Protein AF-0000000080307431 (afdb_homodimer)

Sequence (566 aa):
MTESGLPIRVFRCDGSKRIHHEGPHAHRFFVMVYAARGVCRVRTGGGELELRAGDLHLLFPGEPHDPVPVEGYEAWVVEFTTDALGTHDGPGYFGSAGGRPRWVGFLRGCDVSSRRVPVQCARRDVIERTIRDLARELDEGALAHREAARAHLQLLLVEVLRMVAPAQTPAALSPLVEEVLAVIDARYAESISLASVARAVGRSPAHVTHVVRQQTGLTVVEWITERRMEEARRRLRDTDEDVAIVAERIGYRSTNHFIRQFRRAHDLTPGAWRRTRSEPPGVMTESGLPIRVFRCDGSKRIHHEGPHAHRFFVMVYAARGVCRVRTGGGELELRAGDLHLLFPGEPHDPVPVEGYEAWVVEFTTDALGTHDGPGYFGSAGGRPRWVGFLRGCDVSSRRVPVQCARRDVIERTIRDLARELDEGALAHREAARAHLQLLLVEVLRMVAPAQTPAALSPLVEEVLAVIDARYAESISLASVARAVGRSPAHVTHVVRQQTGLTVVEWITERRMEEARRRLRDTDEDVAIVAERIGYRSTNHFIRQFRRAHDLTPGAWRRTRSEPPGV

Structure (mmCIF, N/CA/C/O backbone):
data_AF-0000000080307431-model_v1
#
loop_
_entity.id
_entity.type
_entity.pdbx_description
1 polymer 'DNA-binding response regulator, AraC family'
#
loop_
_atom_site.group_PDB
_atom_site.id
_atom_site.type_symbol
_atom_site.label_atom_id
_atom_site.label_alt_id
_atom_site.label_comp_id
_atom_site.label_asym_id
_atom_site.label_entity_id
_atom_site.label_seq_id
_atom_site.pdbx_PDB_ins_code
_atom_site.Cartn_x
_atom_site.Cartn_y
_atom_site.Cartn_z
_atom_site.occupancy
_atom_site.B_iso_or_equiv
_atom_site.auth_seq_id
_atom_site.auth_comp_id
_atom_site.auth_asym_id
_atom_site.auth_atom_id
_atom_site.pdbx_PDB_model_num
ATOM 1 N N . MET A 1 1 ? 2.416 -4.902 20.469 1 35.47 1 MET A N 1
ATOM 2 C CA . MET A 1 1 ? 2.094 -5.375 19.125 1 35.47 1 MET A CA 1
ATOM 3 C C . MET A 1 1 ? 0.744 -6.086 19.109 1 35.47 1 MET A C 1
ATOM 5 O O . MET A 1 1 ? 0.462 -6.914 19.984 1 35.47 1 MET A O 1
ATOM 9 N N . THR A 1 2 ? -0.237 -5.438 18.531 1 47.03 2 THR A N 1
ATOM 10 C CA . THR A 1 2 ? -1.558 -6.055 18.484 1 47.03 2 THR A CA 1
ATOM 11 C C . THR A 1 2 ? -1.461 -7.512 18.047 1 47.03 2 THR A C 1
ATOM 13 O O . THR A 1 2 ? -0.426 -7.945 17.547 1 47.03 2 THR A O 1
ATOM 16 N N . GLU A 1 3 ? -2.359 -8.352 18.422 1 51.16 3 GLU A N 1
ATOM 17 C CA . GLU A 1 3 ? -2.449 -9.742 18 1 51.16 3 GLU A CA 1
ATOM 18 C C . GLU A 1 3 ? -2.191 -9.867 16.5 1 51.16 3 GLU A C 1
ATOM 20 O O . GLU A 1 3 ? -1.631 -10.867 16.047 1 51.16 3 GLU A O 1
ATOM 25 N N . SER A 1 4 ? -2.523 -8.766 15.773 1 54.44 4 SER A N 1
ATOM 26 C CA . SER A 1 4 ? -2.408 -8.789 14.32 1 54.44 4 SER A CA 1
ATOM 27 C C . SER A 1 4 ? -0.981 -8.5 13.875 1 54.44 4 SER A C 1
ATOM 29 O O . SER A 1 4 ? -0.62 -8.758 12.727 1 54.44 4 SER A O 1
ATOM 31 N N . GLY A 1 5 ? -0.168 -8.023 14.852 1 69.12 5 GLY A N 1
ATOM 32 C CA . GLY A 1 5 ? 1.189 -7.613 14.531 1 69.12 5 GLY A CA 1
ATOM 33 C C . GLY A 1 5 ? 1.254 -6.277 13.812 1 69.12 5 GLY A C 1
ATOM 34 O O . GLY A 1 5 ? 2.336 -5.82 13.438 1 69.12 5 GLY A O 1
ATOM 35 N N . LEU A 1 6 ? -0.004 -5.754 13.484 1 81.06 6 LEU A N 1
ATOM 36 C CA . LEU A 1 6 ? -0.059 -4.426 12.883 1 81.06 6 LEU A CA 1
ATOM 37 C C . LEU A 1 6 ? -0.312 -3.357 13.938 1 81.06 6 LEU A C 1
ATOM 39 O O . LEU A 1 6 ? -1.078 -3.58 14.883 1 81.06 6 LEU A O 1
ATOM 43 N N . PRO A 1 7 ? 0.339 -2.273 13.828 1 88.25 7 PRO A N 1
ATOM 44 C CA . PRO A 1 7 ? 0.088 -1.183 14.773 1 88.25 7 PRO A CA 1
ATOM 45 C C . PRO A 1 7 ? -1.191 -0.411 14.461 1 88.25 7 PRO A C 1
ATOM 47 O O . PRO A 1 7 ? -1.157 0.813 14.312 1 88.25 7 PRO A O 1
ATOM 50 N N . ILE A 1 8 ? -2.307 -1.105 14.297 1 94.06 8 ILE A N 1
ATOM 51 C CA . ILE A 1 8 ? -3.648 -0.593 14.039 1 94.06 8 ILE A CA 1
ATOM 52 C C . ILE A 1 8 ? -4.637 -1.229 15.016 1 94.06 8 ILE A C 1
ATOM 54 O O . ILE A 1 8 ? -4.605 -2.441 15.242 1 94.06 8 ILE A O 1
ATOM 58 N N . ARG A 1 9 ? -5.48 -0.457 15.562 1 94.25 9 ARG A N 1
ATOM 59 C CA . ARG A 1 9 ? -6.57 -0.921 16.406 1 94.25 9 ARG A CA 1
ATOM 60 C C . ARG A 1 9 ? -7.875 -0.207 16.062 1 94.25 9 ARG A C 1
ATOM 62 O O . ARG A 1 9 ? -7.879 1.002 15.828 1 94.25 9 ARG A O 1
ATOM 69 N N . VAL A 1 10 ? -8.914 -0.948 15.984 1 95.94 10 VAL A N 1
ATOM 70 C CA . VAL A 1 10 ? -10.234 -0.387 15.703 1 95.94 10 VAL A CA 1
ATOM 71 C C . VAL A 1 10 ? -11.25 -0.921 16.719 1 95.94 10 VAL A C 1
ATOM 73 O O . VAL A 1 10 ? -11.273 -2.121 17 1 95.94 10 VAL A O 1
ATOM 76 N N . PHE A 1 11 ? -11.984 -0.092 17.234 1 92.75 11 PHE A N 1
ATOM 77 C CA . PHE A 1 11 ? -13.023 -0.533 18.156 1 92.75 11 PHE A CA 1
ATOM 78 C C . PHE A 1 11 ? -14.172 0.468 18.203 1 92.75 11 PHE A C 1
ATOM 80 O O . PHE A 1 11 ? -14.031 1.6 17.734 1 92.75 11 PHE A O 1
ATOM 87 N N . ARG A 1 12 ? -15.297 0.003 18.625 1 91.31 12 ARG A N 1
ATOM 88 C CA . ARG A 1 12 ? -16.469 0.845 18.797 1 91.31 12 ARG A CA 1
ATOM 89 C C . ARG A 1 12 ? -16.594 1.325 20.234 1 91.31 12 ARG A C 1
ATOM 91 O O . ARG A 1 12 ? -16.328 0.57 21.172 1 91.31 12 ARG A O 1
ATOM 98 N N . CYS A 1 13 ? -16.844 2.611 20.359 1 87.19 13 CYS A N 1
ATOM 99 C CA . CYS A 1 13 ? -17.141 3.186 21.656 1 87.19 13 CYS A CA 1
ATOM 100 C C . CYS A 1 13 ? -18.609 3.6 21.75 1 87.19 13 CYS A C 1
ATOM 102 O O . CYS A 1 13 ? -19.172 4.105 20.781 1 87.19 13 CYS A O 1
ATOM 104 N N . ASP A 1 14 ? -19.141 3.092 22.812 1 80.5 14 ASP A N 1
ATOM 105 C CA . ASP A 1 14 ? -20.5 3.531 23.047 1 80.5 14 ASP A CA 1
ATOM 106 C C . ASP A 1 14 ? -20.656 4.121 24.453 1 80.5 14 ASP A C 1
ATOM 108 O O . ASP A 1 14 ? -19.719 4.051 25.266 1 80.5 14 ASP A O 1
ATOM 112 N N . GLY A 1 15 ? -21.578 5 24.625 1 66.12 15 GLY A N 1
ATOM 113 C CA . GLY A 1 15 ? -21.812 5.715 25.875 1 66.12 15 GLY A CA 1
ATOM 114 C C . GLY A 1 15 ? -21.703 4.832 27.094 1 66.12 15 GLY A C 1
ATOM 115 O O . GLY A 1 15 ? -21.578 5.328 28.219 1 66.12 15 GLY A O 1
ATOM 116 N N . SER A 1 16 ? -21.688 3.551 26.891 1 63 16 SER A N 1
ATOM 117 C CA . SER A 1 16 ? -21.656 2.664 28.047 1 63 16 SER A CA 1
ATOM 118 C C . SER A 1 16 ? -20.219 2.217 28.359 1 63 16 SER A C 1
ATOM 120 O O . SER A 1 16 ? -19.938 1.782 29.469 1 63 16 SER A O 1
ATOM 122 N N . LYS A 1 17 ? -19.406 2.145 27.391 1 57.22 17 LYS A N 1
ATOM 123 C CA . LYS A 1 17 ? -18.031 1.688 27.609 1 57.22 17 LYS A CA 1
ATOM 124 C C . LYS A 1 17 ? -17.078 2.869 27.734 1 57.22 17 LYS A C 1
ATOM 126 O O . LYS A 1 17 ? -17.016 3.721 26.844 1 57.22 17 LYS A O 1
ATOM 131 N N . ARG A 1 18 ? -16.734 3.18 29.094 1 51.97 18 ARG A N 1
ATOM 132 C CA . ARG A 1 18 ? -15.805 4.27 29.375 1 51.97 18 ARG A CA 1
ATOM 133 C C . ARG A 1 18 ? -14.43 3.994 28.766 1 51.97 18 ARG A C 1
ATOM 135 O O . ARG A 1 18 ? -13.93 2.869 28.844 1 51.97 18 ARG A O 1
ATOM 142 N N . ILE A 1 19 ? -14.109 4.695 27.656 1 56 19 ILE A N 1
ATOM 143 C CA . ILE A 1 19 ? -12.688 4.691 27.344 1 56 19 ILE A CA 1
ATOM 144 C C . ILE A 1 19 ? -11.883 5.066 28.594 1 56 19 ILE A C 1
ATOM 146 O O . ILE A 1 19 ? -12.242 6.004 29.312 1 56 19 ILE A O 1
ATOM 150 N N . HIS A 1 20 ? -11.219 4.141 29.141 1 53.69 20 HIS A N 1
ATOM 151 C CA . HIS A 1 20 ? -10.516 4.027 30.422 1 53.69 20 HIS A CA 1
ATOM 152 C C . HIS A 1 20 ? -9.75 5.305 30.75 1 53.69 20 HIS A C 1
ATOM 154 O O . HIS A 1 20 ? -9.141 5.414 31.812 1 53.69 20 HIS A O 1
ATOM 160 N N . HIS A 1 21 ? -9.547 6.238 29.781 1 58.91 21 HIS A N 1
ATOM 161 C CA . HIS A 1 21 ? -8.555 7.191 30.266 1 58.91 21 HIS A CA 1
ATOM 162 C C . HIS A 1 21 ? -9.219 8.344 31.016 1 58.91 21 HIS A C 1
ATOM 164 O O . HIS A 1 21 ? -10.172 8.938 30.516 1 58.91 21 HIS A O 1
ATOM 170 N N . GLU A 1 22 ? -8.984 8.469 32.344 1 64.25 22 GLU A N 1
ATOM 171 C CA . GLU A 1 22 ? -9.438 9.609 33.125 1 64.25 22 GLU A CA 1
ATOM 172 C C . GLU A 1 22 ? -8.516 10.812 32.938 1 64.25 22 GLU A C 1
ATOM 174 O O . GLU A 1 22 ? -7.328 10.75 33.25 1 64.25 22 GLU A O 1
ATOM 179 N N . GLY A 1 23 ? -9.055 11.922 32.344 1 75.25 23 GLY A N 1
ATOM 180 C CA . GLY A 1 23 ? -8.391 13.211 32.188 1 75.25 23 GLY A CA 1
ATOM 181 C C . GLY A 1 23 ? -7.664 13.352 30.875 1 75.25 23 GLY A C 1
ATOM 182 O O . GLY A 1 23 ? -7.727 12.461 30.031 1 75.25 23 GLY A O 1
ATOM 183 N N . PRO A 1 24 ? -7.086 14.555 30.688 1 83.44 24 PRO A N 1
ATOM 184 C CA . PRO A 1 24 ? -6.336 14.797 29.453 1 83.44 24 PRO A CA 1
ATOM 185 C C . PRO A 1 24 ? -5.137 13.867 29.297 1 83.44 24 PRO A C 1
ATOM 187 O O . PRO A 1 24 ? -4.469 13.547 30.297 1 83.44 24 PRO A O 1
ATOM 190 N N . HIS A 1 25 ? -5.012 13.289 28.172 1 82.12 25 HIS A N 1
ATOM 191 C CA . HIS A 1 25 ? -3.881 12.422 27.875 1 82.12 25 HIS A CA 1
ATOM 192 C C . HIS A 1 25 ? -3.49 12.523 26.406 1 82.12 25 HIS A C 1
ATOM 194 O O . HIS A 1 25 ? -4.227 13.094 25.594 1 82.12 25 HIS A O 1
ATOM 200 N N . ALA A 1 26 ? -2.318 12.086 26.125 1 80.5 26 ALA A N 1
ATOM 201 C CA . ALA A 1 26 ? -1.807 12.039 24.766 1 80.5 26 ALA A CA 1
ATOM 202 C C . ALA A 1 26 ? -1.244 10.664 24.438 1 80.5 26 ALA A C 1
ATOM 204 O O . ALA A 1 26 ? -0.868 9.906 25.328 1 80.5 26 ALA A O 1
ATOM 205 N N . HIS A 1 27 ? -1.391 10.391 23.141 1 79.69 27 HIS A N 1
ATOM 206 C CA . HIS A 1 27 ? -0.854 9.125 22.656 1 79.69 27 HIS A CA 1
ATOM 207 C C . HIS A 1 27 ? 0.286 9.352 21.672 1 79.69 27 HIS A C 1
ATOM 209 O O . HIS A 1 27 ? 0.449 10.461 21.141 1 79.69 27 HIS A O 1
ATOM 215 N N . ARG A 1 28 ? 1.122 8.281 21.422 1 80.12 28 ARG A N 1
ATOM 216 C CA . ARG A 1 28 ? 2.197 8.328 20.438 1 80.12 28 ARG A CA 1
ATOM 217 C C . ARG A 1 28 ? 1.704 7.867 19.078 1 80.12 28 ARG A C 1
ATOM 219 O O . ARG A 1 28 ? 2.506 7.578 18.188 1 80.12 28 ARG A O 1
ATOM 226 N N . PHE A 1 29 ? 0.46 7.699 18.969 1 86.06 29 PHE A N 1
ATOM 227 C CA . PHE A 1 29 ? -0.149 7.242 17.734 1 86.06 29 PHE A CA 1
ATOM 228 C C . PHE A 1 29 ? -1.323 8.133 17.344 1 86.06 29 PHE A C 1
ATOM 230 O O . PHE A 1 29 ? -1.749 8.984 18.125 1 86.06 29 PHE A O 1
ATOM 237 N N . PHE A 1 30 ? -1.758 8.008 16.109 1 89.19 30 PHE A N 1
ATOM 238 C CA . PHE A 1 30 ? -2.922 8.734 15.625 1 89.19 30 PHE A CA 1
ATOM 239 C C . PHE A 1 30 ? -4.207 8.148 16.203 1 89.19 30 PHE A C 1
ATOM 241 O O . PHE A 1 30 ? -4.316 6.938 16.391 1 89.19 30 PHE A O 1
ATOM 248 N N . VAL A 1 31 ? -5.137 9.008 16.453 1 90.69 31 VAL A N 1
ATOM 249 C CA . VAL A 1 31 ? -6.477 8.594 16.859 1 90.69 31 VAL A CA 1
ATOM 250 C C . VAL A 1 31 ? -7.516 9.258 15.961 1 90.69 31 VAL A C 1
ATOM 252 O O . VAL A 1 31 ? -7.613 10.492 15.914 1 90.69 31 VAL A O 1
ATOM 255 N N . MET A 1 32 ? -8.219 8.492 15.227 1 93.5 32 MET A N 1
ATOM 256 C CA . MET A 1 32 ? -9.328 8.969 14.398 1 93.5 32 MET A CA 1
ATOM 257 C C . MET A 1 32 ? -10.664 8.562 15 1 93.5 32 MET A C 1
ATOM 259 O O . MET A 1 32 ? -10.906 7.379 15.25 1 93.5 32 MET A O 1
ATOM 263 N N . VAL A 1 33 ? -11.516 9.523 15.258 1 92.88 33 VAL A N 1
ATOM 264 C CA . VAL A 1 33 ? -12.836 9.273 15.82 1 92.88 33 VAL A CA 1
ATOM 265 C C . VAL A 1 33 ? -13.906 9.609 14.781 1 92.88 33 VAL A C 1
ATOM 267 O O . VAL A 1 33 ? -13.883 10.695 14.195 1 92.88 33 VAL A O 1
ATOM 270 N N . TYR A 1 34 ? -14.781 8.695 14.484 1 94.12 34 TYR A N 1
ATOM 271 C CA . TYR A 1 34 ? -15.93 8.914 13.625 1 94.12 34 TYR A CA 1
ATOM 272 C C . TYR A 1 34 ? -17.234 8.742 14.398 1 94.12 34 TYR A C 1
ATOM 274 O O . TYR A 1 34 ? -17.531 7.645 14.883 1 94.12 34 TYR A O 1
ATOM 282 N N . ALA A 1 35 ? -18 9.766 14.484 1 93.56 35 ALA A N 1
ATOM 283 C CA . ALA A 1 35 ? -19.281 9.703 15.172 1 93.56 35 ALA A CA 1
ATOM 284 C C . ALA A 1 35 ? -20.344 9.047 14.289 1 93.56 35 ALA A C 1
ATOM 286 O O . ALA A 1 35 ? -20.781 9.633 13.297 1 93.56 35 ALA A O 1
ATOM 287 N N . ALA A 1 36 ? -20.719 7.867 14.688 1 92.69 36 ALA A N 1
ATOM 288 C CA . ALA A 1 36 ? -21.719 7.137 13.906 1 92.69 36 ALA A CA 1
ATOM 289 C C . ALA A 1 36 ? -23.141 7.527 14.32 1 92.69 36 ALA A C 1
ATOM 291 O O . ALA A 1 36 ? -24.047 7.566 13.484 1 92.69 36 ALA A O 1
ATOM 292 N N . ARG A 1 37 ? -23.344 7.691 15.539 1 92.31 37 ARG A N 1
ATOM 293 C CA . ARG A 1 37 ? -24.625 8.078 16.094 1 92.31 37 ARG A CA 1
ATOM 294 C C . ARG A 1 37 ? -24.453 9.008 17.297 1 92.31 37 ARG A C 1
ATOM 296 O O . ARG A 1 37 ? -23.484 8.883 18.047 1 92.31 37 ARG A O 1
ATOM 303 N N . GLY A 1 38 ? -25.406 9.961 17.438 1 90.06 38 GLY A N 1
ATOM 304 C CA . GLY A 1 38 ? -25.422 10.836 18.609 1 90.06 38 GLY A CA 1
ATOM 305 C C . GLY A 1 38 ? -24.344 11.898 18.547 1 90.06 38 GLY A C 1
ATOM 306 O O . GLY A 1 38 ? -23.938 12.328 17.469 1 90.06 38 GLY A O 1
ATOM 307 N N . VAL A 1 39 ? -24.062 12.398 19.812 1 89.12 39 VAL A N 1
ATOM 308 C CA . VAL A 1 39 ? -23.109 13.5 19.922 1 89.12 39 VAL A CA 1
ATOM 309 C C . VAL A 1 39 ? -21.984 13.102 20.875 1 89.12 39 VAL A C 1
ATOM 311 O O . VAL A 1 39 ? -22.219 12.5 21.922 1 89.12 39 VAL A O 1
ATOM 314 N N . CYS A 1 40 ? -20.75 13.289 20.375 1 86.75 40 CYS A N 1
ATOM 315 C CA . CYS A 1 40 ? -19.562 13.102 21.203 1 86.75 40 CYS A CA 1
ATOM 316 C C . CYS A 1 40 ? -18.812 14.414 21.391 1 86.75 40 CYS A C 1
ATOM 318 O O . CYS A 1 40 ? -18.844 15.273 20.516 1 86.75 40 CYS A O 1
ATOM 320 N N . ARG A 1 41 ? -18.25 14.523 22.609 1 87.25 41 ARG A N 1
ATOM 321 C CA . ARG A 1 41 ? -17.484 15.727 22.891 1 87.25 41 ARG A CA 1
ATOM 322 C C . ARG A 1 41 ? -16.047 15.383 23.297 1 87.25 41 ARG A C 1
ATOM 324 O O . ARG A 1 41 ? -15.82 14.391 24 1 87.25 41 ARG A O 1
ATOM 331 N N . VAL A 1 42 ? -15.148 16.188 22.844 1 86.75 42 VAL A N 1
ATOM 332 C CA . VAL A 1 42 ? -13.742 15.992 23.172 1 86.75 42 VAL A CA 1
ATOM 333 C C . VAL A 1 42 ? -13.078 17.344 23.438 1 86.75 42 VAL A C 1
ATOM 335 O O . VAL A 1 42 ? -13.281 18.297 22.672 1 86.75 42 VAL A O 1
ATOM 338 N N . ARG A 1 43 ? -12.406 17.375 24.5 1 86.88 43 ARG A N 1
ATOM 339 C CA . ARG A 1 43 ? -11.602 18.562 24.781 1 86.88 43 ARG A CA 1
ATOM 340 C C . ARG A 1 43 ? -10.188 18.406 24.234 1 86.88 43 ARG A C 1
ATOM 342 O O . ARG A 1 43 ? -9.562 17.359 24.422 1 86.88 43 ARG A O 1
ATOM 349 N N . THR A 1 44 ? -9.766 19.344 23.469 1 83.69 44 THR A N 1
ATOM 350 C CA . THR A 1 44 ? -8.414 19.375 22.938 1 83.69 44 THR A CA 1
ATOM 351 C C . THR A 1 44 ? -7.723 20.688 23.297 1 83.69 44 THR A C 1
ATOM 353 O O . THR A 1 44 ? -8.281 21.5 24.047 1 83.69 44 THR A O 1
ATOM 356 N N . GLY A 1 45 ? -6.406 20.812 22.938 1 74.19 45 GLY A N 1
ATOM 357 C CA . GLY A 1 45 ? -5.699 22.062 23.172 1 74.19 45 GLY A CA 1
ATOM 358 C C . GLY A 1 45 ? -6.422 23.266 22.594 1 74.19 45 GLY A C 1
ATOM 359 O O . GLY A 1 45 ? -6.289 24.391 23.109 1 74.19 45 GLY A O 1
ATOM 360 N N . GLY A 1 46 ? -7.234 23.078 21.516 1 74.44 46 GLY A N 1
ATOM 361 C CA . GLY A 1 46 ? -7.926 24.172 20.844 1 74.44 46 GLY A CA 1
ATOM 362 C C . GLY A 1 46 ? -9.328 24.406 21.375 1 74.44 46 GLY A C 1
ATOM 363 O O . GLY A 1 46 ? -10.039 25.281 20.891 1 74.44 46 GLY A O 1
ATOM 364 N N . GLY A 1 47 ? -9.727 23.688 22.391 1 81.88 47 GLY A N 1
ATOM 365 C CA . GLY A 1 47 ? -11.055 23.828 22.938 1 81.88 47 GLY A CA 1
ATOM 366 C C . GLY A 1 47 ? -11.875 22.547 22.891 1 81.88 47 GLY A C 1
ATOM 367 O O . GLY A 1 47 ? -11.312 21.453 22.797 1 81.88 47 GLY A O 1
ATOM 368 N N . GLU A 1 48 ? -13.109 22.781 23.141 1 87.12 48 GLU A N 1
ATOM 369 C CA . GLU A 1 48 ? -14.016 21.625 23.125 1 87.12 48 GLU A CA 1
ATOM 370 C C . GLU A 1 48 ? -14.641 21.438 21.75 1 87.12 48 GLU A C 1
ATOM 372 O O . GLU A 1 48 ? -15.133 22.391 21.141 1 87.12 48 GLU A O 1
ATOM 377 N N . LEU A 1 49 ? -14.547 20.266 21.25 1 88.69 49 LEU A N 1
ATOM 378 C CA . LEU A 1 49 ? -15.094 19.906 19.953 1 88.69 49 LEU A CA 1
ATOM 379 C C . LEU A 1 49 ? -16.297 18.984 20.109 1 88.69 49 LEU A C 1
ATOM 381 O O . LEU A 1 49 ? -16.234 17.984 20.844 1 88.69 49 LEU A O 1
ATOM 385 N N . GLU A 1 50 ? -17.359 19.406 19.5 1 90.31 50 GLU A N 1
ATOM 386 C CA . GLU A 1 50 ? -18.547 18.562 19.438 1 90.31 50 GLU A CA 1
ATOM 387 C C . GLU A 1 50 ? -18.641 17.828 18.109 1 90.31 50 GLU A C 1
ATOM 389 O O . GLU A 1 50 ? -18.656 18.469 17.047 1 90.31 50 GLU A O 1
ATOM 394 N N . LEU A 1 51 ? -18.688 16.516 18.156 1 90.88 51 LEU A N 1
ATOM 395 C CA . LEU A 1 51 ? -18.844 15.68 16.969 1 90.88 51 LEU A CA 1
ATOM 396 C C . LEU A 1 51 ? -20.266 15.141 16.859 1 90.88 51 LEU A C 1
ATOM 398 O O . LEU A 1 51 ? -20.781 14.547 17.812 1 90.88 51 LEU A O 1
ATOM 402 N N . ARG A 1 52 ? -20.859 15.43 15.773 1 91.94 52 ARG A N 1
ATOM 403 C CA . ARG A 1 52 ? -22.188 14.875 15.469 1 91.94 52 ARG A CA 1
ATOM 404 C C . ARG A 1 52 ? -22.078 13.719 14.477 1 91.94 52 ARG A C 1
ATOM 406 O O . ARG A 1 52 ? -21.031 13.516 13.867 1 91.94 52 ARG A O 1
ATOM 413 N N . ALA A 1 53 ? -23.25 13.008 14.391 1 92.25 53 ALA A N 1
ATOM 414 C CA . ALA A 1 53 ? -23.266 11.883 13.461 1 92.25 53 ALA A CA 1
ATOM 415 C C . ALA A 1 53 ? -22.734 12.289 12.086 1 92.25 53 ALA A C 1
ATOM 417 O O . ALA A 1 53 ? -23.219 13.266 11.5 1 92.25 53 ALA A O 1
ATOM 418 N N . GLY A 1 54 ? -21.672 11.555 11.672 1 92.06 54 GLY A N 1
ATOM 419 C CA . GLY A 1 54 ? -21.078 11.844 10.375 1 92.06 54 GLY A CA 1
ATOM 420 C C . GLY A 1 54 ? -19.797 12.656 10.469 1 92.06 54 GLY A C 1
ATOM 421 O O . GLY A 1 54 ? -19.078 12.797 9.484 1 92.06 54 GLY A O 1
ATOM 422 N N . ASP A 1 55 ? -19.516 13.156 11.617 1 92.19 55 ASP A N 1
ATOM 423 C CA . ASP A 1 55 ? -18.312 13.945 11.789 1 92.19 55 ASP A CA 1
ATOM 424 C C . ASP A 1 55 ? -17.109 13.047 12.117 1 92.19 55 ASP A C 1
ATOM 426 O O . ASP A 1 55 ? -17.266 12.016 12.773 1 92.19 55 ASP A O 1
ATOM 430 N N . LEU A 1 56 ? -15.93 13.5 11.609 1 93.12 56 LEU A N 1
ATOM 431 C CA . LEU A 1 56 ? -14.664 12.836 11.891 1 93.12 56 LEU A CA 1
ATOM 432 C C . LEU A 1 56 ? -13.68 13.797 12.555 1 93.12 56 LEU A C 1
ATOM 434 O O . LEU A 1 56 ? -13.711 15 12.297 1 93.12 56 LEU A O 1
ATOM 438 N N . HIS A 1 57 ? -12.93 13.297 13.484 1 91.62 57 HIS A N 1
ATOM 439 C CA . HIS A 1 57 ? -11.852 14.039 14.133 1 91.62 57 HIS A CA 1
ATOM 440 C C . HIS A 1 57 ? -10.562 13.227 14.148 1 91.62 57 HIS A C 1
ATOM 442 O O . HIS A 1 57 ? -10.57 12.047 14.516 1 91.62 57 HIS A O 1
ATOM 448 N N . LEU A 1 58 ? -9.477 13.797 13.711 1 91.69 58 LEU A N 1
ATOM 449 C CA . LEU A 1 58 ? -8.18 13.125 13.656 1 91.69 58 LEU A CA 1
ATOM 450 C C . LEU A 1 58 ? -7.18 13.797 14.594 1 91.69 58 LEU A C 1
ATOM 452 O O . LEU A 1 58 ? -6.883 14.984 14.43 1 91.69 58 LEU A O 1
ATOM 456 N N . LEU A 1 59 ? -6.68 13.055 15.523 1 88.06 59 LEU A N 1
ATOM 457 C CA . LEU A 1 59 ? -5.66 13.523 16.453 1 88.06 59 LEU A CA 1
ATOM 458 C C . LEU A 1 59 ? -4.281 13.023 16.047 1 88.06 59 LEU A C 1
ATOM 460 O O . LEU A 1 59 ? -4.113 11.836 15.734 1 88.06 59 LEU A O 1
ATOM 464 N N . PHE A 1 60 ? -3.322 13.883 16.062 1 84.44 60 PHE A N 1
ATOM 465 C CA . PHE A 1 60 ? -1.94 13.523 15.766 1 84.44 60 PHE A CA 1
ATOM 466 C C . PHE A 1 60 ? -1.227 13.023 17.016 1 84.44 60 PHE A C 1
ATOM 468 O O . PHE A 1 60 ? -1.637 13.336 18.141 1 84.44 60 PHE A O 1
ATOM 475 N N . PRO A 1 61 ? -0.208 12.211 16.766 1 81.75 61 PRO A N 1
ATOM 476 C CA . PRO A 1 61 ? 0.587 11.781 17.922 1 81.75 61 PRO A CA 1
ATOM 477 C C . PRO A 1 61 ? 1.071 12.961 18.781 1 81.75 61 PRO A C 1
ATOM 479 O O . PRO A 1 61 ? 1.547 13.961 18.234 1 81.75 61 PRO A O 1
ATOM 482 N N . GLY A 1 62 ? 0.827 12.797 20.109 1 77.06 62 GLY A N 1
ATOM 483 C CA . GLY A 1 62 ? 1.316 13.805 21.031 1 77.06 62 GLY A CA 1
ATOM 484 C C . GLY A 1 62 ? 0.275 14.852 21.391 1 77.06 62 GLY A C 1
ATOM 485 O O . GLY A 1 62 ? 0.456 15.625 22.328 1 77.06 62 GLY A O 1
ATOM 486 N N . GLU A 1 63 ? -0.775 14.93 20.656 1 80.44 63 GLU A N 1
ATOM 487 C CA . GLU A 1 63 ? -1.809 15.922 20.938 1 80.44 63 GLU A CA 1
ATOM 488 C C . GLU A 1 63 ? -2.676 15.492 22.125 1 80.44 63 GLU A C 1
ATOM 490 O O . GLU A 1 63 ? -3.316 14.445 22.078 1 80.44 63 GLU A O 1
ATOM 495 N N . PRO A 1 64 ? -2.676 16.328 23.078 1 81.38 64 PRO A N 1
ATOM 496 C CA . PRO A 1 64 ? -3.512 15.984 24.219 1 81.38 64 PRO A CA 1
ATOM 497 C C . PRO A 1 64 ? -5.004 16.078 23.922 1 81.38 64 PRO A C 1
ATOM 499 O O . PRO A 1 64 ? -5.43 16.938 23.141 1 81.38 64 PRO A O 1
ATOM 502 N N . HIS A 1 65 ? -5.797 15.148 24.484 1 84.06 65 HIS A N 1
ATOM 503 C CA . HIS A 1 65 ? -7.246 15.172 24.344 1 84.06 65 HIS A CA 1
ATOM 504 C C . HIS A 1 65 ? -7.922 14.547 25.562 1 84.06 65 HIS A C 1
ATOM 506 O O . HIS A 1 65 ? -7.297 13.773 26.297 1 84.06 65 HIS A O 1
ATOM 512 N N . ASP A 1 66 ? -9.133 14.984 25.781 1 86.38 66 ASP A N 1
ATOM 513 C CA . ASP A 1 66 ? -9.945 14.516 26.891 1 86.38 66 ASP A CA 1
ATOM 514 C C . ASP A 1 66 ? -11.383 14.25 26.438 1 86.38 66 ASP A C 1
ATOM 516 O O . ASP A 1 66 ? -12.195 15.172 26.359 1 86.38 66 ASP A O 1
ATOM 520 N N . PRO A 1 67 ? -11.633 12.961 26.125 1 83.12 67 PRO A N 1
ATOM 521 C CA . PRO A 1 67 ? -13.016 12.656 25.766 1 83.12 67 PRO A CA 1
ATOM 522 C C . PRO A 1 67 ? -14.008 12.945 26.891 1 83.12 67 PRO A C 1
ATOM 524 O O . PRO A 1 67 ? -13.734 12.625 28.047 1 83.12 67 PRO A O 1
ATOM 527 N N . VAL A 1 68 ? -15.039 13.562 26.578 1 81.25 68 VAL A N 1
ATOM 528 C CA . VAL A 1 68 ? -16.078 13.891 27.547 1 81.25 68 VAL A CA 1
ATOM 529 C C . VAL A 1 68 ? -17.188 12.844 27.484 1 81.25 68 VAL A C 1
ATOM 531 O O . VAL A 1 68 ? -17.719 12.539 26.406 1 81.25 68 VAL A O 1
ATOM 534 N N . PRO A 1 69 ? -17.438 12.258 28.625 1 72.81 69 PRO A N 1
ATOM 535 C CA . PRO A 1 69 ? -18.5 11.25 28.641 1 72.81 69 PRO A CA 1
ATOM 536 C C . PRO A 1 69 ? -19.859 11.805 28.172 1 72.81 69 PRO A C 1
ATOM 538 O O . PRO A 1 69 ? -20.234 12.906 28.562 1 72.81 69 PRO A O 1
ATOM 541 N N . VAL A 1 70 ? -20.422 11.219 27.25 1 78 70 VAL A N 1
ATOM 542 C CA . VAL A 1 70 ? -21.75 11.547 26.766 1 78 70 VAL A CA 1
ATOM 543 C C . VAL A 1 70 ? -22.594 10.281 26.641 1 78 70 VAL A C 1
ATOM 545 O O . VAL A 1 70 ? -22.062 9.18 26.484 1 78 70 VAL A O 1
ATOM 548 N N . GLU A 1 71 ? -23.875 10.438 26.859 1 78.94 71 GLU A N 1
ATOM 549 C CA . GLU A 1 71 ? -24.766 9.281 26.766 1 78.94 71 GLU A CA 1
ATOM 550 C C . GLU A 1 71 ? -25.312 9.133 25.344 1 78.94 71 GLU A C 1
ATOM 552 O O . GLU A 1 71 ? -25.438 10.117 24.625 1 78.94 71 GLU A O 1
ATOM 557 N N . GLY A 1 72 ? -25.547 7.863 24.906 1 82.5 72 GLY A N 1
ATOM 558 C CA . GLY A 1 72 ? -26.281 7.551 23.688 1 82.5 72 GLY A CA 1
ATOM 559 C C . GLY A 1 72 ? -25.469 7.754 22.438 1 82.5 72 GLY A C 1
ATOM 560 O O . GLY A 1 72 ? -26.016 7.934 21.344 1 82.5 72 GLY A O 1
ATOM 561 N N . TYR A 1 73 ? -24.219 7.852 22.641 1 86.25 73 TYR A N 1
ATOM 562 C CA . TYR A 1 73 ? -23.406 8.047 21.438 1 86.25 73 TYR A CA 1
ATOM 563 C C . TYR A 1 73 ? -22.766 6.734 21 1 86.25 73 TYR A C 1
ATOM 565 O O . TYR A 1 73 ? -22.641 5.801 21.797 1 86.25 73 TYR A O 1
ATOM 573 N N . GLU A 1 74 ? -22.609 6.598 19.688 1 91.5 74 GLU A N 1
ATOM 574 C CA . GLU A 1 74 ? -21.797 5.531 19.094 1 91.5 74 GLU A CA 1
ATOM 575 C C . GLU A 1 74 ? -20.719 6.098 18.188 1 91.5 74 GLU A C 1
ATOM 577 O O . GLU A 1 74 ? -21 6.949 17.344 1 91.5 74 GLU A O 1
ATOM 582 N N . ALA A 1 75 ? -19.516 5.695 18.484 1 93.06 75 ALA A N 1
ATOM 583 C CA . ALA A 1 75 ? -18.406 6.188 17.656 1 93.06 75 ALA A CA 1
ATOM 584 C C . ALA A 1 75 ? -17.422 5.066 17.328 1 93.06 75 ALA A C 1
ATOM 586 O O . ALA A 1 75 ? -17.281 4.117 18.109 1 93.06 75 ALA A O 1
ATOM 587 N N . TRP A 1 76 ? -16.891 5.152 16.125 1 94.5 76 TRP A N 1
ATOM 588 C CA . TRP A 1 76 ? -15.742 4.32 15.773 1 94.5 76 TRP A CA 1
ATOM 589 C C . TRP A 1 76 ? -14.43 5.031 16.094 1 94.5 76 TRP A C 1
ATOM 591 O O . TRP A 1 76 ? -14.289 6.227 15.844 1 94.5 76 TRP A O 1
ATOM 601 N N . VAL A 1 77 ? -13.516 4.32 16.703 1 93.94 77 VAL A N 1
ATOM 602 C CA . VAL A 1 77 ? -12.18 4.832 16.984 1 93.94 77 VAL A CA 1
ATOM 603 C C . VAL A 1 77 ? -11.141 4.004 16.219 1 93.94 77 VAL A C 1
ATOM 605 O O . VAL A 1 77 ? -11.133 2.775 16.312 1 93.94 77 VAL A O 1
ATOM 608 N N . VAL A 1 78 ? -10.32 4.629 15.438 1 96 78 VAL A N 1
ATOM 609 C CA . VAL A 1 78 ? -9.211 4.004 14.727 1 96 78 VAL A CA 1
ATOM 610 C C . VAL A 1 78 ? -7.887 4.559 15.242 1 96 78 VAL A C 1
ATOM 612 O O . VAL A 1 78 ? -7.602 5.746 15.086 1 96 78 VAL A O 1
ATOM 615 N N . GLU A 1 79 ? -7.117 3.725 15.867 1 93.69 79 GLU A N 1
ATOM 616 C CA . GLU A 1 79 ? -5.781 4.07 16.344 1 93.69 79 GLU A CA 1
ATOM 617 C C . GLU A 1 79 ? -4.703 3.451 15.461 1 93.69 79 GLU A C 1
ATOM 619 O O . GLU A 1 79 ? -4.781 2.273 15.109 1 93.69 79 GLU A O 1
ATOM 624 N N . PHE A 1 80 ? -3.725 4.25 15.031 1 91.81 80 PHE A N 1
ATOM 625 C CA . PHE A 1 80 ? -2.688 3.703 14.164 1 91.81 80 PHE A CA 1
ATOM 626 C C . PHE A 1 80 ? -1.421 4.547 14.234 1 91.81 80 PHE A C 1
ATOM 628 O O . PHE A 1 80 ? -1.484 5.75 14.5 1 91.81 80 PHE A O 1
ATOM 635 N N . THR A 1 81 ? -0.296 3.916 13.953 1 86.62 81 THR A N 1
ATOM 636 C CA . THR A 1 81 ? 0.98 4.621 13.922 1 86.62 81 THR A CA 1
ATOM 637 C C . THR A 1 81 ? 1.333 5.051 12.5 1 86.62 81 THR A C 1
ATOM 639 O O . THR A 1 81 ? 0.658 4.66 11.547 1 86.62 81 THR A O 1
ATOM 642 N N . THR A 1 82 ? 2.348 5.875 12.367 1 77.81 82 THR A N 1
ATOM 643 C CA . THR A 1 82 ? 2.814 6.344 11.07 1 77.81 82 THR A CA 1
ATOM 644 C C . THR A 1 82 ? 3.266 5.176 10.195 1 77.81 82 THR A C 1
ATOM 646 O O . THR A 1 82 ? 3.17 5.234 8.969 1 77.81 82 THR A O 1
ATOM 649 N N . ASP A 1 83 ? 3.676 4.137 10.836 1 76.75 83 ASP A N 1
ATOM 650 C CA . ASP A 1 83 ? 4.25 3.002 10.109 1 76.75 83 ASP A CA 1
ATOM 651 C C . ASP A 1 83 ? 3.172 1.98 9.75 1 76.75 83 ASP A C 1
ATOM 653 O O . ASP A 1 83 ? 3.469 0.943 9.156 1 76.75 83 ASP A O 1
ATOM 657 N N . ALA A 1 84 ? 1.961 2.34 10.141 1 83.75 84 ALA A N 1
ATOM 658 C CA . ALA A 1 84 ? 0.88 1.379 9.93 1 83.75 84 ALA A CA 1
ATOM 659 C C . ALA A 1 84 ? 0.704 1.066 8.445 1 83.75 84 ALA A C 1
ATOM 661 O O . ALA A 1 84 ? 0.363 -0.06 8.078 1 83.75 84 ALA A O 1
ATOM 662 N N . LEU A 1 85 ? 0.905 2.076 7.586 1 82.75 85 LEU A N 1
ATOM 663 C CA . LEU A 1 85 ? 0.726 1.887 6.148 1 82.75 85 LEU A CA 1
ATOM 664 C C . LEU A 1 85 ? 1.986 1.306 5.516 1 82.75 85 LEU A C 1
ATOM 666 O O . LEU A 1 85 ? 1.96 0.86 4.367 1 82.75 85 LEU A O 1
ATOM 670 N N . GLY A 1 86 ? 2.969 1.12 6.273 1 74.06 86 GLY A N 1
ATOM 671 C CA . GLY A 1 86 ? 4.242 0.769 5.664 1 74.06 86 GLY A CA 1
ATOM 672 C C . GLY A 1 86 ? 4.805 1.868 4.785 1 74.06 86 GLY A C 1
ATOM 673 O O . GLY A 1 86 ? 4.324 3.002 4.812 1 74.06 86 GLY A O 1
ATOM 674 N N . THR A 1 87 ? 5.973 1.598 4.172 1 68.31 87 THR A N 1
ATOM 675 C CA . THR A 1 87 ? 6.613 2.578 3.305 1 68.31 87 THR A CA 1
ATOM 676 C C . THR A 1 87 ? 6.508 2.154 1.842 1 68.31 87 THR A C 1
ATOM 678 O O . THR A 1 87 ? 6.602 0.967 1.525 1 68.31 87 THR A O 1
ATOM 681 N N . HIS A 1 88 ? 5.953 3.051 1.1 1 68.19 88 HIS A N 1
ATOM 682 C CA . HIS A 1 88 ? 5.91 2.863 -0.346 1 68.19 88 HIS A CA 1
ATOM 683 C C . HIS A 1 88 ? 6.871 3.812 -1.056 1 68.19 88 HIS A C 1
ATOM 685 O O . HIS A 1 88 ? 6.621 5.02 -1.118 1 68.19 88 HIS A O 1
ATOM 691 N N . ASP A 1 89 ? 7.852 3.174 -1.541 1 68.19 89 ASP A N 1
ATOM 692 C CA . ASP A 1 89 ? 8.781 4.023 -2.283 1 68.19 89 ASP A CA 1
ATOM 693 C C . ASP A 1 89 ? 8.164 4.477 -3.607 1 68.19 89 ASP A C 1
ATOM 695 O O . ASP A 1 89 ? 7.66 3.654 -4.375 1 68.19 89 ASP A O 1
ATOM 699 N N . GLY A 1 90 ? 8.016 5.715 -3.816 1 71.69 90 GLY A N 1
ATOM 700 C CA . GLY A 1 90 ? 7.465 6.246 -5.055 1 71.69 90 GLY A CA 1
ATOM 701 C C . GLY A 1 90 ? 6.785 7.59 -4.875 1 71.69 90 GLY A C 1
ATOM 702 O O . GLY A 1 90 ? 6.781 8.148 -3.773 1 71.69 90 GLY A O 1
ATOM 703 N N . PRO A 1 91 ? 6.344 8.125 -5.926 1 75.88 91 PRO A N 1
ATOM 704 C CA . PRO A 1 91 ? 5.672 9.422 -5.883 1 75.88 91 PRO A CA 1
ATOM 705 C C . PRO A 1 91 ? 4.258 9.336 -5.312 1 75.88 91 PRO A C 1
ATOM 707 O O . PRO A 1 91 ? 3.711 8.242 -5.172 1 75.88 91 PRO A O 1
ATOM 710 N N . GLY A 1 92 ? 3.789 10.539 -4.926 1 83.44 92 GLY A N 1
ATOM 711 C CA . GLY A 1 92 ? 2.404 10.617 -4.492 1 83.44 92 GLY A CA 1
ATOM 712 C C . GLY A 1 92 ? 2.248 11.172 -3.09 1 83.44 92 GLY A C 1
ATOM 713 O O . GLY A 1 92 ? 3.236 11.367 -2.381 1 83.44 92 GLY A O 1
ATOM 714 N N . TYR A 1 93 ? 1.032 11.344 -2.701 1 86.56 93 TYR A N 1
ATOM 715 C CA . TYR A 1 93 ? 0.703 11.953 -1.417 1 86.56 93 TYR A CA 1
ATOM 716 C C . TYR A 1 93 ? 1.048 11.016 -0.265 1 86.56 93 TYR A C 1
ATOM 718 O O . TYR A 1 93 ? 1.319 11.469 0.85 1 86.56 93 TYR A O 1
ATOM 726 N N . PHE A 1 94 ? 1.003 9.742 -0.608 1 84.62 94 PHE A N 1
ATOM 727 C CA . PHE A 1 94 ? 1.328 8.75 0.41 1 84.62 94 PHE A CA 1
ATOM 728 C C . PHE A 1 94 ? 2.658 8.078 0.102 1 84.62 94 PHE A C 1
ATOM 730 O O . PHE A 1 94 ? 2.984 7.043 0.686 1 84.62 94 PHE A O 1
ATOM 737 N N . GLY A 1 95 ? 3.295 8.555 -0.839 1 77 95 GLY A N 1
ATOM 738 C CA . GLY A 1 95 ? 4.602 8.031 -1.196 1 77 95 GLY A CA 1
ATOM 739 C C . GLY A 1 95 ? 5.652 8.266 -0.124 1 77 95 GLY A C 1
ATOM 740 O O . GLY A 1 95 ? 5.355 8.836 0.926 1 77 95 GLY A O 1
ATOM 741 N N . SER A 1 96 ? 6.699 7.488 -0.285 1 70.56 96 SER A N 1
ATOM 742 C CA . SER A 1 96 ? 7.816 7.633 0.643 1 70.56 96 SER A CA 1
ATOM 743 C C . SER A 1 96 ? 9.148 7.66 -0.099 1 70.56 96 SER A C 1
ATOM 745 O O . SER A 1 96 ? 9.242 7.195 -1.237 1 70.56 96 SER A O 1
ATOM 747 N N . ALA A 1 97 ? 9.93 8.516 0.336 1 61.19 97 ALA A N 1
ATOM 748 C CA . ALA A 1 97 ? 11.336 8.406 -0.049 1 61.19 97 ALA A CA 1
ATOM 749 C C . ALA A 1 97 ? 12.203 8.047 1.151 1 61.19 97 ALA A C 1
ATOM 751 O O . ALA A 1 97 ? 12.109 8.68 2.207 1 61.19 97 ALA A O 1
ATOM 752 N N . GLY A 1 98 ? 12.914 6.992 1.084 1 59.16 98 GLY A N 1
ATOM 753 C CA . GLY A 1 98 ? 13.75 6.547 2.188 1 59.16 98 GLY A CA 1
ATOM 754 C C . GLY A 1 98 ? 12.953 5.969 3.342 1 59.16 98 GLY A C 1
ATOM 755 O O . GLY A 1 98 ? 13.32 6.152 4.508 1 59.16 98 GLY A O 1
ATOM 756 N N . GLY A 1 99 ? 11.742 5.512 2.979 1 60.47 99 GLY A N 1
ATOM 757 C CA . GLY A 1 99 ? 10.977 4.777 3.971 1 60.47 99 GLY A CA 1
ATOM 758 C C . GLY A 1 99 ? 10.055 5.66 4.793 1 60.47 99 GLY A C 1
ATOM 759 O O . GLY A 1 99 ? 9.453 5.203 5.766 1 60.47 99 GLY A O 1
ATOM 760 N N . ARG A 1 100 ? 9.898 6.852 4.449 1 66.19 100 ARG A N 1
ATOM 761 C CA . ARG A 1 100 ? 9.117 7.719 5.328 1 66.19 100 ARG A CA 1
ATOM 762 C C . ARG A 1 100 ? 7.859 8.219 4.629 1 66.19 100 ARG A C 1
ATOM 764 O O . ARG A 1 100 ? 7.938 8.797 3.541 1 66.19 100 ARG A O 1
ATOM 771 N N . PRO A 1 101 ? 6.727 8.156 5.34 1 73.25 101 PRO A N 1
ATOM 772 C CA . PRO A 1 101 ? 5.465 8.477 4.672 1 73.25 101 PRO A CA 1
ATOM 773 C C . PRO A 1 101 ? 5.211 9.977 4.578 1 73.25 101 PRO A C 1
ATOM 775 O O . PRO A 1 101 ? 5.301 10.688 5.586 1 73.25 101 PRO A O 1
ATOM 778 N N . ARG A 1 102 ? 4.859 10.539 3.49 1 81.12 102 ARG A N 1
ATOM 779 C CA . ARG A 1 102 ? 4.621 11.953 3.219 1 81.12 102 ARG A CA 1
ATOM 780 C C . ARG A 1 102 ? 3.219 12.367 3.654 1 81.12 102 ARG A C 1
ATOM 782 O O . ARG A 1 102 ? 2.951 13.555 3.859 1 81.12 102 ARG A O 1
ATOM 789 N N . TRP A 1 103 ? 2.359 11.383 3.857 1 83 103 TRP A N 1
ATOM 790 C CA . TRP A 1 103 ? 0.951 11.688 4.086 1 83 103 TRP A CA 1
ATOM 791 C C . TRP A 1 103 ? 0.765 12.461 5.391 1 83 103 TRP A C 1
ATOM 793 O O . TRP A 1 103 ? -0.177 13.242 5.523 1 83 103 TRP A O 1
ATOM 803 N N . VAL A 1 104 ? 1.621 12.273 6.355 1 82.56 104 VAL A N 1
ATOM 804 C CA . VAL A 1 104 ? 1.528 12.977 7.633 1 82.56 104 VAL A CA 1
ATOM 805 C C . VAL A 1 104 ? 1.686 14.477 7.418 1 82.56 104 VAL A C 1
ATOM 807 O O . VAL A 1 104 ? 0.915 15.273 7.957 1 82.56 104 VAL A O 1
ATOM 810 N N . GLY A 1 105 ? 2.703 14.82 6.668 1 82.62 105 GLY A N 1
ATOM 811 C CA . GLY A 1 105 ? 2.914 16.234 6.355 1 82.62 105 GLY A CA 1
ATOM 812 C C . GLY A 1 105 ? 1.749 16.859 5.617 1 82.62 105 GLY A C 1
ATOM 813 O O . GLY A 1 105 ? 1.378 18 5.891 1 82.62 105 GLY A O 1
ATOM 814 N N . PHE A 1 106 ? 1.18 16.188 4.742 1 84.69 106 PHE A N 1
ATOM 815 C CA . PHE A 1 106 ? 0.06 16.703 3.967 1 84.69 106 PHE A CA 1
ATOM 816 C C . PHE A 1 106 ? -1.152 16.938 4.859 1 84.69 106 PHE A C 1
ATOM 818 O O . PHE A 1 106 ? -1.837 17.953 4.73 1 84.69 106 PHE A O 1
ATOM 825 N N . LEU A 1 107 ? -1.425 16.016 5.75 1 84.88 107 LEU A N 1
ATOM 826 C CA . LEU A 1 107 ? -2.543 16.172 6.672 1 84.88 107 LEU A CA 1
ATOM 827 C C . LEU A 1 107 ? -2.287 17.328 7.645 1 84.88 107 LEU A C 1
ATOM 829 O O . LEU A 1 107 ? -3.209 18.062 8 1 84.88 107 LEU A O 1
ATOM 833 N N . ARG A 1 108 ? -1.091 17.438 8.023 1 82 108 ARG A N 1
ATOM 834 C CA . ARG A 1 108 ? -0.729 18.547 8.891 1 82 108 ARG A CA 1
ATOM 835 C C . ARG A 1 108 ? -0.943 19.891 8.188 1 82 108 ARG A C 1
ATOM 837 O O . ARG A 1 108 ? -1.402 20.859 8.805 1 82 108 ARG A O 1
ATOM 844 N N . GLY A 1 109 ? -0.557 19.875 6.996 1 78.56 109 GLY A N 1
ATOM 845 C CA . GLY A 1 109 ? -0.716 21.078 6.203 1 78.56 109 GLY A CA 1
ATOM 846 C C . GLY A 1 109 ? -2.164 21.516 6.043 1 78.56 109 GLY A C 1
ATOM 847 O O . GLY A 1 109 ? -2.447 22.672 5.762 1 78.56 109 GLY A O 1
ATOM 848 N N . CYS A 1 110 ? -3.059 20.562 6.219 1 76.25 110 CYS A N 1
ATOM 849 C CA . CYS A 1 110 ? -4.484 20.844 6.078 1 76.25 110 CYS A CA 1
ATOM 850 C C . CYS A 1 110 ? -5.098 21.234 7.418 1 76.25 110 CYS A C 1
ATOM 852 O O . CYS A 1 110 ? -6.289 21.531 7.492 1 76.25 110 CYS A O 1
ATOM 854 N N . ASP A 1 111 ? -4.359 21.297 8.516 1 70.62 111 ASP A N 1
ATOM 855 C CA . ASP A 1 111 ? -4.781 21.688 9.859 1 70.62 111 ASP A CA 1
ATOM 856 C C . ASP A 1 111 ? -5.98 20.875 10.32 1 70.62 111 ASP A C 1
ATOM 858 O O . ASP A 1 111 ? -6.984 21.422 10.773 1 70.62 111 ASP A O 1
ATOM 862 N N . VAL A 1 112 ? -5.898 19.594 10.219 1 68.5 112 VAL A N 1
ATOM 863 C CA . VAL A 1 112 ? -7.031 18.703 10.445 1 68.5 112 VAL A CA 1
ATOM 864 C C . VAL A 1 112 ? -7.219 18.469 11.938 1 68.5 112 VAL A C 1
ATOM 866 O O . VAL A 1 112 ? -8.312 18.141 12.391 1 68.5 112 VAL A O 1
ATOM 869 N N . SER A 1 113 ? -6.191 18.516 12.719 1 62.22 113 SER A N 1
ATOM 870 C CA . SER A 1 113 ? -6.266 18.094 14.117 1 62.22 113 SER A CA 1
ATOM 871 C C . SER A 1 113 ? -7.109 19.062 14.945 1 62.22 113 SER A C 1
ATOM 873 O O . SER A 1 113 ? -7.586 18.703 16.031 1 62.22 113 SER A O 1
ATOM 875 N N . SER A 1 114 ? -7.332 20.125 14.516 1 62.06 114 SER A N 1
ATOM 876 C CA . SER A 1 114 ? -8.008 21.125 15.344 1 62.06 114 SER A CA 1
ATOM 877 C C . SER A 1 114 ? -9.469 21.281 14.93 1 62.06 114 SER A C 1
ATOM 879 O O . SER A 1 114 ? -10.164 22.172 15.422 1 62.06 114 SER A O 1
ATOM 881 N N . ARG A 1 115 ? -9.828 20.312 14.062 1 71.88 115 ARG A N 1
ATOM 882 C CA . ARG A 1 115 ? -11.164 20.609 13.562 1 71.88 115 ARG A CA 1
ATOM 883 C C . ARG A 1 115 ? -11.977 19.328 13.391 1 71.88 115 ARG A C 1
ATOM 885 O O . ARG A 1 115 ? -11.414 18.234 13.312 1 71.88 115 ARG A O 1
ATOM 892 N N . ARG A 1 116 ? -13.281 19.609 13.508 1 80.56 116 ARG A N 1
ATOM 893 C CA . ARG A 1 116 ? -14.25 18.609 13.055 1 80.56 116 ARG A CA 1
ATOM 894 C C . ARG A 1 116 ? -14.281 18.531 11.531 1 80.56 116 ARG A C 1
ATOM 896 O O . ARG A 1 116 ? -14.195 19.562 10.844 1 80.56 116 ARG A O 1
ATOM 903 N N . VAL A 1 117 ? -14.164 17.375 11.039 1 86.5 117 VAL A N 1
ATOM 904 C CA . VAL A 1 117 ? -14.258 17.156 9.594 1 86.5 117 VAL A CA 1
ATOM 905 C C . VAL A 1 117 ? -15.609 16.547 9.25 1 86.5 117 VAL A C 1
ATOM 907 O O . VAL A 1 117 ? -15.828 15.352 9.438 1 86.5 117 VAL A O 1
ATOM 910 N N . PRO A 1 118 ? -16.516 17.375 8.75 1 87.62 118 PRO A N 1
ATOM 911 C CA . PRO A 1 118 ? -17.812 16.812 8.367 1 87.62 118 PRO A CA 1
ATOM 912 C C . PRO A 1 118 ? -17.734 15.898 7.145 1 87.62 118 PRO A C 1
ATOM 914 O O . PRO A 1 118 ? -17.156 16.297 6.121 1 87.62 118 PRO A O 1
ATOM 917 N N . VAL A 1 119 ? -18.266 14.75 7.262 1 86.5 119 VAL A N 1
ATOM 918 C CA . VAL A 1 119 ? -18.344 13.844 6.125 1 86.5 119 VAL A CA 1
ATOM 919 C C . VAL A 1 119 ? -19.641 14.102 5.348 1 86.5 119 VAL A C 1
ATOM 921 O O . VAL A 1 119 ? -20.734 14.117 5.922 1 86.5 119 VAL A O 1
ATOM 924 N N . GLN A 1 120 ? -19.453 14.336 4.086 1 86.94 120 GLN A N 1
ATOM 925 C CA . GLN A 1 120 ? -20.625 14.508 3.238 1 86.94 120 GLN A CA 1
ATOM 926 C C . GLN A 1 120 ? -21.516 13.281 3.289 1 86.94 120 GLN A C 1
ATOM 928 O O . GLN A 1 120 ? -21.031 12.148 3.342 1 86.94 120 GLN A O 1
ATOM 933 N N . CYS A 1 121 ? -22.812 13.516 3.199 1 85.25 121 CYS A N 1
ATOM 934 C CA . CYS A 1 121 ? -23.812 12.461 3.344 1 85.25 121 CYS A CA 1
ATOM 935 C C . CYS A 1 121 ? -23.562 11.328 2.352 1 85.25 121 CYS A C 1
ATOM 937 O O . CYS A 1 121 ? -23.625 10.156 2.715 1 85.25 121 CYS A O 1
ATOM 939 N N . ALA A 1 122 ? -23.219 11.711 1.149 1 84.38 122 ALA A N 1
ATOM 940 C CA . ALA A 1 122 ? -23.047 10.742 0.068 1 84.38 122 ALA A CA 1
ATOM 941 C C . ALA A 1 122 ? -21.844 9.828 0.325 1 84.38 122 ALA A C 1
ATOM 943 O O . ALA A 1 122 ? -21.734 8.766 -0.281 1 84.38 122 ALA A O 1
ATOM 944 N N . ARG A 1 123 ? -21.016 10.273 1.27 1 90.88 123 ARG A N 1
ATOM 945 C CA . ARG A 1 123 ? -19.797 9.516 1.484 1 90.88 123 ARG A CA 1
ATOM 946 C C . ARG A 1 123 ? -19.828 8.789 2.824 1 90.88 123 ARG A C 1
ATOM 948 O O . ARG A 1 123 ? -18.938 7.992 3.123 1 90.88 123 ARG A O 1
ATOM 955 N N . ARG A 1 124 ? -20.812 8.984 3.646 1 92.75 124 ARG A N 1
ATOM 956 C CA . ARG A 1 124 ? -20.875 8.406 4.984 1 92.75 124 ARG A CA 1
ATOM 957 C C . ARG A 1 124 ? -20.906 6.887 4.926 1 92.75 124 ARG A C 1
ATOM 959 O O . ARG A 1 124 ? -20.25 6.219 5.73 1 92.75 124 ARG A O 1
ATOM 966 N N . ASP A 1 125 ? -21.625 6.406 3.922 1 91.75 125 ASP A N 1
ATOM 967 C CA . ASP A 1 125 ? -21.688 4.957 3.779 1 91.75 125 ASP A CA 1
ATOM 968 C C . ASP A 1 125 ? -20.312 4.367 3.469 1 91.75 125 ASP A C 1
ATOM 970 O O . ASP A 1 125 ? -19.969 3.305 3.982 1 91.75 125 ASP A O 1
ATOM 974 N N . VAL A 1 126 ? -19.625 5.035 2.643 1 91.56 126 VAL A N 1
ATOM 975 C CA . VAL A 1 126 ? -18.297 4.57 2.236 1 91.56 126 VAL A CA 1
ATOM 976 C C . VAL A 1 126 ? -17.359 4.566 3.441 1 91.56 126 VAL A C 1
ATOM 978 O O . VAL A 1 126 ? -16.656 3.582 3.682 1 91.56 126 VAL A O 1
ATOM 981 N N . ILE A 1 127 ? -17.328 5.586 4.227 1 95.25 127 ILE A N 1
ATOM 982 C CA . ILE A 1 127 ? -16.469 5.715 5.395 1 95.25 127 ILE A CA 1
ATOM 983 C C . ILE A 1 127 ? -16.797 4.625 6.41 1 95.25 127 ILE A C 1
ATOM 985 O O . ILE A 1 127 ? -15.914 3.902 6.875 1 95.25 127 ILE A O 1
ATOM 989 N N . GLU A 1 128 ? -18.047 4.484 6.672 1 94.88 128 GLU A N 1
ATOM 990 C CA . GLU A 1 128 ? -18.484 3.512 7.672 1 94.88 128 GLU A CA 1
ATOM 991 C C . GLU A 1 128 ? -18.172 2.086 7.223 1 94.88 128 GLU A C 1
ATOM 993 O O . GLU A 1 128 ? -17.703 1.268 8.016 1 94.88 128 GLU A O 1
ATOM 998 N N . ARG A 1 129 ? -18.453 1.844 6.016 1 94.44 129 ARG A N 1
ATOM 999 C CA . ARG A 1 129 ? -18.156 0.519 5.484 1 94.44 129 ARG A CA 1
ATOM 1000 C C . ARG A 1 129 ? -16.656 0.23 5.547 1 94.44 129 ARG A C 1
ATOM 1002 O O . ARG A 1 129 ? -16.25 -0.877 5.898 1 94.44 129 ARG A O 1
ATOM 1009 N N . THR A 1 130 ? -15.828 1.201 5.164 1 96.88 130 THR A N 1
ATOM 1010 C CA . THR A 1 130 ? -14.375 1.027 5.18 1 96.88 130 THR A CA 1
ATOM 1011 C C . THR A 1 130 ? -13.883 0.757 6.598 1 96.88 130 THR A C 1
ATOM 1013 O O . THR A 1 130 ? -13.039 -0.118 6.812 1 96.88 130 THR A O 1
ATOM 1016 N N . ILE A 1 131 ? -14.422 1.477 7.578 1 97.5 131 ILE A N 1
ATOM 1017 C CA . ILE A 1 131 ? -14.047 1.27 8.969 1 97.5 131 ILE A CA 1
ATOM 1018 C C . ILE A 1 131 ? -14.453 -0.132 9.414 1 97.5 131 ILE A C 1
ATOM 1020 O O . ILE A 1 131 ? -13.68 -0.842 10.055 1 97.5 131 ILE A O 1
ATOM 1024 N N . ARG A 1 132 ? -15.68 -0.54 9.039 1 96.75 132 ARG A N 1
ATOM 1025 C CA . ARG A 1 132 ? -16.172 -1.862 9.414 1 96.75 132 ARG A CA 1
ATOM 1026 C C . ARG A 1 132 ? -15.32 -2.961 8.781 1 96.75 132 ARG A C 1
ATOM 1028 O O . ARG A 1 132 ? -15.016 -3.965 9.43 1 96.75 132 ARG A O 1
ATOM 1035 N N . ASP A 1 133 ? -14.984 -2.791 7.539 1 96.75 133 ASP A N 1
ATOM 1036 C CA . ASP A 1 133 ? -14.141 -3.766 6.859 1 96.75 133 ASP A CA 1
ATOM 1037 C C . ASP A 1 133 ? -12.766 -3.848 7.52 1 96.75 133 ASP A C 1
ATOM 1039 O O . ASP A 1 133 ? -12.211 -4.938 7.688 1 96.75 133 ASP A O 1
ATOM 1043 N N . LEU A 1 134 ? -12.188 -2.697 7.848 1 97.62 134 LEU A N 1
ATOM 1044 C CA . LEU A 1 134 ? -10.914 -2.652 8.57 1 97.62 134 LEU A CA 1
ATOM 1045 C C . LEU A 1 134 ? -11.016 -3.406 9.891 1 97.62 134 LEU A C 1
ATOM 1047 O O . LEU A 1 134 ? -10.164 -4.246 10.195 1 97.62 134 LEU A O 1
ATOM 1051 N N . ALA A 1 135 ? -12.062 -3.174 10.625 1 96.69 135 ALA A N 1
ATOM 1052 C CA . ALA A 1 135 ? -12.289 -3.852 11.898 1 96.69 135 ALA A CA 1
ATOM 1053 C C . ALA A 1 135 ? -12.406 -5.359 11.703 1 96.69 135 ALA A C 1
ATOM 1055 O O . ALA A 1 135 ? -11.836 -6.141 12.477 1 96.69 135 ALA A O 1
ATOM 1056 N N . ARG A 1 136 ? -13.141 -5.707 10.719 1 96.12 136 ARG A N 1
ATOM 1057 C CA . ARG A 1 136 ? -13.344 -7.125 10.43 1 96.12 136 ARG A CA 1
ATOM 1058 C C . ARG A 1 136 ? -12.016 -7.816 10.133 1 96.12 136 ARG A C 1
ATOM 1060 O O . ARG A 1 136 ? -11.773 -8.93 10.609 1 96.12 136 ARG A O 1
ATOM 1067 N N . GLU A 1 137 ? -11.18 -7.199 9.297 1 95.88 137 GLU A N 1
ATOM 1068 C CA . GLU A 1 137 ? -9.875 -7.77 8.977 1 95.88 137 GLU A CA 1
ATOM 1069 C C . GLU A 1 137 ? -9.055 -7.996 10.242 1 95.88 137 GLU A C 1
ATOM 1071 O O . GLU A 1 137 ? -8.422 -9.047 10.398 1 95.88 137 GLU A O 1
ATOM 1076 N N . LEU A 1 138 ? -9.078 -7.02 11.102 1 94.56 138 LEU A N 1
ATOM 1077 C CA . LEU A 1 138 ? -8.266 -7.078 12.312 1 94.56 138 LEU A CA 1
ATOM 1078 C C . LEU A 1 138 ? -8.812 -8.109 13.281 1 94.56 138 LEU A C 1
ATOM 1080 O O . LEU A 1 138 ? -8.055 -8.797 13.969 1 94.56 138 LEU A O 1
ATOM 1084 N N . ASP A 1 139 ? -10.102 -8.328 13.359 1 94.31 139 ASP A N 1
ATOM 1085 C CA . ASP A 1 139 ? -10.758 -9.242 14.289 1 94.31 139 ASP A CA 1
ATOM 1086 C C . ASP A 1 139 ? -10.633 -10.688 13.82 1 94.31 139 ASP A C 1
ATOM 1088 O O . ASP A 1 139 ? -10.344 -11.586 14.617 1 94.31 139 ASP A O 1
ATOM 1092 N N . GLU A 1 140 ? -10.852 -10.906 12.547 1 93.56 140 GLU A N 1
ATOM 1093 C CA . GLU A 1 140 ? -10.93 -12.266 12.016 1 93.56 140 GLU A CA 1
ATOM 1094 C C . GLU A 1 140 ? -9.539 -12.828 11.75 1 93.56 140 GLU A C 1
ATOM 1096 O O . GLU A 1 140 ? -9.328 -14.039 11.82 1 93.56 140 GLU A O 1
ATOM 1101 N N . GLY A 1 141 ? -8.633 -11.938 11.375 1 92.69 141 GLY A N 1
ATOM 1102 C CA . GLY A 1 141 ? -7.281 -12.406 11.102 1 92.69 141 GLY A CA 1
ATOM 1103 C C . GLY A 1 141 ? -7.215 -13.383 9.938 1 92.69 141 GLY A C 1
ATOM 1104 O O . GLY A 1 141 ? -6.492 -14.375 10 1 92.69 141 GLY A O 1
ATOM 1105 N N . ALA A 1 142 ? -8.047 -13.219 8.945 1 92.38 142 ALA A N 1
ATOM 1106 C CA . ALA A 1 142 ? -8.078 -14.086 7.773 1 92.38 142 ALA A CA 1
ATOM 1107 C C . ALA A 1 142 ? -6.777 -13.984 6.98 1 92.38 142 ALA A C 1
ATOM 1109 O O . ALA A 1 142 ? -5.926 -13.141 7.277 1 92.38 142 ALA A O 1
ATOM 1110 N N . LEU A 1 143 ? -6.582 -14.859 5.996 1 91.88 1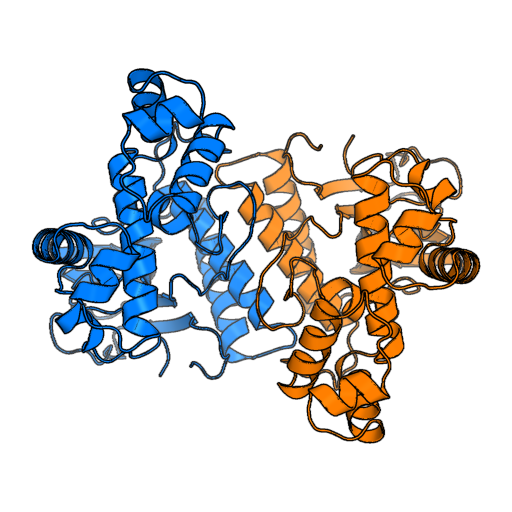43 LEU A N 1
ATOM 1111 C CA . LEU A 1 143 ? -5.41 -14.859 5.129 1 91.88 143 LEU A CA 1
ATOM 1112 C C . LEU A 1 143 ? -5.16 -13.469 4.555 1 91.88 143 LEU A C 1
ATOM 1114 O O . LEU A 1 143 ? -6.066 -12.852 3.984 1 91.88 143 LEU A O 1
ATOM 1118 N N . ALA A 1 144 ? -3.947 -12.977 4.711 1 92 144 ALA A N 1
ATOM 1119 C CA . ALA A 1 144 ? -3.512 -11.688 4.188 1 92 144 ALA A CA 1
ATOM 1120 C C . ALA A 1 144 ? -4.297 -10.547 4.824 1 92 144 ALA A C 1
ATOM 1122 O O . ALA A 1 144 ? -4.559 -9.531 4.176 1 92 144 ALA A O 1
ATOM 1123 N N . HIS A 1 145 ? -4.762 -10.727 6.062 1 93.38 145 HIS A N 1
ATOM 1124 C CA . HIS A 1 145 ? -5.523 -9.695 6.754 1 93.38 145 HIS A CA 1
ATOM 1125 C C . HIS A 1 145 ? -4.695 -8.43 6.945 1 93.38 145 HIS A C 1
ATOM 1127 O O . HIS A 1 145 ? -5.238 -7.324 6.949 1 93.38 145 HIS A O 1
ATOM 1133 N N . ARG A 1 146 ? -3.383 -8.539 7.098 1 90.56 146 ARG A N 1
ATOM 1134 C CA . ARG A 1 146 ? -2.529 -7.371 7.293 1 90.56 146 ARG A CA 1
ATOM 1135 C C . ARG A 1 146 ? -2.541 -6.473 6.059 1 90.56 146 ARG A C 1
ATOM 1137 O O . ARG A 1 146 ? -2.674 -5.254 6.176 1 90.56 146 ARG A O 1
ATOM 1144 N N . GLU A 1 147 ? -2.408 -7.062 4.918 1 91.44 147 GLU A N 1
ATOM 1145 C CA . GLU A 1 147 ? -2.439 -6.324 3.658 1 91.44 147 GLU A CA 1
ATOM 1146 C C . GLU A 1 147 ? -3.795 -5.656 3.445 1 91.44 147 GLU A C 1
ATOM 1148 O O . GLU A 1 147 ? -3.861 -4.508 3.002 1 91.44 147 GLU A O 1
ATOM 1153 N N . ALA A 1 148 ? -4.832 -6.418 3.73 1 95.38 148 ALA A N 1
ATOM 1154 C CA . ALA A 1 148 ? -6.18 -5.867 3.58 1 95.38 148 ALA A CA 1
ATOM 1155 C C . ALA A 1 148 ? -6.41 -4.715 4.551 1 95.38 148 ALA A C 1
ATOM 1157 O O . ALA A 1 148 ? -6.969 -3.68 4.176 1 95.38 148 ALA A O 1
ATOM 1158 N N . ALA A 1 149 ? -5.984 -4.895 5.793 1 95.31 149 ALA A N 1
ATOM 1159 C CA . ALA A 1 149 ? -6.137 -3.848 6.797 1 95.31 149 ALA A CA 1
ATOM 1160 C C . ALA A 1 149 ? -5.398 -2.578 6.383 1 95.31 149 ALA A C 1
ATOM 1162 O O . ALA A 1 149 ? -5.938 -1.475 6.496 1 95.31 149 ALA A O 1
ATOM 1163 N N . ARG A 1 150 ? -4.219 -2.713 5.91 1 92.75 150 ARG A N 1
ATOM 1164 C CA . ARG A 1 150 ? -3.445 -1.571 5.434 1 92.75 150 ARG A CA 1
ATOM 1165 C C . ARG A 1 150 ? -4.164 -0.862 4.289 1 92.75 150 ARG A C 1
ATOM 1167 O O . ARG A 1 150 ? -4.191 0.369 4.234 1 92.75 150 ARG A O 1
ATOM 1174 N N . ALA A 1 151 ? -4.648 -1.64 3.387 1 94.69 151 ALA A N 1
ATOM 1175 C CA . ALA A 1 151 ? -5.363 -1.069 2.248 1 94.69 151 ALA A CA 1
ATOM 1176 C C . ALA A 1 151 ? -6.59 -0.29 2.703 1 94.69 151 ALA A C 1
ATOM 1178 O O . ALA A 1 151 ? -6.855 0.808 2.209 1 94.69 151 ALA A O 1
ATOM 1179 N N . HIS A 1 152 ? -7.352 -0.886 3.619 1 97.5 152 HIS A N 1
ATOM 1180 C CA . HIS A 1 152 ? -8.531 -0.198 4.137 1 97.5 152 HIS A CA 1
ATOM 1181 C C . HIS A 1 152 ? -8.141 1.088 4.859 1 97.5 152 HIS A C 1
ATOM 1183 O O . HIS A 1 152 ? -8.82 2.111 4.719 1 97.5 152 HIS A O 1
ATOM 1189 N N . LEU A 1 153 ? -7.102 1.037 5.656 1 96.31 153 LEU A N 1
ATOM 1190 C CA . LEU A 1 153 ? -6.633 2.244 6.328 1 96.31 153 LEU A CA 1
ATOM 1191 C C . LEU A 1 153 ? -6.227 3.309 5.316 1 96.31 153 LEU A C 1
ATOM 1193 O O . LEU A 1 153 ? -6.547 4.488 5.484 1 96.31 153 LEU A O 1
ATOM 1197 N N . GLN A 1 154 ? -5.5 2.896 4.324 1 94.38 154 GLN A N 1
ATOM 1198 C CA . GLN A 1 154 ? -5.098 3.836 3.283 1 94.38 154 GLN A CA 1
ATOM 1199 C C . GLN A 1 154 ? -6.312 4.496 2.637 1 94.38 154 GLN A C 1
ATOM 1201 O O . GLN A 1 154 ? -6.312 5.707 2.398 1 94.38 154 GLN A O 1
ATOM 1206 N N . LEU A 1 155 ? -7.297 3.727 2.279 1 96.81 155 LEU A N 1
ATOM 1207 C CA . LEU A 1 155 ? -8.516 4.266 1.683 1 96.81 155 LEU A CA 1
ATOM 1208 C C . LEU A 1 155 ? -9.188 5.262 2.621 1 96.81 155 LEU A C 1
ATOM 1210 O O . LEU A 1 155 ? -9.68 6.301 2.178 1 96.81 155 LEU A O 1
ATOM 1214 N N . LEU A 1 156 ? -9.203 4.938 3.887 1 96.06 156 LEU A N 1
ATOM 1215 C CA . LEU A 1 156 ? -9.773 5.844 4.875 1 96.06 156 LEU A CA 1
ATOM 1216 C C . LEU A 1 156 ? -9.023 7.172 4.895 1 96.06 156 LEU A C 1
ATOM 1218 O O . LEU A 1 156 ? -9.641 8.242 4.887 1 96.06 156 LEU A O 1
ATOM 1222 N N . LEU A 1 157 ? -7.742 7.141 4.922 1 94.06 157 LEU A N 1
ATOM 1223 C CA . LEU A 1 157 ? -6.922 8.344 4.98 1 94.06 157 LEU A CA 1
ATOM 1224 C C . LEU A 1 157 ? -7.043 9.148 3.695 1 94.06 157 LEU A C 1
ATOM 1226 O O . LEU A 1 157 ? -6.984 10.383 3.723 1 94.06 157 LEU A O 1
ATOM 1230 N N . VAL A 1 158 ? -7.176 8.492 2.564 1 94.31 158 VAL A N 1
ATOM 1231 C CA . VAL A 1 158 ? -7.434 9.188 1.304 1 94.31 158 VAL A CA 1
ATOM 1232 C C . VAL A 1 158 ? -8.727 9.984 1.406 1 94.31 158 VAL A C 1
ATOM 1234 O O . VAL A 1 158 ? -8.773 11.148 0.998 1 94.31 158 VAL A O 1
ATOM 1237 N N . GLU A 1 159 ? -9.766 9.375 1.965 1 93.38 159 GLU A N 1
ATOM 1238 C CA . GLU A 1 159 ? -11.039 10.078 2.143 1 93.38 159 GLU A CA 1
ATOM 1239 C C . GLU A 1 159 ? -10.875 11.297 3.047 1 93.38 159 GLU A C 1
ATOM 1241 O O . GLU A 1 159 ? -11.422 12.359 2.766 1 93.38 159 GLU A O 1
ATOM 1246 N N . VAL A 1 160 ? -10.141 11.141 4.109 1 91.38 160 VAL A N 1
ATOM 1247 C CA . VAL A 1 160 ? -9.883 12.25 5.016 1 91.38 160 VAL A CA 1
ATOM 1248 C C . VAL A 1 160 ? -9.18 13.375 4.266 1 91.38 160 VAL A C 1
ATOM 1250 O O . VAL A 1 160 ? -9.586 14.539 4.352 1 91.38 160 VAL A O 1
ATOM 1253 N N . LEU A 1 161 ? -8.188 12.992 3.561 1 90.56 161 LEU A N 1
ATOM 1254 C CA . LEU A 1 161 ? -7.43 13.977 2.799 1 90.56 161 LEU A CA 1
ATOM 1255 C C . LEU A 1 161 ? -8.336 14.734 1.836 1 90.56 161 LEU A C 1
ATOM 1257 O O . LEU A 1 161 ? -8.258 15.961 1.73 1 90.56 161 LEU A O 1
ATOM 1261 N N . ARG A 1 162 ? -9.172 14.023 1.15 1 90.5 162 ARG A N 1
ATOM 1262 C CA . ARG A 1 162 ? -10.078 14.625 0.178 1 90.5 162 ARG A CA 1
ATOM 1263 C C . ARG A 1 162 ? -11.023 15.609 0.852 1 90.5 162 ARG A C 1
ATOM 1265 O O . ARG A 1 162 ? -11.43 16.609 0.244 1 90.5 162 ARG A O 1
ATOM 1272 N N . MET A 1 163 ? -11.375 15.383 2.047 1 88.62 163 MET A N 1
ATOM 1273 C CA . MET A 1 163 ? -12.328 16.219 2.77 1 88.62 163 MET A CA 1
ATOM 1274 C C . MET A 1 163 ? -11.641 17.484 3.301 1 88.62 163 MET A C 1
ATOM 1276 O O . MET A 1 163 ? -12.273 18.531 3.418 1 88.62 163 MET A O 1
ATOM 1280 N N . VAL A 1 164 ? -10.391 17.391 3.617 1 87.75 164 VAL A N 1
ATOM 1281 C CA . VAL A 1 164 ? -9.766 18.484 4.355 1 87.75 164 VAL A CA 1
ATOM 1282 C C . VAL A 1 164 ? -8.883 19.297 3.414 1 87.75 164 VAL A C 1
ATOM 1284 O O . VAL A 1 164 ? -8.523 20.438 3.725 1 87.75 164 VAL A O 1
ATOM 1287 N N . ALA A 1 165 ? -8.492 18.703 2.332 1 86.5 165 ALA A N 1
ATOM 1288 C CA . ALA A 1 165 ? -7.598 19.406 1.409 1 86.5 165 ALA A CA 1
ATOM 1289 C C . ALA A 1 165 ? -8.289 20.609 0.778 1 86.5 165 ALA A C 1
ATOM 1291 O O . ALA A 1 165 ? -9.484 20.547 0.461 1 86.5 165 ALA A O 1
ATOM 1292 N N . PRO A 1 166 ? -7.473 21.672 0.617 1 82.75 166 PRO A N 1
ATOM 1293 C CA . PRO A 1 166 ? -8.031 22.812 -0.118 1 82.75 166 PRO A CA 1
ATOM 1294 C C . PRO A 1 166 ? -8.523 22.422 -1.512 1 82.75 166 PRO A C 1
ATOM 1296 O O . PRO A 1 166 ? -8 21.484 -2.119 1 82.75 166 PRO A O 1
ATOM 1299 N N . ALA A 1 167 ? -9.5 23.094 -2.006 1 80.06 167 ALA A N 1
ATOM 1300 C CA . ALA A 1 167 ? -10.133 22.812 -3.289 1 80.06 167 ALA A CA 1
ATOM 1301 C C . ALA A 1 167 ? -9.117 22.828 -4.426 1 80.06 167 ALA A C 1
ATOM 1303 O O . ALA A 1 167 ? -9.266 22.094 -5.41 1 80.06 167 ALA A O 1
ATOM 1304 N N . GLN A 1 168 ? -8.039 23.578 -4.316 1 82.38 168 GLN A N 1
ATOM 1305 C CA . GLN A 1 168 ? -7.09 23.766 -5.41 1 82.38 168 GLN A CA 1
ATOM 1306 C C . GLN A 1 168 ? -5.961 22.734 -5.332 1 82.38 168 GLN A C 1
ATOM 1308 O O . GLN A 1 168 ? -5.059 22.734 -6.172 1 82.38 168 GLN A O 1
ATOM 1313 N N . THR A 1 169 ? -6.137 21.875 -4.371 1 85.56 169 THR A N 1
ATOM 1314 C CA . THR A 1 169 ? -5.105 20.844 -4.27 1 85.56 169 THR A CA 1
ATOM 1315 C C . THR A 1 169 ? -5.141 19.922 -5.488 1 85.56 169 THR A C 1
ATOM 1317 O O . THR A 1 169 ? -6.195 19.406 -5.852 1 85.56 169 THR A O 1
ATOM 1320 N N . PRO A 1 170 ? -3.957 19.781 -6.129 1 86.69 170 PRO A N 1
ATOM 1321 C CA . PRO A 1 170 ? -3.953 18.969 -7.344 1 86.69 170 PRO A CA 1
ATOM 1322 C C . PRO A 1 170 ? -4.176 17.484 -7.055 1 86.69 170 PRO A C 1
ATOM 1324 O O . PRO A 1 170 ? -3.87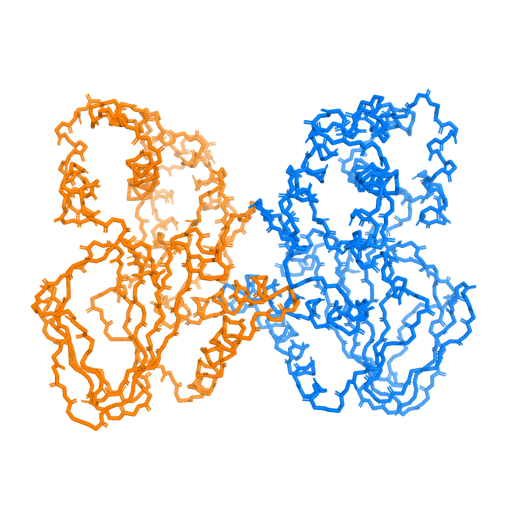9 17.016 -5.949 1 86.69 170 PRO A O 1
ATOM 1327 N N . ALA A 1 171 ? -4.68 16.844 -8.094 1 85.56 171 ALA A N 1
ATOM 1328 C CA . ALA A 1 171 ? -4.945 15.406 -7.977 1 85.56 171 ALA A CA 1
ATOM 1329 C C . ALA A 1 171 ? -3.654 14.633 -7.73 1 85.56 171 ALA A C 1
ATOM 1331 O O . ALA A 1 171 ? -3.654 13.625 -7.016 1 85.56 171 ALA A O 1
ATOM 1332 N N . ALA A 1 172 ? -2.615 15.094 -8.375 1 86 172 ALA A N 1
ATOM 1333 C CA . ALA A 1 172 ? -1.278 14.539 -8.203 1 86 172 ALA A CA 1
ATOM 1334 C C . ALA A 1 172 ? -0.242 15.641 -8 1 86 172 ALA A C 1
ATOM 1336 O O . ALA A 1 172 ? -0.382 16.734 -8.547 1 86 172 ALA A O 1
ATOM 1337 N N . LEU A 1 173 ? 0.77 15.289 -7.215 1 88.06 173 LEU A N 1
ATOM 1338 C CA . LEU A 1 173 ? 1.843 16.25 -6.98 1 88.06 173 LEU A CA 1
ATOM 1339 C C . LEU A 1 173 ? 2.607 16.531 -8.273 1 88.06 173 LEU A C 1
ATOM 1341 O O . LEU A 1 173 ? 2.844 15.625 -9.07 1 88.06 173 LEU A O 1
ATOM 1345 N N . SER A 1 174 ? 2.986 17.797 -8.445 1 89.75 174 SER A N 1
ATOM 1346 C CA . SER A 1 174 ? 3.814 18.141 -9.602 1 89.75 174 SER A CA 1
ATOM 1347 C C . SER A 1 174 ? 5.199 17.516 -9.492 1 89.75 174 SER A C 1
ATOM 1349 O O . SER A 1 174 ? 5.68 17.234 -8.383 1 89.75 174 SER A O 1
ATOM 1351 N N . PRO A 1 175 ? 5.785 17.312 -10.633 1 90.94 175 PRO A N 1
ATOM 1352 C CA . PRO A 1 175 ? 7.148 16.781 -10.617 1 90.94 175 PRO A CA 1
ATOM 1353 C C . PRO A 1 175 ? 8.102 17.625 -9.766 1 90.94 175 PRO A C 1
ATOM 1355 O O . PRO A 1 175 ? 8.977 17.078 -9.094 1 90.94 175 PRO A O 1
ATOM 1358 N N . LEU A 1 176 ? 7.902 18.906 -9.797 1 94.25 176 LEU A N 1
ATOM 1359 C CA . LEU A 1 176 ? 8.758 19.781 -9.008 1 94.25 176 LEU A CA 1
ATOM 1360 C C . LEU A 1 176 ? 8.617 19.5 -7.52 1 94.25 176 LEU A C 1
ATOM 1362 O O . LEU A 1 176 ? 9.617 19.359 -6.812 1 94.25 176 LEU A O 1
ATOM 1366 N N . VAL A 1 177 ? 7.434 19.422 -7.051 1 92.88 177 VAL A N 1
ATOM 1367 C CA . VAL A 1 177 ? 7.203 19.172 -5.633 1 92.88 177 VAL A CA 1
ATOM 1368 C C . VAL A 1 177 ? 7.746 17.797 -5.25 1 92.88 177 VAL A C 1
ATOM 1370 O O . VAL A 1 177 ? 8.359 17.641 -4.195 1 92.88 177 VAL A O 1
ATOM 1373 N N . GLU A 1 178 ? 7.504 16.859 -6.133 1 90.69 178 GLU A N 1
ATOM 1374 C CA . GLU A 1 1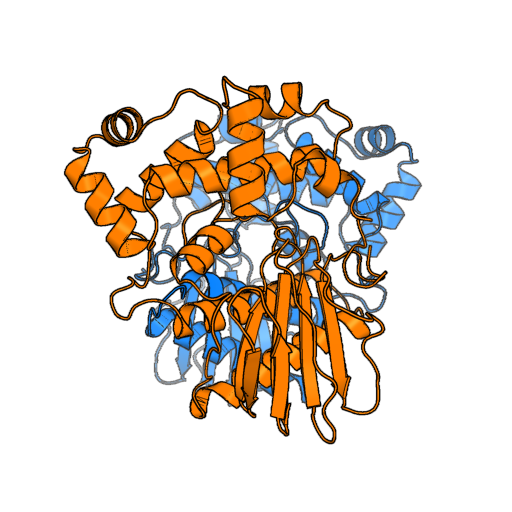78 ? 8.062 15.531 -5.895 1 90.69 178 GLU A CA 1
ATOM 1375 C C . GLU A 1 178 ? 9.578 15.594 -5.738 1 90.69 178 GLU A C 1
ATOM 1377 O O . GLU A 1 178 ? 10.141 14.961 -4.844 1 90.69 178 GLU A O 1
ATOM 1382 N N . GLU A 1 179 ? 10.195 16.281 -6.574 1 93.19 179 GLU A N 1
ATOM 1383 C CA . GLU A 1 179 ? 11.648 16.422 -6.531 1 93.19 179 GLU A CA 1
ATOM 1384 C C . GLU A 1 179 ? 12.094 17.141 -5.254 1 93.19 179 GLU A C 1
ATOM 1386 O O . GLU A 1 179 ? 13.102 16.75 -4.645 1 93.19 179 GLU A O 1
ATOM 1391 N N . VAL A 1 180 ? 11.406 18.156 -4.926 1 94.5 180 VAL A N 1
ATOM 1392 C CA . VAL A 1 180 ? 11.719 18.922 -3.715 1 94.5 180 VAL A CA 1
ATOM 1393 C C . VAL A 1 180 ? 11.648 18 -2.498 1 94.5 180 VAL A C 1
ATOM 1395 O O . VAL A 1 180 ? 12.57 17.969 -1.683 1 94.5 180 VAL A O 1
ATOM 1398 N N . LEU A 1 181 ? 10.602 17.25 -2.406 1 91.56 181 LEU A N 1
ATOM 1399 C CA . LEU A 1 181 ? 10.414 16.359 -1.271 1 91.56 181 LEU A CA 1
ATOM 1400 C C . LEU A 1 181 ? 11.469 15.25 -1.271 1 91.56 181 LEU A C 1
ATOM 1402 O O . LEU A 1 181 ? 11.922 14.828 -0.209 1 91.56 181 LEU A O 1
ATOM 1406 N N . ALA A 1 182 ? 11.828 14.805 -2.434 1 90.38 182 ALA A N 1
ATOM 1407 C CA . ALA A 1 182 ? 12.883 13.805 -2.543 1 90.38 182 ALA A CA 1
ATOM 1408 C C . ALA A 1 182 ? 14.211 14.352 -2.031 1 90.38 182 ALA A C 1
ATOM 1410 O O . ALA A 1 182 ? 14.961 13.648 -1.357 1 90.38 182 ALA A O 1
ATOM 1411 N N . VAL A 1 183 ? 14.523 15.57 -2.365 1 93.44 183 VAL A N 1
ATOM 1412 C CA . VAL A 1 183 ? 15.742 16.219 -1.901 1 93.44 183 VAL A CA 1
ATOM 1413 C C . VAL A 1 183 ? 15.719 16.344 -0.379 1 93.44 183 VAL A C 1
ATOM 1415 O O . VAL A 1 183 ? 16.719 16.047 0.287 1 93.44 183 VAL A O 1
ATOM 1418 N N . ILE A 1 184 ? 14.602 16.766 0.129 1 92.94 184 ILE A N 1
ATOM 1419 C CA . ILE A 1 184 ? 14.461 16.906 1.572 1 92.94 184 ILE A CA 1
ATOM 1420 C C . ILE A 1 184 ? 14.672 15.555 2.254 1 92.94 184 ILE A C 1
ATOM 1422 O O . ILE A 1 184 ? 15.398 15.461 3.244 1 92.94 184 ILE A O 1
ATOM 1426 N N . ASP A 1 185 ? 14.078 14.547 1.715 1 89.56 185 ASP A N 1
ATOM 1427 C CA . ASP A 1 185 ? 14.195 13.211 2.287 1 89.56 185 ASP A CA 1
ATOM 1428 C C . ASP A 1 185 ? 15.641 12.734 2.297 1 89.56 185 ASP A C 1
ATOM 1430 O O . ASP A 1 185 ? 16.078 12.086 3.244 1 89.56 185 ASP A O 1
ATOM 1434 N N . ALA A 1 186 ? 16.328 13.055 1.285 1 89.44 186 ALA A N 1
ATOM 1435 C CA . ALA A 1 186 ? 17.688 12.57 1.103 1 89.44 186 ALA A CA 1
ATOM 1436 C C . ALA A 1 186 ? 18.672 13.367 1.962 1 89.44 186 ALA A C 1
ATOM 1438 O O . ALA A 1 186 ? 19.719 12.844 2.365 1 89.44 186 ALA A O 1
ATOM 1439 N N . ARG A 1 187 ? 18.266 14.633 2.297 1 94.12 187 ARG A N 1
ATOM 1440 C CA . ARG A 1 187 ? 19.297 15.516 2.824 1 94.12 187 ARG A CA 1
ATOM 1441 C C . ARG A 1 187 ? 18.875 16.141 4.148 1 94.12 187 ARG A C 1
ATOM 1443 O O . ARG A 1 187 ? 19.531 17.031 4.664 1 94.12 187 ARG A O 1
ATOM 1450 N N . TYR A 1 188 ? 17.812 15.75 4.715 1 93.06 188 TYR A N 1
ATOM 1451 C CA . TYR A 1 188 ? 17.219 16.375 5.891 1 93.06 188 TYR A CA 1
ATOM 1452 C C . TYR A 1 188 ? 18.234 16.469 7.027 1 93.06 188 TYR A C 1
ATOM 1454 O O . TYR A 1 188 ? 18.125 17.344 7.891 1 93.06 188 TYR A O 1
ATOM 1462 N N . ALA A 1 189 ? 19.188 15.586 7.066 1 94.88 189 ALA A N 1
ATOM 1463 C CA . ALA A 1 189 ? 20.109 15.508 8.195 1 94.88 189 ALA A CA 1
ATOM 1464 C C . ALA A 1 189 ? 21.266 16.484 8.023 1 94.88 189 ALA A C 1
ATOM 1466 O O . ALA A 1 189 ? 22.078 16.656 8.93 1 94.88 189 ALA A O 1
ATOM 1467 N N . GLU A 1 190 ? 21.344 17.125 6.922 1 94.88 190 GLU A N 1
ATOM 1468 C CA . GLU A 1 190 ? 22.359 18.141 6.641 1 94.88 190 GLU A CA 1
ATOM 1469 C C . GLU A 1 190 ? 21.844 19.531 6.98 1 94.88 190 GLU A C 1
ATOM 1471 O O . GLU A 1 190 ? 20.719 19.688 7.461 1 94.88 190 GLU A O 1
ATOM 1476 N N . SER A 1 191 ? 22.828 20.516 6.828 1 91.88 191 SER A N 1
ATOM 1477 C CA . SER A 1 191 ? 22.406 21.906 6.93 1 91.88 191 SER A CA 1
ATOM 1478 C C . SER A 1 191 ? 21.688 22.344 5.664 1 91.88 191 SER A C 1
ATOM 1480 O O . SER A 1 191 ? 22.219 23.125 4.875 1 91.88 191 SER A O 1
ATOM 1482 N N . ILE A 1 192 ? 20.484 21.891 5.547 1 94.06 192 ILE A N 1
ATOM 1483 C CA . ILE A 1 192 ? 19.703 22.141 4.344 1 94.06 192 ILE A CA 1
ATOM 1484 C C . ILE A 1 192 ? 18.781 23.328 4.57 1 94.06 192 ILE A C 1
ATOM 1486 O O . ILE A 1 192 ? 18.312 23.562 5.691 1 94.06 192 ILE A O 1
ATOM 1490 N N . SER A 1 193 ? 18.609 24.188 3.523 1 94.44 193 SER A N 1
ATOM 1491 C CA . SER A 1 193 ? 17.781 25.391 3.535 1 94.44 193 SER A CA 1
ATOM 1492 C C . SER A 1 193 ? 16.922 25.469 2.279 1 94.44 193 SER A C 1
ATOM 1494 O O . SER A 1 193 ? 17.062 24.656 1.364 1 94.44 193 SER A O 1
ATOM 1496 N N . LEU A 1 194 ? 15.953 26.422 2.342 1 96 194 LEU A N 1
ATOM 1497 C CA . LEU A 1 194 ? 15.164 26.703 1.144 1 96 194 LEU A CA 1
ATOM 1498 C C . LEU A 1 194 ? 16.078 26.969 -0.052 1 96 194 LEU A C 1
ATOM 1500 O O . LEU A 1 194 ? 15.836 26.453 -1.146 1 96 194 LEU A O 1
ATOM 1504 N N . ALA A 1 195 ? 17.141 27.734 0.2 1 96.19 195 ALA A N 1
ATOM 1505 C CA . ALA A 1 195 ? 18.062 28.094 -0.873 1 96.19 195 ALA A CA 1
ATOM 1506 C C . ALA A 1 195 ? 18.766 26.859 -1.426 1 96.19 195 ALA A C 1
ATOM 1508 O O . ALA A 1 195 ? 18.891 26.703 -2.643 1 96.19 195 ALA A O 1
ATOM 1509 N N . SER A 1 196 ? 19.234 26.016 -0.6 1 95.88 196 SER A N 1
ATOM 1510 C CA . SER A 1 196 ? 19.938 24.812 -1.029 1 95.88 196 SER A CA 1
ATOM 1511 C C . SER A 1 196 ? 19 23.859 -1.753 1 95.88 196 SER A C 1
ATOM 1513 O O . SER A 1 196 ? 19.391 23.203 -2.725 1 95.88 196 SER A O 1
ATOM 1515 N N . VAL A 1 197 ? 17.781 23.719 -1.256 1 97.12 197 VAL A N 1
ATOM 1516 C CA . VAL A 1 197 ? 16.797 22.859 -1.905 1 97.12 197 VAL A CA 1
ATOM 1517 C C . VAL A 1 197 ? 16.453 23.422 -3.289 1 97.12 197 VAL A C 1
ATOM 1519 O O . VAL A 1 197 ? 16.406 22.656 -4.266 1 97.12 197 VAL A O 1
ATOM 1522 N N . ALA A 1 198 ? 16.219 24.688 -3.367 1 97.81 198 ALA A N 1
ATOM 1523 C CA . ALA A 1 198 ? 15.914 25.344 -4.637 1 97.81 198 ALA A CA 1
ATOM 1524 C C . ALA A 1 198 ? 17.031 25.125 -5.652 1 97.81 198 ALA A C 1
ATOM 1526 O O . ALA A 1 198 ? 16.766 24.812 -6.816 1 97.81 198 ALA A O 1
ATOM 1527 N N . ARG A 1 199 ? 18.25 25.25 -5.223 1 97.31 199 ARG A N 1
ATOM 1528 C CA . ARG A 1 199 ? 19.406 25.016 -6.086 1 97.31 199 ARG A CA 1
ATOM 1529 C C . ARG A 1 199 ? 19.422 23.578 -6.59 1 97.31 199 ARG A C 1
ATOM 1531 O O . ARG A 1 199 ? 19.719 23.328 -7.762 1 97.31 199 ARG A O 1
ATOM 1538 N N . ALA A 1 200 ? 19.156 22.656 -5.766 1 96.88 200 ALA A N 1
ATOM 1539 C CA . ALA A 1 200 ? 19.203 21.234 -6.105 1 96.88 200 ALA A CA 1
ATOM 1540 C C . ALA A 1 200 ? 18.188 20.891 -7.191 1 96.88 200 ALA A C 1
ATOM 1542 O O . ALA A 1 200 ? 18.422 20 -8.008 1 96.88 200 ALA A O 1
ATOM 1543 N N . VAL A 1 201 ? 17.062 21.578 -7.148 1 97.19 201 VAL A N 1
ATOM 1544 C CA . VAL A 1 201 ? 16.031 21.234 -8.117 1 97.19 201 VAL A CA 1
ATOM 1545 C C . VAL A 1 201 ? 16.062 22.219 -9.289 1 97.19 201 VAL A C 1
ATOM 1547 O O . VAL A 1 201 ? 15.211 22.172 -10.18 1 97.19 201 VAL A O 1
ATOM 1550 N N . GLY A 1 202 ? 16.938 23.141 -9.281 1 97.62 202 GLY A N 1
ATOM 1551 C CA . GLY A 1 202 ? 17.172 24.031 -10.391 1 97.62 202 GLY A CA 1
ATOM 1552 C C . GLY A 1 202 ? 16.109 25.109 -10.539 1 97.62 202 GLY A C 1
ATOM 1553 O O . GLY A 1 202 ? 15.734 25.469 -11.656 1 97.62 202 GLY A O 1
ATOM 1554 N N . ARG A 1 203 ? 15.547 25.625 -9.5 1 97.56 203 ARG A N 1
ATOM 1555 C CA . ARG A 1 203 ? 14.523 26.672 -9.5 1 97.56 203 ARG A CA 1
ATOM 1556 C C . ARG A 1 203 ? 14.852 27.766 -8.492 1 97.56 203 ARG A C 1
ATOM 1558 O O . ARG A 1 203 ? 15.75 27.594 -7.66 1 97.56 203 ARG A O 1
ATOM 1565 N N . SER A 1 204 ? 14.117 28.875 -8.531 1 97.62 204 SER A N 1
ATOM 1566 C CA . SER A 1 204 ? 14.305 29.938 -7.562 1 97.62 204 SER A CA 1
ATOM 1567 C C . SER A 1 204 ? 13.617 29.625 -6.234 1 97.62 204 SER A C 1
ATOM 1569 O O . SER A 1 204 ? 12.609 28.906 -6.207 1 97.62 204 SER A O 1
ATOM 1571 N N . PRO A 1 205 ? 14.195 30.156 -5.141 1 97.19 205 PRO A N 1
ATOM 1572 C CA . PRO A 1 205 ? 13.539 29.969 -3.844 1 97.19 205 PRO A CA 1
ATOM 1573 C C . PRO A 1 205 ? 12.094 30.453 -3.836 1 97.19 205 PRO A C 1
ATOM 1575 O O . PRO A 1 205 ? 11.227 29.828 -3.232 1 97.19 205 PRO A O 1
ATOM 1578 N N . ALA A 1 206 ? 11.891 31.531 -4.516 1 97.06 206 ALA A N 1
ATOM 1579 C CA . ALA A 1 206 ? 10.547 32.094 -4.566 1 97.06 206 ALA A CA 1
ATOM 1580 C C . ALA A 1 206 ? 9.57 31.125 -5.25 1 97.06 206 ALA A C 1
ATOM 1582 O O . ALA A 1 206 ? 8.461 30.906 -4.762 1 97.06 206 ALA A O 1
ATOM 1583 N N . HIS A 1 207 ? 10.016 30.625 -6.301 1 96.81 207 HIS A N 1
ATOM 1584 C CA . HIS A 1 207 ? 9.172 29.703 -7.047 1 96.81 207 HIS A CA 1
ATOM 1585 C C . HIS A 1 207 ? 8.914 28.422 -6.25 1 96.81 207 HIS A C 1
ATOM 1587 O O . HIS A 1 207 ? 7.781 27.953 -6.188 1 96.81 207 HIS A O 1
ATOM 1593 N N . VAL A 1 208 ? 9.914 27.844 -5.637 1 97.25 208 VAL A N 1
ATOM 1594 C CA . VAL A 1 208 ? 9.789 26.641 -4.836 1 97.25 208 VAL A CA 1
ATOM 1595 C C . VAL A 1 208 ? 8.844 26.875 -3.662 1 97.25 208 VAL A C 1
ATOM 1597 O O . VAL A 1 208 ? 7.961 26.062 -3.387 1 97.25 208 VAL A O 1
ATOM 1600 N N . THR A 1 209 ? 9.031 28 -3.033 1 95.44 209 THR A N 1
ATOM 1601 C CA . THR A 1 209 ? 8.18 28.359 -1.905 1 95.44 209 THR A CA 1
ATOM 1602 C C . THR A 1 209 ? 6.715 28.406 -2.326 1 95.44 209 THR A C 1
ATOM 1604 O O . THR A 1 209 ? 5.855 27.812 -1.671 1 95.44 209 THR A O 1
ATOM 1607 N N . HIS A 1 210 ? 6.477 29.016 -3.391 1 94.31 210 HIS A N 1
ATOM 1608 C CA . HIS A 1 210 ? 5.109 29.203 -3.863 1 94.31 210 HIS A CA 1
ATOM 1609 C C . HIS A 1 210 ? 4.465 27.859 -4.23 1 94.31 210 HIS A C 1
ATOM 1611 O O . HIS A 1 210 ? 3.369 27.547 -3.764 1 94.31 210 HIS A O 1
ATOM 1617 N N . VAL A 1 211 ? 5.137 27.109 -4.996 1 94 211 VAL A N 1
ATOM 1618 C CA . VAL A 1 211 ? 4.582 25.859 -5.531 1 94 211 VAL A CA 1
ATOM 1619 C C . VAL A 1 211 ? 4.398 24.844 -4.402 1 94 211 VAL A C 1
ATOM 1621 O O . VAL A 1 211 ? 3.367 24.172 -4.328 1 94 211 VAL A O 1
ATOM 1624 N N . VAL A 1 212 ? 5.344 24.75 -3.516 1 93.56 212 VAL A N 1
ATOM 1625 C CA . VAL A 1 212 ? 5.281 23.781 -2.418 1 93.56 212 VAL A CA 1
ATOM 1626 C C . VAL A 1 212 ? 4.148 24.156 -1.467 1 93.56 212 VAL A C 1
ATOM 1628 O O . VAL A 1 212 ? 3.338 23.312 -1.094 1 93.56 212 VAL A O 1
ATOM 1631 N N . ARG A 1 213 ? 4.082 25.391 -1.174 1 90.31 213 ARG A N 1
ATOM 1632 C CA . ARG A 1 213 ? 3.027 25.828 -0.269 1 90.31 213 ARG A CA 1
ATOM 1633 C C . ARG A 1 213 ? 1.651 25.656 -0.901 1 90.31 213 ARG A C 1
ATOM 1635 O O . ARG A 1 213 ? 0.715 25.188 -0.244 1 90.31 213 ARG A O 1
ATOM 1642 N N . GLN A 1 214 ? 1.589 26 -2.113 1 88.06 214 GLN A N 1
ATOM 1643 C CA . GLN A 1 214 ? 0.318 25.906 -2.822 1 88.06 214 GLN A CA 1
ATOM 1644 C C . GLN A 1 214 ? -0.164 24.453 -2.885 1 88.06 214 GLN A C 1
ATOM 1646 O O . GLN A 1 214 ? -1.352 24.188 -2.701 1 88.06 214 GLN A O 1
ATOM 1651 N N . GLN A 1 215 ? 0.716 23.562 -3.066 1 87.62 215 GLN A N 1
ATOM 1652 C CA . GLN A 1 215 ? 0.31 22.188 -3.328 1 87.62 215 GLN A CA 1
ATOM 1653 C C . GLN A 1 215 ? 0.26 21.359 -2.039 1 87.62 215 GLN A C 1
ATOM 1655 O O . GLN A 1 215 ? -0.436 20.359 -1.966 1 87.62 215 GLN A O 1
ATOM 1660 N N . THR A 1 216 ? 1.037 21.766 -1.009 1 87.12 216 THR A N 1
ATOM 1661 C CA . THR A 1 216 ? 1.145 20.875 0.145 1 87.12 216 THR A CA 1
ATOM 1662 C C . THR A 1 216 ? 0.629 21.562 1.405 1 87.12 216 THR A C 1
ATOM 1664 O O . THR A 1 216 ? 0.398 20.906 2.426 1 87.12 216 THR A O 1
ATOM 1667 N N . GLY A 1 217 ? 0.496 22.844 1.369 1 85.44 217 GLY A N 1
ATOM 1668 C CA . GLY A 1 217 ? 0.07 23.609 2.531 1 85.44 217 GLY A CA 1
ATOM 1669 C C . GLY A 1 217 ? 1.202 23.906 3.494 1 85.44 217 GLY A C 1
ATOM 1670 O O . GLY A 1 217 ? 1.032 24.688 4.438 1 85.44 217 GLY A O 1
ATOM 1671 N N . LEU A 1 218 ? 2.342 23.359 3.256 1 89.62 218 LEU A N 1
ATOM 1672 C CA . LEU A 1 218 ? 3.494 23.578 4.121 1 89.62 218 LEU A CA 1
ATOM 1673 C C . LEU A 1 218 ? 4.629 24.25 3.359 1 89.62 218 LEU A C 1
ATOM 1675 O O . LEU A 1 218 ? 4.715 24.125 2.135 1 89.62 218 LEU A O 1
ATOM 1679 N N . THR A 1 219 ? 5.398 24.953 4.078 1 93.56 219 THR A N 1
ATOM 1680 C CA . THR A 1 219 ? 6.621 25.516 3.506 1 93.56 219 THR A CA 1
ATOM 1681 C C . THR A 1 219 ? 7.715 24.453 3.432 1 93.56 219 THR A C 1
ATOM 1683 O O . THR A 1 219 ? 7.602 23.391 4.047 1 93.56 219 THR A O 1
ATOM 1686 N N . VAL A 1 220 ? 8.727 24.766 2.668 1 95.44 220 VAL A N 1
ATOM 1687 C CA . VAL A 1 220 ? 9.883 23.891 2.561 1 95.44 220 VAL A CA 1
ATOM 1688 C C . VAL A 1 220 ? 10.484 23.656 3.945 1 95.44 220 VAL A C 1
ATOM 1690 O O . VAL A 1 220 ? 10.797 22.516 4.309 1 95.44 220 VAL A O 1
ATOM 1693 N N . VAL A 1 221 ? 10.602 24.688 4.699 1 94 221 VAL A N 1
ATOM 1694 C CA . VAL A 1 221 ? 11.188 24.578 6.031 1 94 221 VAL A CA 1
ATOM 1695 C C . VAL A 1 221 ? 10.328 23.688 6.914 1 94 221 VAL A C 1
ATOM 1697 O O . VAL A 1 221 ? 10.852 22.875 7.684 1 94 221 VAL A O 1
ATOM 1700 N N . GLU A 1 222 ? 9.062 23.844 6.812 1 92.31 222 GLU A N 1
ATOM 1701 C CA . GLU A 1 222 ? 8.148 23 7.582 1 92.31 222 GLU A CA 1
ATOM 1702 C C . GLU A 1 222 ? 8.273 21.531 7.168 1 92.31 222 GLU A C 1
ATOM 1704 O O . GLU A 1 222 ? 8.211 20.641 8.016 1 92.31 222 GLU A O 1
ATOM 1709 N N . TRP A 1 223 ? 8.445 21.312 5.879 1 92.56 223 TRP A N 1
ATOM 1710 C CA . TRP A 1 223 ? 8.648 19.953 5.406 1 92.56 223 TRP A CA 1
ATOM 1711 C C . TRP A 1 223 ? 9.961 19.375 5.941 1 92.56 223 TRP A C 1
ATOM 1713 O O . TRP A 1 223 ? 10.031 18.203 6.316 1 92.56 223 TRP A O 1
ATOM 1723 N N . ILE A 1 224 ? 11 20.156 5.953 1 93.88 224 ILE A N 1
ATOM 1724 C CA . ILE A 1 224 ? 12.273 19.719 6.523 1 93.88 224 ILE A CA 1
ATOM 1725 C C . ILE A 1 224 ? 12.078 19.359 7.992 1 93.88 224 ILE A C 1
ATOM 1727 O O . ILE A 1 224 ? 12.531 18.297 8.438 1 93.88 224 ILE A O 1
ATOM 1731 N N . THR A 1 225 ? 11.43 20.219 8.68 1 92.69 225 THR A N 1
ATOM 1732 C CA . THR A 1 225 ? 11.18 20 10.102 1 92.69 225 THR A CA 1
ATOM 1733 C C . THR A 1 225 ? 10.375 18.719 10.312 1 92.69 225 THR A C 1
ATOM 1735 O O . THR A 1 225 ? 10.695 17.906 11.188 1 92.69 225 THR A O 1
ATOM 1738 N N . GLU A 1 226 ? 9.336 18.547 9.5 1 89.69 226 GLU A N 1
ATOM 1739 C CA . GLU A 1 226 ? 8.508 17.359 9.586 1 89.69 226 GLU A CA 1
ATOM 1740 C C . GLU A 1 226 ? 9.344 16.094 9.398 1 89.69 226 GLU A C 1
ATOM 1742 O O . GLU A 1 226 ? 9.172 15.109 10.133 1 89.69 226 GLU A O 1
ATOM 1747 N N . ARG A 1 227 ? 10.156 16.109 8.438 1 90.38 227 ARG A N 1
ATOM 1748 C CA . ARG A 1 227 ? 11.016 14.953 8.156 1 90.38 227 ARG A CA 1
ATOM 1749 C C . ARG A 1 227 ? 11.961 14.68 9.32 1 90.38 227 ARG A C 1
ATOM 1751 O O . ARG A 1 227 ? 12.18 13.523 9.68 1 90.38 227 ARG A O 1
ATOM 1758 N N . ARG A 1 228 ? 12.5 15.695 9.82 1 92.69 228 ARG A N 1
ATOM 1759 C CA . ARG A 1 228 ? 13.406 15.562 10.961 1 92.69 228 ARG A CA 1
ATOM 1760 C C . ARG A 1 228 ? 12.68 15.031 12.188 1 92.69 228 ARG A C 1
ATOM 1762 O O . ARG A 1 228 ? 13.195 14.18 12.906 1 92.69 228 ARG A O 1
ATOM 1769 N N . MET A 1 229 ? 11.5 15.523 12.422 1 89.81 229 MET A N 1
ATOM 1770 C CA . MET A 1 229 ? 10.711 15.078 13.562 1 89.81 229 MET A CA 1
ATOM 1771 C C . MET A 1 229 ? 10.336 13.602 13.414 1 89.81 229 MET A C 1
ATOM 1773 O O . MET A 1 229 ? 10.32 12.867 14.406 1 89.81 229 MET A O 1
ATOM 1777 N N . GLU A 1 230 ? 10 13.211 12.234 1 85.88 230 GLU A N 1
ATOM 1778 C CA . GLU A 1 230 ? 9.711 11.805 11.984 1 85.88 230 GLU A CA 1
ATOM 1779 C C . GLU A 1 230 ? 10.906 10.922 12.336 1 85.88 230 GLU A C 1
ATOM 1781 O O . GLU A 1 230 ? 10.75 9.891 12.984 1 85.88 230 GLU A O 1
ATOM 1786 N N . GLU A 1 231 ? 12 11.32 11.914 1 89.62 231 GLU A N 1
ATOM 1787 C CA . GLU A 1 231 ? 13.219 10.57 12.211 1 89.62 231 GLU A CA 1
ATOM 1788 C C . GLU A 1 231 ? 13.531 10.602 13.703 1 89.62 231 GLU A C 1
ATOM 1790 O O . GLU A 1 231 ? 13.992 9.602 14.266 1 89.62 231 GLU A O 1
ATOM 1795 N N . ALA A 1 232 ? 13.312 11.703 14.242 1 91.69 232 ALA A N 1
ATOM 1796 C CA . ALA A 1 232 ? 13.523 11.82 15.688 1 91.69 232 ALA A CA 1
ATOM 1797 C C . ALA A 1 232 ? 12.672 10.812 16.453 1 91.69 232 ALA A C 1
ATOM 1799 O O . ALA A 1 232 ? 13.172 10.094 17.312 1 91.69 232 ALA A O 1
ATOM 1800 N N . ARG A 1 233 ? 11.422 10.766 16.125 1 83.94 233 ARG A N 1
ATOM 1801 C CA . ARG A 1 233 ? 10.516 9.828 16.781 1 83.94 233 ARG A CA 1
ATOM 1802 C C . ARG A 1 233 ? 10.984 8.391 16.594 1 83.94 233 ARG A C 1
ATOM 1804 O O . ARG A 1 233 ? 10.938 7.594 17.531 1 83.94 233 ARG A O 1
ATOM 1811 N N . ARG A 1 234 ? 11.375 8.094 15.43 1 83.25 234 ARG A N 1
ATOM 1812 C CA . ARG A 1 234 ? 11.859 6.746 15.133 1 83.25 234 ARG A CA 1
ATOM 1813 C C . ARG A 1 234 ? 13.07 6.402 15.992 1 83.25 234 ARG A C 1
ATOM 1815 O O . ARG A 1 234 ? 13.117 5.336 16.609 1 83.25 234 ARG A O 1
ATOM 1822 N N . ARG A 1 235 ? 13.992 7.273 16.047 1 89.94 235 ARG A N 1
ATOM 1823 C CA . ARG A 1 235 ? 15.219 7.027 16.797 1 89.94 235 ARG A CA 1
ATOM 1824 C C . ARG A 1 235 ? 14.945 6.957 18.297 1 89.94 235 ARG A C 1
ATOM 1826 O O . ARG A 1 235 ? 15.508 6.113 19 1 89.94 235 ARG A O 1
ATOM 1833 N N . LEU A 1 236 ? 14.109 7.871 18.75 1 88.31 236 LEU A N 1
ATOM 1834 C CA . LEU A 1 236 ? 13.766 7.879 20.172 1 88.31 236 LEU A CA 1
ATOM 1835 C C . LEU A 1 236 ? 13.055 6.594 20.578 1 88.31 236 LEU A C 1
ATOM 1837 O O . LEU A 1 236 ? 13.203 6.117 21.703 1 88.31 236 LEU A O 1
ATOM 1841 N N . ARG A 1 237 ? 12.305 6.094 19.656 1 79.94 237 ARG A N 1
ATOM 1842 C CA . ARG A 1 237 ? 11.555 4.867 19.906 1 79.94 237 ARG A CA 1
ATOM 1843 C C . ARG A 1 237 ? 12.469 3.645 19.828 1 79.94 237 ARG A C 1
ATOM 1845 O O . ARG A 1 237 ? 12.352 2.719 20.625 1 79.94 237 ARG A O 1
ATOM 1852 N N . ASP A 1 238 ? 13.352 3.629 18.859 1 83 238 ASP A N 1
ATOM 1853 C CA . ASP A 1 238 ? 14 2.387 18.438 1 83 238 ASP A CA 1
ATOM 1854 C C . ASP A 1 238 ? 15.414 2.295 19.016 1 83 238 ASP A C 1
ATOM 1856 O O . ASP A 1 238 ? 16.062 1.248 18.922 1 83 238 ASP A O 1
ATOM 1860 N N . THR A 1 239 ? 15.891 3.369 19.578 1 90.56 239 THR A N 1
ATOM 1861 C CA . THR A 1 239 ? 17.25 3.365 20.094 1 90.56 239 THR A CA 1
ATOM 1862 C C . THR A 1 239 ? 17.297 3.969 21.5 1 90.56 239 THR A C 1
ATOM 1864 O O . THR A 1 239 ? 16.312 4.543 21.969 1 90.56 239 THR A O 1
ATOM 1867 N N . ASP A 1 240 ? 18.453 3.762 22.109 1 92 240 ASP A N 1
ATOM 1868 C CA . ASP A 1 240 ? 18.703 4.379 23.406 1 92 240 ASP A CA 1
ATOM 1869 C C . ASP A 1 240 ? 19.641 5.574 23.281 1 92 240 ASP A C 1
ATOM 1871 O O . ASP A 1 240 ? 20.312 5.941 24.25 1 92 240 ASP A O 1
ATOM 1875 N N . GLU A 1 241 ? 19.688 6.105 22.156 1 95.12 241 GLU A N 1
ATOM 1876 C CA . GLU A 1 241 ? 20.562 7.254 21.922 1 95.12 241 GLU A CA 1
ATOM 1877 C C . GLU A 1 241 ? 20.156 8.438 22.812 1 95.12 241 GLU A C 1
ATOM 1879 O O . GLU A 1 241 ? 18.969 8.68 23.016 1 95.12 241 GLU A O 1
ATOM 1884 N N . ASP A 1 242 ? 21.234 9.094 23.266 1 96.5 242 ASP A N 1
ATOM 1885 C CA . ASP A 1 242 ? 20.984 10.344 23.969 1 96.5 242 ASP A CA 1
ATOM 1886 C C . ASP A 1 242 ? 20.281 11.359 23.078 1 96.5 242 ASP A C 1
ATOM 1888 O O . ASP A 1 242 ? 20.516 11.375 21.859 1 96.5 242 ASP A O 1
ATOM 1892 N N . VAL A 1 243 ? 19.531 12.227 23.734 1 96.56 243 VAL A N 1
ATOM 1893 C CA . VAL A 1 243 ? 18.766 13.227 23.016 1 96.56 243 VAL A CA 1
ATOM 1894 C C . VAL A 1 243 ? 19.703 14.094 22.172 1 96.56 243 VAL A C 1
ATOM 1896 O O . VAL A 1 243 ? 19.375 14.469 21.047 1 96.56 243 VAL A O 1
ATOM 1899 N N . ALA A 1 244 ? 20.859 14.359 22.734 1 97 244 ALA A N 1
ATOM 1900 C CA . ALA A 1 244 ? 21.844 15.188 22.031 1 97 244 ALA A CA 1
ATOM 1901 C C . ALA A 1 244 ? 22.328 14.484 20.766 1 97 244 ALA A C 1
ATOM 1903 O O . ALA A 1 244 ? 22.562 15.133 19.734 1 97 244 ALA A O 1
ATOM 1904 N N . ILE A 1 245 ? 22.5 13.242 20.828 1 97.25 245 ILE A N 1
ATOM 1905 C CA . ILE A 1 245 ? 22.953 12.453 19.688 1 97.25 245 ILE A CA 1
ATOM 1906 C C . ILE A 1 245 ? 21.844 12.398 18.641 1 97.25 245 ILE A C 1
ATOM 1908 O O . ILE A 1 245 ? 22.109 12.547 17.438 1 97.25 245 ILE A O 1
ATOM 1912 N N . VAL A 1 246 ? 20.625 12.188 19.062 1 97.06 246 VAL A N 1
ATOM 1913 C CA . VAL A 1 246 ? 19.484 12.203 18.141 1 97.06 246 VAL A CA 1
ATOM 1914 C C . VAL A 1 246 ? 19.438 13.539 17.406 1 97.06 246 VAL A C 1
ATOM 1916 O O . VAL A 1 246 ? 19.297 13.562 16.172 1 97.06 246 VAL A O 1
ATOM 1919 N N . ALA A 1 247 ? 19.625 14.625 18.141 1 97.12 247 ALA A N 1
ATOM 1920 C CA . ALA A 1 247 ? 19.594 15.961 17.547 1 97.12 247 ALA A CA 1
ATOM 1921 C C . ALA A 1 247 ? 20.625 16.094 16.438 1 97.12 247 ALA A C 1
ATOM 1923 O O . ALA A 1 247 ? 20.312 16.547 15.336 1 97.12 247 ALA A O 1
ATOM 1924 N N . GLU A 1 248 ? 21.797 15.633 16.703 1 96 248 GLU A N 1
ATOM 1925 C CA . GLU A 1 248 ? 22.891 15.711 15.758 1 96 248 GLU A CA 1
ATOM 1926 C C . GLU A 1 248 ? 22.625 14.859 14.523 1 96 248 GLU A C 1
ATOM 1928 O O . GLU A 1 248 ? 22.859 15.289 13.391 1 96 248 GLU A O 1
ATOM 1933 N N . ARG A 1 249 ? 22.094 13.75 14.688 1 95.62 249 ARG A N 1
ATOM 1934 C CA . ARG A 1 249 ? 21.875 12.789 13.617 1 95.62 249 ARG A CA 1
ATOM 1935 C C . ARG A 1 249 ? 20.781 13.273 12.664 1 95.62 249 ARG A C 1
ATOM 1937 O O . ARG A 1 249 ? 20.781 12.906 11.484 1 95.62 249 ARG A O 1
ATOM 1944 N N . ILE A 1 250 ? 19.953 14.109 13.25 1 95.5 250 ILE A N 1
ATOM 1945 C CA . ILE A 1 250 ? 18.844 14.492 12.391 1 95.5 250 ILE A CA 1
ATOM 1946 C C . ILE A 1 250 ? 19.047 15.914 11.883 1 95.5 250 ILE A C 1
ATOM 1948 O O . ILE A 1 250 ? 18.141 16.516 11.312 1 95.5 250 ILE A O 1
ATOM 1952 N N . GLY A 1 251 ? 20.188 16.469 12.125 1 95.31 251 GLY A N 1
ATOM 1953 C CA . GLY A 1 251 ? 20.594 17.672 11.391 1 95.31 251 GLY A CA 1
ATOM 1954 C C . GLY A 1 251 ? 20.531 18.922 12.234 1 95.31 251 GLY A C 1
ATOM 1955 O O . GLY A 1 251 ? 20.609 20.031 11.703 1 95.31 251 GLY A O 1
ATOM 1956 N N . TYR A 1 252 ? 20.344 18.828 13.5 1 95.81 252 TYR A N 1
ATOM 1957 C CA . TYR A 1 252 ? 20.359 20.016 14.352 1 95.81 252 TYR A CA 1
ATOM 1958 C C . TYR A 1 252 ? 21.75 20.25 14.938 1 95.81 252 TYR A C 1
ATOM 1960 O O . TYR A 1 252 ? 22.406 19.312 15.391 1 95.81 252 TYR A O 1
ATOM 1968 N N . ARG A 1 253 ? 22.141 21.469 14.914 1 93.06 253 ARG A N 1
ATOM 1969 C CA . ARG A 1 253 ? 23.422 21.844 15.508 1 93.06 253 ARG A CA 1
ATOM 1970 C C . ARG A 1 253 ? 23.266 22.156 17 1 93.06 253 ARG A C 1
ATOM 1972 O O . ARG A 1 253 ? 24.234 22.031 17.766 1 93.06 253 ARG A O 1
ATOM 1979 N N . SER A 1 254 ? 22.094 22.516 17.344 1 95.19 254 SER A N 1
ATOM 1980 C CA . SER A 1 254 ? 21.797 22.859 18.719 1 95.19 254 SER A CA 1
ATOM 1981 C C . SER A 1 254 ? 20.75 21.891 19.312 1 95.19 254 SER A C 1
ATOM 1983 O O . SER A 1 254 ? 19.625 21.844 18.844 1 95.19 254 SER A O 1
ATOM 1985 N N . THR A 1 255 ? 21.188 21.234 20.359 1 96.75 255 THR A N 1
ATOM 1986 C CA . THR A 1 255 ? 20.281 20.328 21.062 1 96.75 255 THR A CA 1
ATOM 1987 C C . THR A 1 255 ? 19.078 21.094 21.609 1 96.75 255 THR A C 1
ATOM 1989 O O . THR A 1 255 ? 17.938 20.609 21.547 1 96.75 255 THR A O 1
ATOM 1992 N N . ASN A 1 256 ? 19.344 22.25 22.047 1 96.81 256 ASN A N 1
ATOM 1993 C CA . ASN A 1 256 ? 18.266 23.078 22.578 1 96.81 256 ASN A CA 1
ATOM 1994 C C . ASN A 1 256 ? 17.25 23.453 21.516 1 96.81 256 ASN A C 1
ATOM 1996 O O . ASN A 1 256 ? 16.047 23.453 21.766 1 96.81 256 ASN A O 1
ATOM 2000 N N . HIS A 1 257 ? 17.797 23.812 20.422 1 96 257 HIS A N 1
ATOM 2001 C CA . HIS A 1 257 ? 16.906 24.125 19.312 1 96 257 HIS A CA 1
ATOM 2002 C C . HIS A 1 257 ? 16.062 22.906 18.922 1 96 257 HIS A C 1
ATOM 2004 O O . HIS A 1 257 ? 14.875 23.031 18.641 1 96 257 HIS A O 1
ATOM 2010 N N . PHE A 1 258 ? 16.688 21.797 18.891 1 96.94 258 PHE A N 1
ATOM 2011 C CA . PHE A 1 258 ? 15.977 20.547 18.609 1 96.94 258 PHE A CA 1
ATOM 2012 C C . PHE A 1 258 ? 14.867 20.328 19.641 1 96.94 258 PHE A C 1
ATOM 2014 O O . PHE A 1 258 ? 13.719 20.062 19.266 1 96.94 258 PHE A O 1
ATOM 2021 N N . ILE A 1 259 ? 15.188 20.438 20.859 1 96.44 259 ILE A N 1
ATOM 2022 C CA . ILE A 1 259 ? 14.234 20.188 21.938 1 96.44 259 ILE A CA 1
ATOM 2023 C C . ILE A 1 259 ? 13.047 21.141 21.797 1 96.44 259 ILE A C 1
ATOM 2025 O O . ILE A 1 259 ? 11.891 20.734 21.953 1 96.44 259 ILE A O 1
ATOM 2029 N N . ARG A 1 260 ? 13.297 22.375 21.453 1 95.75 260 ARG A N 1
ATOM 2030 C CA . ARG A 1 260 ? 12.234 23.359 21.281 1 95.75 260 ARG A CA 1
ATOM 2031 C C . ARG A 1 260 ? 11.328 22.984 20.109 1 95.75 260 ARG A C 1
ATOM 2033 O O . ARG A 1 260 ? 10.102 23.062 20.219 1 95.75 260 ARG A O 1
ATOM 2040 N N . GLN A 1 261 ? 11.945 22.609 19.047 1 94.31 261 GLN A N 1
ATOM 2041 C CA . GLN A 1 261 ? 11.18 22.25 17.859 1 94.31 261 GLN A CA 1
ATOM 2042 C C . GLN A 1 261 ? 10.352 20.984 18.109 1 94.31 261 GLN A C 1
ATOM 2044 O O . GLN A 1 261 ? 9.203 20.891 17.672 1 94.31 261 GLN A O 1
ATOM 2049 N N . PHE A 1 262 ? 10.938 20.047 18.766 1 93.75 262 PHE A N 1
ATOM 2050 C CA . PHE A 1 262 ? 10.242 18.797 19.094 1 93.75 262 PHE A CA 1
ATOM 2051 C C . PHE A 1 262 ? 9.031 19.078 19.969 1 93.75 262 PHE A C 1
ATOM 2053 O O . PHE A 1 262 ? 7.945 18.547 19.734 1 93.75 262 PHE A O 1
ATOM 2060 N N . ARG A 1 263 ? 9.242 19.922 20.922 1 90.38 263 ARG A N 1
ATOM 2061 C CA . ARG A 1 263 ? 8.156 20.281 21.812 1 90.38 263 ARG A CA 1
ATOM 2062 C C . ARG A 1 263 ? 7.047 21.016 21.062 1 90.38 263 ARG A C 1
ATOM 2064 O O . ARG A 1 263 ? 5.859 20.797 21.328 1 90.38 263 ARG A O 1
ATOM 2071 N N . ARG A 1 264 ? 7.43 21.875 20.234 1 87.31 264 ARG A N 1
ATOM 2072 C CA . ARG A 1 264 ? 6.449 22.594 19.438 1 87.31 264 ARG A CA 1
ATOM 2073 C C . ARG A 1 264 ? 5.613 21.625 18.594 1 87.31 264 ARG A C 1
ATOM 2075 O O . ARG A 1 264 ? 4.406 21.812 18.453 1 87.31 264 ARG A O 1
ATOM 2082 N N . ALA A 1 265 ? 6.273 20.625 18.125 1 82.12 265 ALA A N 1
ATOM 2083 C CA . ALA A 1 265 ? 5.621 19.688 17.203 1 82.12 265 ALA A CA 1
ATOM 2084 C C . ALA A 1 265 ? 4.789 18.672 17.969 1 82.12 265 ALA A C 1
ATOM 2086 O O . ALA A 1 265 ? 3.777 18.172 17.453 1 82.12 265 ALA A O 1
ATOM 2087 N N . HIS A 1 266 ? 5.199 18.297 19.219 1 79.62 266 HIS A N 1
ATOM 2088 C CA . HIS A 1 266 ? 4.602 17.141 19.859 1 79.62 266 HIS A CA 1
ATOM 2089 C C . HIS A 1 266 ? 4.059 17.5 21.234 1 79.62 266 HIS A C 1
ATOM 2091 O O . HIS A 1 266 ? 3.473 16.656 21.922 1 79.62 266 HIS A O 1
ATOM 2097 N N . ASP A 1 267 ? 4.352 18.672 21.641 1 79.19 267 ASP A N 1
ATOM 2098 C CA . ASP A 1 267 ? 3.922 19.203 22.938 1 79.19 267 ASP A CA 1
ATOM 2099 C C . ASP A 1 267 ? 4.633 18.5 24.078 1 79.19 267 ASP A C 1
ATOM 2101 O O . ASP A 1 267 ? 4.176 18.531 25.219 1 79.19 267 ASP A O 1
ATOM 2105 N N . LEU A 1 268 ? 5.617 17.75 23.828 1 83.06 268 LEU A N 1
ATOM 2106 C CA . LEU A 1 268 ? 6.488 17.078 24.781 1 83.06 268 LEU A CA 1
ATOM 2107 C C . LEU A 1 268 ? 7.953 17.219 24.375 1 83.06 268 LEU A C 1
ATOM 2109 O O . LEU A 1 268 ? 8.266 17.312 23.188 1 83.06 268 LEU A O 1
ATOM 2113 N N . THR A 1 269 ? 8.75 17.188 25.406 1 91.25 269 THR A N 1
ATOM 2114 C CA . THR A 1 269 ? 10.172 17.094 25.094 1 91.25 269 THR A CA 1
ATOM 2115 C C . THR A 1 269 ? 10.531 15.703 24.594 1 91.25 269 THR A C 1
ATOM 2117 O O . THR A 1 269 ? 9.797 14.742 24.828 1 91.25 269 THR A O 1
ATOM 2120 N N . PRO A 1 270 ? 11.648 15.609 23.875 1 92.44 270 PRO A N 1
ATOM 2121 C CA . PRO A 1 270 ? 12.07 14.281 23.422 1 92.44 270 PRO A CA 1
ATOM 2122 C C . PRO A 1 270 ? 12.195 13.281 24.578 1 92.44 270 PRO A C 1
ATOM 2124 O O . PRO A 1 270 ? 11.773 12.133 24.453 1 92.44 270 PRO A O 1
ATOM 2127 N N . GLY A 1 271 ? 12.758 13.703 25.625 1 89.81 271 GLY A N 1
ATOM 2128 C CA . GLY A 1 271 ? 12.891 12.836 26.781 1 89.81 271 GLY A CA 1
ATOM 2129 C C . GLY A 1 271 ? 11.555 12.359 27.328 1 89.81 271 GLY A C 1
ATOM 2130 O O . GLY A 1 271 ? 11.391 11.172 27.625 1 89.81 271 GLY A O 1
ATOM 2131 N N . ALA A 1 272 ? 10.68 13.312 27.547 1 85.5 272 ALA A N 1
ATOM 2132 C CA . ALA A 1 272 ? 9.344 12.984 28.047 1 85.5 272 ALA A CA 1
ATOM 2133 C C . ALA A 1 272 ? 8.625 12.047 27.078 1 85.5 272 ALA A C 1
ATOM 2135 O O . ALA A 1 272 ? 7.93 11.125 27.5 1 85.5 272 ALA A O 1
ATOM 2136 N N . TRP A 1 273 ? 8.812 12.359 25.797 1 83.5 273 TRP A N 1
ATOM 2137 C CA . TRP A 1 273 ? 8.203 11.539 24.766 1 83.5 273 TRP A CA 1
ATOM 2138 C C . TRP A 1 273 ? 8.688 10.094 24.844 1 83.5 273 TRP A C 1
ATOM 2140 O O . TRP A 1 273 ? 7.898 9.156 24.75 1 83.5 273 TRP A O 1
ATOM 2150 N N . ARG A 1 274 ? 9.906 9.93 25.031 1 84.38 274 ARG A N 1
ATOM 2151 C CA . ARG A 1 274 ? 10.5 8.602 25.156 1 84.38 274 ARG A CA 1
ATOM 2152 C C . ARG A 1 274 ? 9.914 7.844 26.344 1 84.38 274 ARG A C 1
ATOM 2154 O O . ARG A 1 274 ? 9.711 6.633 26.266 1 84.38 274 ARG A O 1
ATOM 2161 N N . ARG A 1 275 ? 9.57 8.547 27.344 1 79.31 275 ARG A N 1
ATOM 2162 C CA . ARG A 1 275 ? 9.078 7.941 28.578 1 79.31 275 ARG A CA 1
ATOM 2163 C C . ARG A 1 275 ? 7.594 7.609 28.469 1 79.31 275 ARG A C 1
ATOM 2165 O O . ARG A 1 275 ? 7.082 6.801 29.25 1 79.31 275 ARG A O 1
ATOM 2172 N N . THR A 1 276 ? 7.031 8.453 27.719 1 67.81 276 THR A N 1
ATOM 2173 C CA . THR A 1 276 ? 5.605 8.188 27.594 1 67.81 276 THR A CA 1
ATOM 2174 C C . THR A 1 276 ? 5.359 6.758 27.109 1 67.81 276 THR A C 1
ATOM 2176 O O . THR A 1 276 ? 6.109 6.242 26.281 1 67.81 276 THR A O 1
ATOM 2179 N N . ARG A 1 277 ? 4.883 5.926 28.031 1 55.12 277 ARG A N 1
ATOM 2180 C CA . ARG A 1 277 ? 4.59 4.5 27.922 1 55.12 277 ARG A CA 1
ATOM 2181 C C . ARG A 1 277 ? 4.035 4.172 26.531 1 55.12 277 ARG A C 1
ATOM 2183 O O . ARG A 1 277 ? 3.07 4.793 26.078 1 55.12 277 ARG A O 1
ATOM 2190 N N . SER A 1 278 ? 5 3.807 25.688 1 54.28 278 SER A N 1
ATOM 2191 C CA . SER A 1 278 ? 4.844 3.225 24.359 1 54.28 278 SER A CA 1
ATOM 2192 C C . SER A 1 278 ? 3.627 2.307 24.297 1 54.28 278 SER A C 1
ATOM 2194 O O . SER A 1 278 ? 3.746 1.096 24.5 1 54.28 278 SER A O 1
ATOM 2196 N N . GLU A 1 279 ? 2.496 2.801 24.859 1 56.69 279 GLU A N 1
ATOM 2197 C CA . GLU A 1 279 ? 1.545 1.719 24.625 1 56.69 279 GLU A CA 1
ATOM 2198 C C . GLU A 1 279 ? 1.215 1.59 23.141 1 56.69 279 GLU A C 1
ATOM 2200 O O . GLU A 1 279 ? 0.837 2.57 22.484 1 56.69 279 GLU A O 1
ATOM 2205 N N . PRO A 1 280 ? 1.885 0.743 22.484 1 57.19 280 PRO A N 1
ATOM 2206 C CA . PRO A 1 280 ? 1.416 0.481 21.125 1 57.19 280 PRO A CA 1
ATOM 2207 C C . PRO A 1 280 ? -0.107 0.432 21.016 1 57.19 280 PRO A C 1
ATOM 2209 O O . PRO A 1 280 ? -0.787 0.155 22.016 1 57.19 280 PRO A O 1
ATOM 2212 N N . PRO A 1 281 ? -0.647 1.016 19.938 1 55.97 281 PRO A N 1
ATOM 2213 C CA . PRO A 1 281 ? -2.092 0.809 19.812 1 55.97 281 PRO A CA 1
ATOM 2214 C C . PRO A 1 281 ? -2.498 -0.648 20.016 1 55.97 281 PRO A C 1
ATOM 2216 O O . PRO A 1 281 ? -1.791 -1.559 19.578 1 55.97 281 PRO A O 1
ATOM 2219 N N . GLY A 1 282 ? -3.645 -1.036 20.828 1 48.59 282 GLY A N 1
ATOM 2220 C CA . GLY A 1 282 ? -4.207 -2.357 21.062 1 48.59 282 GLY A CA 1
ATOM 2221 C C . GLY A 1 282 ? -3.668 -3.027 22.312 1 48.59 282 GLY A C 1
ATOM 2222 O O . GLY A 1 282 ? -4.152 -4.09 22.719 1 48.59 282 GLY A O 1
ATOM 2223 N N . VAL A 1 283 ? -2.338 -2.729 22.781 1 38.06 283 VAL A N 1
ATOM 2224 C CA . VAL A 1 283 ? -1.933 -3.475 23.969 1 38.06 283 VAL A CA 1
ATOM 2225 C C . VAL A 1 283 ? -2.471 -2.785 25.219 1 38.06 283 VAL A C 1
ATOM 2227 O O . VAL A 1 283 ? -2.457 -1.557 25.312 1 38.06 283 VAL A O 1
ATOM 2230 N N . MET B 1 1 ? 2.395 4.992 -20.281 1 35.78 1 MET B N 1
ATOM 2231 C CA . MET B 1 1 ? 1.983 5.414 -18.938 1 35.78 1 MET B CA 1
ATOM 2232 C C . MET B 1 1 ? 0.553 5.941 -18.953 1 35.78 1 MET B C 1
ATOM 2234 O O . MET B 1 1 ? 0.185 6.734 -19.828 1 35.78 1 MET B O 1
ATOM 2238 N N . THR B 1 2 ? -0.336 5.156 -18.406 1 47.62 2 THR B N 1
ATOM 2239 C CA . THR B 1 2 ? -1.729 5.594 -18.391 1 47.62 2 THR B CA 1
ATOM 2240 C C . THR B 1 2 ? -1.838 7.051 -17.969 1 47.62 2 THR B C 1
ATOM 2242 O O . THR B 1 2 ? -0.88 7.621 -17.438 1 47.62 2 THR B O 1
ATOM 2245 N N . GLU B 1 3 ? -2.826 7.773 -18.375 1 51.72 3 GLU B N 1
ATOM 2246 C CA . GLU B 1 3 ? -3.109 9.141 -17.953 1 51.72 3 GLU B CA 1
ATOM 2247 C C . GLU B 1 3 ? -2.92 9.305 -16.453 1 51.72 3 GLU B C 1
ATOM 2249 O O . GLU B 1 3 ? -2.525 10.375 -15.977 1 51.72 3 GLU B O 1
ATOM 2254 N N . SER B 1 4 ? -3.113 8.156 -15.734 1 54.78 4 SER B N 1
ATOM 2255 C CA . SER B 1 4 ? -3.051 8.195 -14.273 1 54.78 4 SER B CA 1
ATOM 2256 C C . SER B 1 4 ? -1.612 8.094 -13.781 1 54.78 4 SER B C 1
ATOM 2258 O O . SER B 1 4 ? -1.325 8.406 -12.625 1 54.78 4 SER B O 1
ATOM 2260 N N . GLY B 1 5 ? -0.707 7.727 -14.727 1 69.19 5 GLY B N 1
ATOM 2261 C CA . GLY B 1 5 ? 0.682 7.5 -14.359 1 69.19 5 GLY B CA 1
ATOM 2262 C C . GLY B 1 5 ? 0.899 6.188 -13.633 1 69.19 5 GLY B C 1
ATOM 2263 O O . GLY B 1 5 ? 2.02 5.875 -13.227 1 69.19 5 GLY B O 1
ATOM 2264 N N . LEU B 1 6 ? -0.294 5.504 -13.344 1 81 6 LEU B N 1
ATOM 2265 C CA . LEU B 1 6 ? -0.189 4.18 -12.742 1 81 6 LEU B CA 1
ATOM 2266 C C . LEU B 1 6 ? -0.263 3.092 -13.812 1 81 6 LEU B C 1
ATOM 2268 O O . LEU B 1 6 ? -1.023 3.211 -14.773 1 81 6 LEU B O 1
ATOM 2272 N N . PRO B 1 7 ? 0.53 2.102 -13.672 1 88.25 7 PRO B N 1
ATOM 2273 C CA . PRO B 1 7 ? 0.459 0.99 -14.625 1 88.25 7 PRO B CA 1
ATOM 2274 C C . PRO B 1 7 ? -0.717 0.055 -14.352 1 88.25 7 PRO B C 1
ATOM 2276 O O . PRO B 1 7 ? -0.527 -1.155 -14.203 1 88.25 7 PRO B O 1
ATOM 2279 N N . ILE B 1 8 ? -1.927 0.597 -14.234 1 94.06 8 ILE B N 1
ATOM 2280 C CA . ILE B 1 8 ? -3.197 -0.087 -14.023 1 94.06 8 ILE B CA 1
ATOM 2281 C C . ILE B 1 8 ? -4.227 0.418 -15.031 1 94.06 8 ILE B C 1
ATOM 2283 O O . ILE B 1 8 ? -4.344 1.625 -15.25 1 94.06 8 ILE B O 1
ATOM 2287 N N . ARG B 1 9 ? -4.934 -0.458 -15.617 1 94.25 9 ARG B N 1
ATOM 2288 C CA . ARG B 1 9 ? -6.047 -0.135 -16.5 1 94.25 9 ARG B CA 1
ATOM 2289 C C . ARG B 1 9 ? -7.258 -1.015 -16.203 1 94.25 9 ARG B C 1
ATOM 2291 O O . ARG B 1 9 ? -7.113 -2.215 -15.961 1 94.25 9 ARG B O 1
ATOM 2298 N N . VAL B 1 10 ? -8.391 -0.423 -16.141 1 95.88 10 VAL B N 1
ATOM 2299 C CA . VAL B 1 10 ? -9.633 -1.151 -15.906 1 95.88 10 VAL B CA 1
ATOM 2300 C C . VAL B 1 10 ? -10.672 -0.751 -16.953 1 95.88 10 VAL B C 1
ATOM 2302 O O . VAL B 1 10 ? -10.844 0.435 -17.25 1 95.88 10 VAL B O 1
ATOM 2305 N N . PHE B 1 11 ? -11.281 -1.669 -17.5 1 92.69 11 PHE B N 1
ATOM 2306 C CA . PHE B 1 11 ? -12.336 -1.366 -18.469 1 92.69 11 PHE B CA 1
ATOM 2307 C C . PHE B 1 11 ? -13.344 -2.51 -18.547 1 92.69 11 PHE B C 1
ATOM 2309 O O . PHE B 1 11 ? -13.07 -3.617 -18.078 1 92.69 11 PHE B O 1
ATOM 2316 N N . ARG B 1 12 ? -14.5 -2.193 -19 1 91.31 12 ARG B N 1
ATOM 2317 C CA . ARG B 1 12 ? -15.555 -3.182 -19.203 1 91.31 12 ARG B CA 1
ATOM 2318 C C . ARG B 1 12 ? -15.562 -3.672 -20.656 1 91.31 12 ARG B C 1
ATOM 2320 O O . ARG B 1 12 ? -15.359 -2.887 -21.578 1 91.31 12 ARG B O 1
ATOM 2327 N N . CYS B 1 13 ? -15.625 -4.977 -20.781 1 87 13 CYS B N 1
ATOM 2328 C CA . CYS B 1 13 ? -15.805 -5.582 -22.094 1 87 13 CYS B CA 1
ATOM 2329 C C . CYS B 1 13 ? -17.203 -6.18 -22.234 1 87 13 CYS B C 1
ATOM 2331 O O . CYS B 1 13 ? -17.734 -6.762 -21.281 1 87 13 CYS B O 1
ATOM 2333 N N . ASP B 1 14 ? -17.766 -5.734 -23.297 1 80.19 14 ASP B N 1
ATOM 2334 C CA . ASP B 1 14 ? -19.047 -6.344 -23.594 1 80.19 14 ASP B CA 1
ATOM 2335 C C . ASP B 1 14 ? -19.062 -6.945 -25 1 80.19 14 ASP B C 1
ATOM 2337 O O . ASP B 1 14 ? -18.125 -6.75 -25.781 1 80.19 14 ASP B O 1
ATOM 2341 N N . GLY B 1 15 ? -19.859 -7.953 -25.203 1 65.88 15 GLY B N 1
ATOM 2342 C CA . GLY B 1 15 ? -19.953 -8.695 -26.453 1 65.88 15 GLY B CA 1
ATOM 2343 C C . GLY B 1 15 ? -19.938 -7.805 -27.672 1 65.88 15 GLY B C 1
ATOM 2344 O O . GLY B 1 15 ? -19.703 -8.281 -28.797 1 65.88 15 GLY B O 1
ATOM 2345 N N . SER B 1 16 ? -20.078 -6.535 -27.469 1 62.91 16 SER B N 1
ATOM 2346 C CA . SER B 1 16 ? -20.125 -5.656 -28.625 1 62.91 16 SER B CA 1
ATOM 2347 C C . SER B 1 16 ? -18.75 -5.023 -28.891 1 62.91 16 SER B C 1
ATOM 2349 O O . SER B 1 16 ? -18.484 -4.562 -30 1 62.91 16 SER B O 1
ATOM 2351 N N . LYS B 1 17 ? -17.969 -4.836 -27.906 1 57.22 17 LYS B N 1
ATOM 2352 C CA . LYS B 1 17 ? -16.672 -4.203 -28.094 1 57.22 17 LYS B CA 1
ATOM 2353 C C . LYS B 1 17 ? -15.555 -5.246 -28.188 1 57.22 17 LYS B C 1
ATOM 2355 O O . LYS B 1 17 ? -15.414 -6.086 -27.297 1 57.22 17 LYS B O 1
ATOM 2360 N N . ARG B 1 18 ? -15.148 -5.5 -29.547 1 51.97 18 ARG B N 1
ATOM 2361 C CA . ARG B 1 18 ? -14.07 -6.453 -29.797 1 51.97 18 ARG B CA 1
ATOM 2362 C C . ARG B 1 18 ? -12.773 -5.996 -29.141 1 51.97 18 ARG B C 1
ATOM 2364 O O . ARG B 1 18 ? -12.422 -4.816 -29.219 1 51.97 18 ARG B O 1
ATOM 2371 N N . ILE B 1 19 ? -12.406 -6.648 -28.031 1 56.19 19 ILE B N 1
ATOM 2372 C CA . ILE B 1 19 ? -11.008 -6.449 -27.656 1 56.19 19 ILE B CA 1
ATOM 2373 C C . ILE B 1 19 ? -10.109 -6.723 -28.859 1 56.19 19 ILE B C 1
ATOM 2375 O O . ILE B 1 19 ? -10.305 -7.703 -29.578 1 56.19 19 ILE B O 1
ATOM 2379 N N . HIS B 1 20 ? -9.531 -5.715 -29.391 1 53.84 20 HIS B N 1
ATOM 2380 C CA . HIS B 1 20 ? -8.805 -5.52 -30.641 1 53.84 20 HIS B CA 1
ATOM 2381 C C . HIS B 1 20 ? -7.879 -6.695 -30.922 1 53.84 20 HIS B C 1
ATOM 2383 O O . HIS B 1 20 ? -7.25 -6.75 -31.984 1 53.84 20 HIS B O 1
ATOM 2389 N N . HIS B 1 21 ? -7.574 -7.574 -29.938 1 58.94 21 HIS B N 1
ATOM 2390 C CA . HIS B 1 21 ? -6.453 -8.391 -30.391 1 58.94 21 HIS B CA 1
ATOM 2391 C C . HIS B 1 21 ? -6.941 -9.617 -31.156 1 58.94 21 HIS B C 1
ATOM 2393 O O . HIS B 1 21 ? -7.832 -10.328 -30.688 1 58.94 21 HIS B O 1
ATOM 2399 N N . GLU B 1 22 ? -6.652 -9.719 -32.469 1 64.25 22 GLU B N 1
ATOM 2400 C CA . GLU B 1 22 ? -6.934 -10.906 -33.281 1 64.25 22 GLU B CA 1
ATOM 2401 C C . GLU B 1 22 ? -5.871 -11.984 -33.062 1 64.25 22 GLU B C 1
ATOM 2403 O O . GLU B 1 22 ? -4.695 -11.773 -33.375 1 64.25 22 GLU B O 1
ATOM 2408 N N . GLY B 1 23 ? -6.277 -13.141 -32.469 1 75.38 23 GLY B N 1
ATOM 2409 C CA . GLY B 1 23 ? -5.461 -14.336 -32.281 1 75.38 23 GLY B CA 1
ATOM 2410 C C . GLY B 1 23 ? -4.762 -14.383 -30.953 1 75.38 23 GLY B C 1
ATOM 2411 O O . GLY B 1 23 ? -4.973 -13.516 -30.109 1 75.38 23 GLY B O 1
ATOM 2412 N N . PRO B 1 24 ? -4.035 -15.508 -30.734 1 83.44 24 PRO B N 1
ATOM 2413 C CA . PRO B 1 24 ? -3.305 -15.656 -29.484 1 83.44 24 PRO B CA 1
ATOM 2414 C C . PRO B 1 24 ? -2.244 -14.57 -29.281 1 83.44 24 PRO B C 1
ATOM 2416 O O . PRO B 1 24 ? -1.588 -14.164 -30.25 1 83.44 24 PRO B O 1
ATOM 2419 N N . HIS B 1 25 ? -2.232 -13.977 -28.156 1 81.88 25 HIS B N 1
ATOM 2420 C CA . HIS B 1 25 ? -1.237 -12.969 -27.812 1 81.88 25 HIS B CA 1
ATOM 2421 C C . HIS B 1 25 ? -0.892 -13.023 -26.328 1 81.88 25 HIS B C 1
ATOM 2423 O O . HIS B 1 25 ? -1.58 -13.688 -25.547 1 81.88 25 HIS B O 1
ATOM 2429 N N . ALA B 1 26 ? 0.202 -12.453 -26.016 1 80.44 26 ALA B N 1
ATOM 2430 C CA . ALA B 1 26 ? 0.65 -12.352 -24.625 1 80.44 26 ALA B CA 1
ATOM 2431 C C . ALA B 1 26 ? 1.018 -10.914 -24.281 1 80.44 26 ALA B C 1
ATOM 2433 O O . ALA B 1 26 ? 1.336 -10.109 -25.172 1 80.44 26 ALA B O 1
ATOM 2434 N N . HIS B 1 27 ? 0.784 -10.656 -23 1 79.56 27 HIS B N 1
ATOM 2435 C CA . HIS B 1 27 ? 1.132 -9.336 -22.5 1 79.56 27 HIS B CA 1
ATOM 2436 C C . HIS B 1 27 ? 2.264 -9.414 -21.484 1 79.56 27 HIS B C 1
ATOM 2438 O O . HIS B 1 27 ? 2.562 -10.492 -20.953 1 79.56 27 HIS B O 1
ATOM 2444 N N . ARG B 1 28 ? 2.936 -8.234 -21.203 1 80 28 ARG B N 1
ATOM 2445 C CA . ARG B 1 28 ? 3.975 -8.141 -20.188 1 80 28 ARG B CA 1
ATOM 2446 C C . ARG B 1 28 ? 3.383 -7.762 -18.844 1 80 28 ARG B C 1
ATOM 2448 O O . ARG B 1 28 ? 4.113 -7.375 -17.922 1 80 28 ARG B O 1
ATOM 2455 N N . PHE B 1 29 ? 2.127 -7.758 -18.781 1 85.94 29 PHE B N 1
ATOM 2456 C CA . PHE B 1 29 ? 1.423 -7.387 -17.562 1 85.94 29 PHE B CA 1
ATOM 2457 C C . PHE B 1 29 ? 0.363 -8.422 -17.219 1 85.94 29 PHE B C 1
ATOM 2459 O O . PHE B 1 29 ? 0.088 -9.328 -18.016 1 85.94 29 PHE B O 1
ATOM 2466 N N . PHE B 1 30 ? -0.123 -8.352 -16 1 89.12 30 PHE B N 1
ATOM 2467 C CA . PHE B 1 30 ? -1.198 -9.227 -15.555 1 89.12 30 PHE B CA 1
ATOM 2468 C C . PHE B 1 30 ? -2.527 -8.812 -16.172 1 89.12 30 PHE B C 1
ATOM 2470 O O . PHE B 1 30 ? -2.787 -7.625 -16.359 1 89.12 30 PHE B O 1
ATOM 2477 N N . VAL B 1 31 ? -3.322 -9.789 -16.469 1 90.69 31 VAL B N 1
ATOM 2478 C CA . VAL B 1 31 ? -4.691 -9.555 -16.906 1 90.69 31 VAL B CA 1
ATOM 2479 C C . VAL B 1 31 ? -5.664 -10.352 -16.047 1 90.69 31 VAL B C 1
ATOM 2481 O O . VAL B 1 31 ? -5.598 -11.578 -16 1 90.69 31 VAL B O 1
ATOM 2484 N N . MET B 1 32 ? -6.492 -9.68 -15.336 1 93.44 32 MET B N 1
ATOM 2485 C CA . MET B 1 32 ? -7.559 -10.297 -14.547 1 93.44 32 MET B CA 1
ATOM 2486 C C . MET B 1 32 ? -8.914 -10.07 -15.203 1 93.44 32 MET B C 1
ATOM 2488 O O . MET B 1 32 ? -9.305 -8.93 -15.461 1 93.44 32 MET B O 1
ATOM 2492 N N . VAL B 1 33 ? -9.617 -11.141 -15.484 1 92.94 33 VAL B N 1
ATOM 2493 C CA . VAL B 1 33 ? -10.938 -11.062 -16.094 1 92.94 33 VAL B CA 1
ATOM 2494 C C . VAL B 1 33 ? -11.992 -11.547 -15.094 1 92.94 33 VAL B C 1
ATOM 2496 O O . VAL B 1 33 ? -11.844 -12.617 -14.5 1 92.94 33 VAL B O 1
ATOM 2499 N N . TYR B 1 34 ? -12.984 -10.758 -14.828 1 94.25 34 TYR B N 1
ATOM 2500 C CA . TYR B 1 34 ? -14.133 -11.133 -14.008 1 94.25 34 TYR B CA 1
ATOM 2501 C C . TYR B 1 34 ? -15.414 -11.125 -14.828 1 94.25 34 TYR B C 1
ATOM 2503 O O . TYR B 1 34 ? -15.836 -10.078 -15.32 1 94.25 34 TYR B O 1
ATOM 2511 N N . ALA B 1 35 ? -16.047 -12.242 -14.938 1 93.62 35 ALA B N 1
ATOM 2512 C CA . ALA B 1 35 ? -17.297 -12.344 -15.672 1 93.62 35 ALA B CA 1
ATOM 2513 C C . ALA B 1 35 ? -18.469 -11.836 -14.82 1 93.62 35 ALA B C 1
ATOM 2515 O O . ALA B 1 35 ? -18.859 -12.477 -13.844 1 93.62 35 ALA B O 1
ATOM 2516 N N . ALA B 1 36 ? -18.984 -10.719 -15.234 1 92.75 36 ALA B N 1
ATOM 2517 C CA . ALA B 1 36 ? -20.094 -10.125 -14.492 1 92.75 36 ALA B CA 1
ATOM 2518 C C . ALA B 1 36 ? -21.422 -10.703 -14.953 1 92.75 36 ALA B C 1
ATOM 2520 O O . ALA B 1 36 ? -22.359 -10.859 -14.156 1 92.75 36 ALA B O 1
ATOM 2521 N N . ARG B 1 37 ? -21.562 -10.891 -16.188 1 92.31 37 ARG B N 1
ATOM 2522 C CA . ARG B 1 37 ? -22.781 -11.438 -16.781 1 92.31 37 ARG B CA 1
ATOM 2523 C C . ARG B 1 37 ? -22.438 -12.336 -17.969 1 92.31 37 ARG B C 1
ATOM 2525 O O . ARG B 1 37 ? -21.469 -12.086 -18.688 1 92.31 37 ARG B O 1
ATOM 2532 N N . GLY B 1 38 ? -23.266 -13.398 -18.156 1 90.06 38 GLY B N 1
ATOM 2533 C CA . GLY B 1 38 ? -23.125 -14.258 -19.312 1 90.06 38 GLY B CA 1
ATOM 2534 C C . GLY B 1 38 ? -21.922 -15.172 -19.219 1 90.06 38 GLY B C 1
ATOM 2535 O O . GLY B 1 38 ? -21.5 -15.555 -18.125 1 90.06 38 GLY B O 1
ATOM 2536 N N . VAL B 1 39 ? -21.531 -15.625 -20.469 1 89.06 39 VAL B N 1
ATOM 2537 C CA . VAL B 1 39 ? -20.438 -16.594 -20.547 1 89.06 39 VAL B CA 1
ATOM 2538 C C . VAL B 1 39 ? -19.328 -16.047 -21.453 1 89.06 39 VAL B C 1
ATOM 2540 O O . VAL B 1 39 ? -19.609 -15.469 -22.516 1 89.06 39 VAL B O 1
ATOM 2543 N N . CYS B 1 40 ? -18.109 -16.078 -20.922 1 86.62 40 CYS B N 1
ATOM 2544 C CA . CYS B 1 40 ? -16.922 -15.734 -21.703 1 86.62 40 CYS B CA 1
ATOM 2545 C C . CYS B 1 40 ? -16.016 -16.938 -21.875 1 86.62 40 CYS B C 1
ATOM 2547 O O . CYS B 1 40 ? -15.945 -17.797 -20.984 1 86.62 40 CYS B O 1
ATOM 2549 N N . ARG B 1 41 ? -15.383 -16.953 -23.062 1 87.25 41 ARG B N 1
ATOM 2550 C CA . ARG B 1 41 ? -14.453 -18.047 -23.312 1 87.25 41 ARG B CA 1
ATOM 2551 C C . ARG B 1 41 ? -13.07 -17.516 -23.672 1 87.25 41 ARG B C 1
ATOM 2553 O O . ARG B 1 41 ? -12.945 -16.5 -24.359 1 87.25 41 ARG B O 1
ATOM 2560 N N . VAL B 1 42 ? -12.094 -18.203 -23.188 1 86.75 42 VAL B N 1
ATOM 2561 C CA . VAL B 1 42 ? -10.711 -17.828 -23.469 1 86.75 42 VAL B CA 1
ATOM 2562 C C . VAL B 1 42 ? -9.867 -19.078 -23.703 1 86.75 42 VAL B C 1
ATOM 2564 O O . VAL B 1 42 ? -9.977 -20.047 -22.953 1 86.75 42 VAL B O 1
ATOM 2567 N N . ARG B 1 43 ? -9.164 -19 -24.75 1 86.81 43 ARG B N 1
ATOM 2568 C CA . ARG B 1 43 ? -8.203 -20.078 -25 1 86.81 43 ARG B CA 1
ATOM 2569 C C . ARG B 1 43 ? -6.84 -19.734 -24.406 1 86.81 43 ARG B C 1
ATOM 2571 O O . ARG B 1 43 ? -6.348 -18.609 -24.578 1 86.81 43 ARG B O 1
ATOM 2578 N N . THR B 1 44 ? -6.328 -20.609 -23.625 1 83.5 44 THR B N 1
ATOM 2579 C CA . THR B 1 44 ? -5.004 -20.469 -23.031 1 83.5 44 THR B CA 1
ATOM 2580 C C . THR B 1 44 ? -4.133 -21.688 -23.359 1 83.5 44 THR B C 1
ATOM 2582 O O . THR B 1 44 ? -4.551 -22.562 -24.125 1 83.5 44 THR B O 1
ATOM 2585 N N . GLY B 1 45 ? -2.816 -21.625 -22.953 1 73.94 45 GLY B N 1
ATOM 2586 C CA . GLY B 1 45 ? -1.945 -22.781 -23.156 1 73.94 45 GLY B CA 1
ATOM 2587 C C . GLY B 1 45 ? -2.521 -24.062 -22.609 1 73.94 45 GLY B C 1
ATOM 2588 O O . GLY B 1 45 ? -2.23 -25.156 -23.125 1 73.94 45 GLY B O 1
ATOM 2589 N N . GLY B 1 46 ? -3.391 -23.984 -21.562 1 74.12 46 GLY B N 1
ATOM 2590 C CA . GLY B 1 46 ? -3.955 -25.156 -20.906 1 74.12 46 GLY B CA 1
ATOM 2591 C C . GLY B 1 46 ? -5.289 -25.578 -21.5 1 74.12 46 GLY B C 1
ATOM 2592 O O . GLY B 1 46 ? -5.898 -26.547 -21.031 1 74.12 46 GLY B O 1
ATOM 2593 N N . GLY B 1 47 ? -5.754 -24.906 -22.516 1 81.69 47 GLY B N 1
ATOM 2594 C CA . GLY B 1 47 ? -7.035 -25.234 -23.125 1 81.69 47 GLY B CA 1
ATOM 2595 C C . GLY B 1 47 ? -8.016 -24.078 -23.109 1 81.69 47 GLY B C 1
ATOM 2596 O O . GLY B 1 47 ? -7.605 -22.922 -23 1 81.69 47 GLY B O 1
ATOM 2597 N N . GLU B 1 48 ? -9.203 -24.453 -23.406 1 87.06 48 GLU B N 1
ATOM 2598 C CA . GLU B 1 48 ? -10.25 -23.438 -23.422 1 87.06 48 GLU B CA 1
ATOM 2599 C C . GLU B 1 48 ? -10.938 -23.344 -22.062 1 87.06 48 GLU B C 1
ATOM 2601 O O . GLU B 1 48 ? -11.32 -24.344 -21.469 1 87.06 48 GLU B O 1
ATOM 2606 N N . LEU B 1 49 ? -11.016 -22.172 -21.578 1 88.62 49 LEU B N 1
ATOM 2607 C CA . LEU B 1 49 ? -11.648 -21.875 -20.297 1 88.62 49 LEU B CA 1
ATOM 2608 C C . LEU B 1 49 ? -12.953 -21.109 -20.484 1 88.62 49 LEU B C 1
ATOM 2610 O O . LEU B 1 49 ? -12.992 -20.125 -21.219 1 88.62 49 LEU B O 1
ATOM 2614 N N . GLU B 1 50 ? -13.969 -21.688 -19.906 1 90.31 50 GLU B N 1
ATOM 2615 C CA . GLU B 1 50 ? -15.258 -21 -19.906 1 90.31 50 GLU B CA 1
ATOM 2616 C C . GLU B 1 50 ? -15.5 -20.297 -18.562 1 90.31 50 GLU B C 1
ATOM 2618 O O . GLU B 1 50 ? -15.461 -20.938 -17.516 1 90.31 50 GLU B O 1
ATOM 2623 N N . LEU B 1 51 ? -15.711 -18.984 -18.625 1 90.94 51 LEU B N 1
ATOM 2624 C CA . LEU B 1 51 ? -16.016 -18.188 -17.438 1 90.94 51 LEU B CA 1
ATOM 2625 C C . LEU B 1 51 ? -17.5 -17.844 -17.375 1 90.94 51 LEU B C 1
ATOM 2627 O O . LEU B 1 51 ? -18.047 -17.312 -18.344 1 90.94 51 LEU B O 1
ATOM 2631 N N . ARG B 1 52 ? -18.109 -18.219 -16.312 1 92 52 ARG B N 1
ATOM 2632 C CA . ARG B 1 52 ? -19.484 -17.844 -16.062 1 92 52 ARG B CA 1
ATOM 2633 C C . ARG B 1 52 ? -19.578 -16.688 -15.062 1 92 52 ARG B C 1
ATOM 2635 O O . ARG B 1 52 ? -18.578 -16.344 -14.422 1 92 52 ARG B O 1
ATOM 2642 N N . ALA B 1 53 ? -20.828 -16.141 -15.016 1 92.25 53 ALA B N 1
ATOM 2643 C CA . ALA B 1 53 ? -21.016 -15.023 -14.094 1 92.25 53 ALA B CA 1
ATOM 2644 C C . ALA B 1 53 ? -20.484 -15.367 -12.703 1 92.25 53 ALA B C 1
ATOM 2646 O O . ALA B 1 53 ? -20.844 -16.391 -12.133 1 92.25 53 ALA B O 1
ATOM 2647 N N . GLY B 1 54 ? -19.547 -14.492 -12.242 1 92.19 54 GLY B N 1
ATOM 2648 C CA . GLY B 1 54 ? -18.969 -14.703 -10.93 1 92.19 54 GLY B CA 1
ATOM 2649 C C . GLY B 1 54 ? -17.594 -15.352 -10.984 1 92.19 54 GLY B C 1
ATOM 2650 O O . GLY B 1 54 ? -16.891 -15.414 -9.969 1 92.19 54 GLY B O 1
ATOM 2651 N N . ASP B 1 55 ? -17.203 -15.797 -12.117 1 92.31 55 ASP B N 1
ATOM 2652 C CA . ASP B 1 55 ? -15.898 -16.422 -12.25 1 92.31 55 ASP B CA 1
ATOM 2653 C C . ASP B 1 55 ? -14.82 -15.375 -12.539 1 92.31 55 ASP B C 1
ATOM 2655 O O . ASP B 1 55 ? -15.078 -14.367 -13.203 1 92.31 55 ASP B O 1
ATOM 2659 N N . LEU B 1 56 ? -13.602 -15.68 -11.992 1 93.19 56 LEU B N 1
ATOM 2660 C CA . LEU B 1 56 ? -12.422 -14.852 -12.227 1 93.19 56 LEU B CA 1
ATOM 2661 C C . LEU B 1 56 ? -11.305 -15.672 -12.852 1 93.19 56 LEU B C 1
ATOM 2663 O O . LEU B 1 56 ? -11.18 -16.875 -12.594 1 93.19 56 LEU B O 1
ATOM 2667 N N . HIS B 1 57 ? -10.594 -15.078 -13.75 1 91.69 57 HIS B N 1
ATOM 2668 C CA . HIS B 1 57 ? -9.406 -15.664 -14.367 1 91.69 57 HIS B CA 1
ATOM 2669 C C . HIS B 1 57 ? -8.234 -14.688 -14.344 1 91.69 57 HIS B C 1
ATOM 2671 O O . HIS B 1 57 ? -8.383 -13.523 -14.711 1 91.69 57 HIS B O 1
ATOM 2677 N N . LEU B 1 58 ? -7.09 -15.117 -13.867 1 91.69 58 LEU B N 1
ATOM 2678 C CA . LEU B 1 58 ? -5.898 -14.281 -13.773 1 91.69 58 LEU B CA 1
ATOM 2679 C C . LEU B 1 58 ? -4.785 -14.82 -14.664 1 91.69 58 LEU B C 1
ATOM 2681 O O . LEU B 1 58 ? -4.348 -15.961 -14.5 1 91.69 58 LEU B O 1
ATOM 2685 N N . LEU B 1 59 ? -4.363 -14 -15.586 1 88.06 59 LEU B N 1
ATOM 2686 C CA . LEU B 1 59 ? -3.258 -14.328 -16.484 1 88.06 59 LEU B CA 1
ATOM 2687 C C . LEU B 1 59 ? -1.97 -13.648 -16.031 1 88.06 59 LEU B C 1
ATOM 2689 O O . LEU B 1 59 ? -1.969 -12.453 -15.719 1 88.06 59 LEU B O 1
ATOM 2693 N N . PHE B 1 60 ? -0.904 -14.383 -16 1 84.38 60 PHE B N 1
ATOM 2694 C CA . PHE B 1 60 ? 0.407 -13.852 -15.664 1 84.38 60 PHE B CA 1
ATOM 2695 C C . PHE B 1 60 ? 1.092 -13.266 -16.891 1 84.38 60 PHE B C 1
ATOM 2697 O O . PHE B 1 60 ? 0.766 -13.625 -18.016 1 84.38 60 PHE B O 1
ATOM 2704 N N . PRO B 1 61 ? 1.98 -12.312 -16.625 1 81.56 61 PRO B N 1
ATOM 2705 C CA . PRO B 1 61 ? 2.754 -11.789 -17.75 1 81.56 61 PRO B CA 1
ATOM 2706 C C . PRO B 1 61 ? 3.416 -12.898 -18.562 1 81.56 61 PRO B C 1
ATOM 2708 O O . PRO B 1 61 ? 3.996 -13.828 -18 1 81.56 61 PRO B O 1
ATOM 2711 N N . GLY B 1 62 ? 3.205 -12.766 -19.906 1 77.06 62 GLY B N 1
ATOM 2712 C CA . GLY B 1 62 ? 3.854 -13.703 -20.812 1 77.06 62 GLY B CA 1
ATOM 2713 C C . GLY B 1 62 ? 2.969 -14.867 -21.203 1 77.06 62 GLY B C 1
ATOM 2714 O O . GLY B 1 62 ? 3.279 -15.609 -22.125 1 77.06 62 GLY B O 1
ATOM 2715 N N . GLU B 1 63 ? 1.912 -15.086 -20.5 1 80.38 63 GLU B N 1
ATOM 2716 C CA . GLU B 1 63 ? 1.023 -16.203 -20.812 1 80.38 63 GLU B CA 1
ATOM 2717 C C . GLU B 1 63 ? 0.149 -15.883 -22.031 1 80.38 63 GLU B C 1
ATOM 2719 O O . GLU B 1 63 ? -0.624 -14.922 -22 1 80.38 63 GLU B O 1
ATOM 2724 N N . PRO B 1 64 ? 0.292 -16.703 -22.969 1 81.31 64 PRO B N 1
ATOM 2725 C CA . PRO B 1 64 ? -0.539 -16.469 -24.156 1 81.31 64 PRO B CA 1
ATOM 2726 C C . PRO B 1 64 ? -2.018 -16.75 -23.906 1 81.31 64 PRO B C 1
ATOM 2728 O O . PRO B 1 64 ? -2.357 -17.656 -23.125 1 81.31 64 PRO B O 1
ATOM 2731 N N . HIS B 1 65 ? -2.902 -15.945 -24.5 1 84.06 65 HIS B N 1
ATOM 2732 C CA . HIS B 1 65 ? -4.344 -16.156 -24.422 1 84.06 65 HIS B CA 1
ATOM 2733 C C . HIS B 1 65 ? -5.051 -15.617 -25.656 1 84.06 65 HIS B C 1
ATOM 2735 O O . HIS B 1 65 ? -4.504 -14.773 -26.375 1 84.06 65 HIS B O 1
ATOM 2741 N N . ASP B 1 66 ? -6.191 -16.203 -25.906 1 86.31 66 ASP B N 1
ATOM 2742 C CA . ASP B 1 66 ? -7.027 -15.844 -27.047 1 86.31 66 ASP B CA 1
ATOM 2743 C C . ASP B 1 66 ? -8.5 -15.766 -26.656 1 86.31 66 ASP B C 1
ATOM 2745 O O . ASP B 1 66 ? -9.188 -16.781 -26.594 1 86.31 66 ASP B O 1
ATOM 2749 N N . PRO B 1 67 ? -8.922 -14.531 -26.344 1 83.12 67 PRO B N 1
ATOM 2750 C CA . PRO B 1 67 ? -10.344 -14.406 -26.016 1 83.12 67 PRO B CA 1
ATOM 2751 C C . PRO B 1 67 ? -11.25 -14.82 -27.188 1 83.12 67 PRO B C 1
ATOM 2753 O O . PRO B 1 67 ? -10.984 -14.461 -28.328 1 83.12 67 PRO B O 1
ATOM 2756 N N . VAL B 1 68 ? -12.203 -15.562 -26.922 1 81.19 68 VAL B N 1
ATOM 2757 C CA . VAL B 1 68 ? -13.164 -16.031 -27.906 1 81.19 68 VAL B CA 1
ATOM 2758 C C . VAL B 1 68 ? -14.398 -15.133 -27.891 1 81.19 68 VAL B C 1
ATOM 2760 O O . VAL B 1 68 ? -15 -14.922 -26.844 1 81.19 68 VAL B O 1
ATOM 2763 N N . PRO B 1 69 ? -14.688 -14.578 -29.031 1 72.75 69 PRO B N 1
ATOM 2764 C CA . PRO B 1 69 ? -15.875 -13.719 -29.078 1 72.75 69 PRO B CA 1
ATOM 2765 C C . PRO B 1 69 ? -17.156 -14.445 -28.656 1 72.75 69 PRO B C 1
ATOM 2767 O O . PRO B 1 69 ? -17.375 -15.586 -29.062 1 72.75 69 PRO B O 1
ATOM 2770 N N . VAL B 1 70 ? -17.828 -13.945 -27.75 1 77.88 70 VAL B N 1
ATOM 2771 C CA . VAL B 1 70 ? -19.125 -14.453 -27.312 1 77.88 70 VAL B CA 1
ATOM 2772 C C . VAL B 1 70 ? -20.125 -13.305 -27.219 1 77.88 70 VAL B C 1
ATOM 2774 O O . VAL B 1 70 ? -19.75 -12.148 -27.016 1 77.88 70 VAL B O 1
ATOM 2777 N N . GLU B 1 71 ? -21.375 -13.633 -27.516 1 78.62 71 GLU B N 1
ATOM 2778 C CA . GLU B 1 71 ? -22.406 -12.602 -27.438 1 78.62 71 GLU B CA 1
ATOM 2779 C C . GLU B 1 71 ? -23.016 -12.523 -26.047 1 78.62 71 GLU B C 1
ATOM 2781 O O . GLU B 1 71 ? -23.062 -13.523 -25.328 1 78.62 71 GLU B O 1
ATOM 2786 N N . GLY B 1 72 ? -23.422 -11.305 -25.609 1 82.12 72 GLY B N 1
ATOM 2787 C CA . GLY B 1 72 ? -24.219 -11.086 -24.422 1 82.12 72 GLY B CA 1
ATOM 2788 C C . GLY B 1 72 ? -23.422 -11.188 -23.141 1 82.12 72 GLY B C 1
ATOM 2789 O O . GLY B 1 72 ? -23.984 -11.438 -22.062 1 82.12 72 GLY B O 1
ATOM 2790 N N . TYR B 1 73 ? -22.172 -11.125 -23.312 1 86.12 73 TYR B N 1
ATOM 2791 C CA . TYR B 1 73 ? -21.375 -11.219 -22.094 1 86.12 73 TYR B CA 1
ATOM 2792 C C . TYR B 1 73 ? -20.922 -9.836 -21.625 1 86.12 73 TYR B C 1
ATOM 2794 O O . TYR B 1 73 ? -20.891 -8.891 -22.406 1 86.12 73 TYR B O 1
ATOM 2802 N N . GLU B 1 74 ? -20.844 -9.68 -20.312 1 91.5 74 GLU B N 1
ATOM 2803 C CA . GLU B 1 74 ? -20.203 -8.523 -19.688 1 91.5 74 GLU B CA 1
ATOM 2804 C C . GLU B 1 74 ? -19.094 -8.938 -18.734 1 91.5 74 GLU B C 1
ATOM 2806 O O . GLU B 1 74 ? -19.281 -9.82 -17.891 1 91.5 74 GLU B O 1
ATOM 2811 N N . ALA B 1 75 ? -17.938 -8.375 -18.984 1 93 75 ALA B N 1
ATOM 2812 C CA . ALA B 1 75 ? -16.797 -8.727 -18.125 1 93 75 ALA B CA 1
ATOM 2813 C C . ALA B 1 75 ? -15.984 -7.484 -17.766 1 93 75 ALA B C 1
ATOM 2815 O O . ALA B 1 75 ? -15.945 -6.52 -18.531 1 93 75 ALA B O 1
ATOM 2816 N N . TRP B 1 76 ? -15.484 -7.504 -16.547 1 94.5 76 TRP B N 1
ATOM 2817 C CA . TRP B 1 76 ? -14.469 -6.531 -16.156 1 94.5 76 TRP B CA 1
ATOM 2818 C C . TRP B 1 76 ? -13.07 -7.062 -16.438 1 94.5 76 TRP B C 1
ATOM 2820 O O . TRP B 1 76 ? -12.781 -8.234 -16.172 1 94.5 76 TRP B O 1
ATOM 2830 N N . VAL B 1 77 ? -12.242 -6.234 -17.016 1 93.88 77 VAL B N 1
ATOM 2831 C CA . VAL B 1 77 ? -10.836 -6.57 -17.234 1 93.88 77 VAL B CA 1
ATOM 2832 C C . VAL B 1 77 ? -9.945 -5.613 -16.453 1 93.88 77 VAL B C 1
ATOM 2834 O O . VAL B 1 77 ? -10.094 -4.395 -16.547 1 93.88 77 VAL B O 1
ATOM 2837 N N . VAL B 1 78 ? -9.078 -6.137 -15.633 1 96 78 VAL B N 1
ATOM 2838 C CA . VAL B 1 78 ? -8.078 -5.367 -14.883 1 96 78 VAL B CA 1
ATOM 2839 C C . VAL B 1 78 ? -6.68 -5.742 -15.359 1 96 78 VAL B C 1
ATOM 2841 O O . VAL B 1 78 ? -6.242 -6.883 -15.18 1 96 78 VAL B O 1
ATOM 2844 N N . GLU B 1 79 ? -6.004 -4.812 -15.969 1 93.62 79 GLU B N 1
ATOM 2845 C CA . GLU B 1 79 ? -4.617 -4.977 -16.391 1 93.62 79 GLU B CA 1
ATOM 2846 C C . GLU B 1 79 ? -3.662 -4.227 -15.469 1 93.62 79 GLU B C 1
ATOM 2848 O O . GLU B 1 79 ? -3.906 -3.068 -15.125 1 93.62 79 GLU B O 1
ATOM 2853 N N . PHE B 1 80 ? -2.605 -4.891 -15 1 91.75 80 PHE B N 1
ATOM 2854 C CA . PHE B 1 80 ? -1.682 -4.215 -14.094 1 91.75 80 PHE B CA 1
ATOM 2855 C C . PHE B 1 80 ? -0.311 -4.883 -14.125 1 91.75 80 PHE B C 1
ATOM 2857 O O . PHE B 1 80 ? -0.204 -6.082 -14.383 1 91.75 80 PHE B O 1
ATOM 2864 N N . THR B 1 81 ? 0.706 -4.109 -13.805 1 86.62 81 THR B N 1
ATOM 2865 C CA . THR B 1 81 ? 2.062 -4.641 -13.734 1 86.62 81 THR B CA 1
ATOM 2866 C C . THR B 1 81 ? 2.42 -5.016 -12.297 1 86.62 81 THR B C 1
ATOM 2868 O O . THR B 1 81 ? 1.666 -4.719 -11.367 1 86.62 81 THR B O 1
ATOM 2871 N N . THR B 1 82 ? 3.531 -5.703 -12.117 1 78 82 THR B N 1
ATOM 2872 C CA . THR B 1 82 ? 4.012 -6.105 -10.797 1 78 82 THR B CA 1
ATOM 2873 C C . THR B 1 82 ? 4.273 -4.887 -9.922 1 78 82 THR B C 1
ATOM 2875 O O . THR B 1 82 ? 4.137 -4.953 -8.703 1 78 82 THR B O 1
ATOM 2878 N N . ASP B 1 83 ? 4.57 -3.799 -10.555 1 76.75 83 ASP B N 1
ATOM 2879 C CA . ASP B 1 83 ? 4.961 -2.596 -9.82 1 76.75 83 ASP B CA 1
ATOM 2880 C C . ASP B 1 83 ? 3.746 -1.73 -9.5 1 76.75 83 ASP B C 1
ATOM 2882 O O . ASP B 1 83 ? 3.879 -0.666 -8.891 1 76.75 83 ASP B O 1
ATOM 2886 N N . ALA B 1 84 ? 2.611 -2.248 -9.93 1 83.81 84 ALA B N 1
ATOM 2887 C CA . ALA B 1 84 ? 1.404 -1.443 -9.758 1 83.81 84 ALA B CA 1
ATOM 2888 C C . ALA B 1 84 ? 1.137 -1.163 -8.281 1 83.81 84 ALA B C 1
ATOM 2890 O O . ALA B 1 84 ? 0.631 -0.095 -7.926 1 83.81 84 ALA B O 1
ATOM 2891 N N . LEU B 1 85 ? 1.448 -2.135 -7.406 1 82.75 85 LEU B N 1
ATOM 2892 C CA . LEU B 1 85 ? 1.196 -1.974 -5.977 1 82.75 85 LEU B CA 1
ATOM 2893 C C . LEU B 1 85 ? 2.348 -1.234 -5.301 1 82.75 85 LEU B C 1
ATOM 2895 O O . LEU B 1 85 ? 2.223 -0.799 -4.156 1 82.75 85 LEU B O 1
ATOM 2899 N N . GLY B 1 86 ? 3.324 -0.927 -6.027 1 74.06 86 GLY B N 1
ATOM 2900 C CA . GLY B 1 86 ? 4.52 -0.413 -5.379 1 74.06 86 GLY B CA 1
ATOM 2901 C C . GLY B 1 86 ? 5.191 -1.43 -4.48 1 74.06 86 GLY B C 1
ATOM 2902 O O . GLY B 1 86 ? 4.867 -2.617 -4.52 1 74.06 86 GLY B O 1
ATOM 2903 N N . THR B 1 87 ? 6.289 -1.006 -3.832 1 68.31 87 THR B N 1
ATOM 2904 C CA . THR B 1 87 ? 7.027 -1.896 -2.941 1 68.31 87 THR B CA 1
ATOM 2905 C C . THR B 1 87 ? 6.82 -1.495 -1.484 1 68.31 87 THR B C 1
ATOM 2907 O O . THR B 1 87 ? 6.75 -0.307 -1.165 1 68.31 87 THR B O 1
ATOM 2910 N N . HIS B 1 88 ? 6.348 -2.461 -0.758 1 68.25 88 HIS B N 1
ATOM 2911 C CA . HIS B 1 88 ? 6.23 -2.287 0.686 1 68.25 88 HIS B CA 1
ATOM 2912 C C . HIS B 1 88 ? 7.277 -3.111 1.426 1 68.25 88 HIS B C 1
ATOM 2914 O O . HIS B 1 88 ? 7.184 -4.34 1.483 1 68.25 88 HIS B O 1
ATOM 2920 N N . ASP B 1 89 ? 8.164 -2.355 1.937 1 68 89 ASP B N 1
ATOM 2921 C CA . ASP B 1 89 ? 9.164 -3.086 2.705 1 68 89 ASP B CA 1
ATOM 2922 C C . ASP B 1 89 ? 8.578 -3.609 4.016 1 68 89 ASP B C 1
ATOM 2924 O O . ASP B 1 89 ? 7.949 -2.859 4.766 1 68 89 ASP B O 1
ATOM 2928 N N . GLY B 1 90 ? 8.578 -4.852 4.223 1 71.69 90 GLY B N 1
ATOM 2929 C CA . GLY B 1 90 ? 8.062 -5.453 5.441 1 71.69 90 GLY B CA 1
ATOM 2930 C C . GLY B 1 90 ? 7.562 -6.871 5.246 1 71.69 90 GLY B C 1
ATOM 2931 O O . GLY B 1 90 ? 7.66 -7.422 4.148 1 71.69 90 GLY B O 1
ATOM 2932 N N . PRO B 1 91 ? 7.16 -7.457 6.293 1 75.94 91 PRO B N 1
ATOM 2933 C CA . PRO B 1 91 ? 6.66 -8.836 6.23 1 75.94 91 PRO B CA 1
ATOM 2934 C C . PRO B 1 91 ? 5.266 -8.922 5.609 1 75.94 91 PRO B C 1
ATOM 2936 O O . PRO B 1 91 ? 4.59 -7.906 5.445 1 75.94 91 PRO B O 1
ATOM 2939 N N . GLY B 1 92 ? 4.953 -10.172 5.211 1 83.25 92 GLY B N 1
ATOM 2940 C CA . GLY B 1 92 ? 3.607 -10.43 4.727 1 83.25 92 GLY B CA 1
ATOM 2941 C C . GLY B 1 92 ? 3.576 -11 3.322 1 83.25 92 GLY B C 1
ATOM 2942 O O . GLY B 1 92 ? 4.609 -11.062 2.65 1 83.25 92 GLY B O 1
ATOM 2943 N N . TYR B 1 93 ? 2.41 -11.32 2.891 1 86.56 93 TYR B N 1
ATOM 2944 C CA . TYR B 1 93 ? 2.209 -11.969 1.599 1 86.56 93 TYR B CA 1
ATOM 2945 C C . TYR B 1 93 ? 2.469 -10.992 0.456 1 86.56 93 TYR B C 1
ATOM 2947 O O . TYR B 1 93 ? 2.836 -11.406 -0.647 1 86.56 93 TYR B O 1
ATOM 2955 N N . PHE B 1 94 ? 2.252 -9.742 0.793 1 84.62 94 PHE B N 1
ATOM 2956 C CA . PHE B 1 94 ? 2.48 -8.711 -0.216 1 84.62 94 PHE B CA 1
ATOM 2957 C C . PHE B 1 94 ? 3.701 -7.871 0.136 1 84.62 94 PHE B C 1
ATOM 2959 O O . PHE B 1 94 ? 3.908 -6.801 -0.437 1 84.62 94 PHE B O 1
ATOM 2966 N N . GLY B 1 95 ? 4.363 -8.273 1.099 1 76.88 95 GLY B N 1
ATOM 2967 C CA . GLY B 1 95 ? 5.578 -7.586 1.499 1 76.88 95 GLY B CA 1
ATOM 2968 C C . GLY B 1 95 ? 6.684 -7.672 0.462 1 76.88 95 GLY B C 1
ATOM 2969 O O . GLY B 1 95 ? 6.492 -8.258 -0.606 1 76.88 95 GLY B O 1
ATOM 2970 N N . SER B 1 96 ? 7.617 -6.785 0.665 1 70.5 96 SER B N 1
ATOM 2971 C CA . SER B 1 96 ? 8.773 -6.777 -0.227 1 70.5 96 SER B CA 1
ATOM 2972 C C . SER B 1 96 ? 10.07 -6.633 0.556 1 70.5 96 SER B C 1
ATOM 2974 O O . SER B 1 96 ? 10.062 -6.18 1.702 1 70.5 96 SER B O 1
ATOM 2976 N N . ALA B 1 97 ? 10.984 -7.359 0.134 1 61.22 97 ALA B N 1
ATOM 2977 C CA . ALA B 1 97 ? 12.352 -7.059 0.565 1 61.22 97 ALA B CA 1
ATOM 2978 C C . ALA B 1 97 ? 13.203 -6.59 -0.608 1 61.22 97 ALA B C 1
ATOM 2980 O O . ALA B 1 97 ? 13.227 -7.227 -1.664 1 61.22 97 ALA B O 1
ATOM 2981 N N . GLY B 1 98 ? 13.758 -5.449 -0.517 1 58.94 98 GLY B N 1
ATOM 2982 C CA . GLY B 1 98 ? 14.562 -4.898 -1.594 1 58.94 98 GLY B CA 1
ATOM 2983 C C . GLY B 1 98 ? 13.742 -4.43 -2.777 1 58.94 98 GLY B C 1
ATOM 2984 O O . GLY B 1 98 ? 14.164 -4.566 -3.928 1 58.94 98 GLY B O 1
ATOM 2985 N N . GLY B 1 99 ? 12.469 -4.133 -2.453 1 60.22 99 GLY B N 1
ATOM 2986 C CA . GLY B 1 99 ? 11.648 -3.504 -3.475 1 60.22 99 GLY B CA 1
ATOM 2987 C C . GLY B 1 99 ? 10.867 -4.5 -4.312 1 60.22 99 GLY B C 1
ATOM 2988 O O . GLY B 1 99 ? 10.234 -4.125 -5.301 1 60.22 99 GLY B O 1
ATOM 2989 N N . ARG B 1 100 ? 10.859 -5.711 -3.969 1 65.44 100 ARG B N 1
ATOM 2990 C C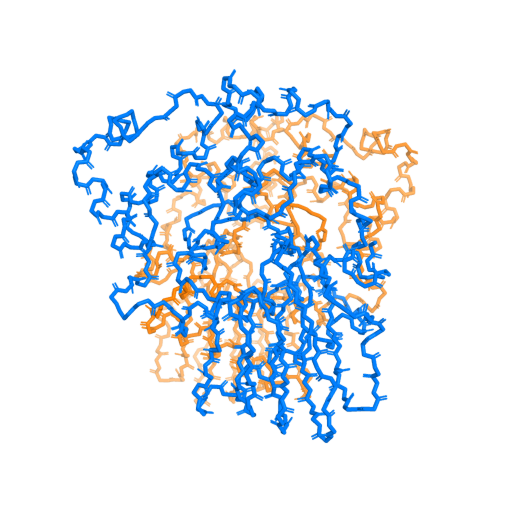A . ARG B 1 100 ? 10.219 -6.668 -4.867 1 65.44 100 ARG B CA 1
ATOM 2991 C C . ARG B 1 100 ? 9.023 -7.336 -4.195 1 65.44 100 ARG B C 1
ATOM 2993 O O . ARG B 1 100 ? 9.156 -7.914 -3.117 1 65.44 100 ARG B O 1
ATOM 3000 N N . PRO B 1 101 ? 7.914 -7.406 -4.934 1 72.88 101 PRO B N 1
ATOM 3001 C CA . PRO B 1 101 ? 6.688 -7.891 -4.293 1 72.88 101 PRO B CA 1
ATOM 3002 C C . PRO B 1 101 ? 6.621 -9.414 -4.215 1 72.88 101 PRO B C 1
ATOM 3004 O O . PRO B 1 101 ? 6.836 -10.094 -5.219 1 72.88 101 PRO B O 1
ATOM 3007 N N . ARG B 1 102 ? 6.324 -10.016 -3.143 1 80.62 102 ARG B N 1
ATOM 3008 C CA . ARG B 1 102 ? 6.262 -11.453 -2.879 1 80.62 102 ARG B CA 1
ATOM 3009 C C . ARG B 1 102 ? 4.941 -12.047 -3.367 1 80.62 102 ARG B C 1
ATOM 3011 O O . ARG B 1 102 ? 4.84 -13.25 -3.592 1 80.62 102 ARG B O 1
ATOM 3018 N N . TRP B 1 103 ? 3.975 -11.188 -3.611 1 83 103 TRP B N 1
ATOM 3019 C CA . TRP B 1 103 ? 2.625 -11.672 -3.895 1 83 103 TRP B CA 1
ATOM 3020 C C . TRP B 1 103 ? 2.592 -12.453 -5.203 1 83 103 TRP B C 1
ATOM 3022 O O . TRP B 1 103 ? 1.771 -13.359 -5.367 1 83 103 TRP B O 1
ATOM 3032 N N . VAL B 1 104 ? 3.449 -12.164 -6.141 1 82.56 104 VAL B N 1
ATOM 3033 C CA . VAL B 1 104 ? 3.496 -12.859 -7.422 1 82.56 104 VAL B CA 1
ATOM 3034 C C . VAL B 1 104 ? 3.842 -14.328 -7.199 1 82.56 104 VAL B C 1
ATOM 3036 O O . VAL B 1 104 ? 3.203 -15.219 -7.766 1 82.56 104 VAL B O 1
ATOM 3039 N N . GLY B 1 105 ? 4.867 -14.547 -6.402 1 82.5 105 GLY B N 1
ATOM 3040 C CA . GLY B 1 105 ? 5.254 -15.906 -6.086 1 82.5 105 GLY B CA 1
ATOM 3041 C C . GLY B 1 105 ? 4.156 -16.688 -5.391 1 82.5 105 GLY B C 1
ATOM 3042 O O . GLY B 1 105 ? 3.949 -17.875 -5.676 1 82.5 105 GLY B O 1
ATOM 3043 N N . PHE B 1 106 ? 3.465 -16.094 -4.539 1 84.44 106 PHE B N 1
ATOM 3044 C CA . PHE B 1 106 ? 2.398 -16.766 -3.807 1 84.44 106 PHE B CA 1
ATOM 3045 C C . PHE B 1 106 ? 1.26 -17.156 -4.742 1 84.44 106 PHE B C 1
ATOM 3047 O O . PHE B 1 106 ? 0.713 -18.266 -4.641 1 84.44 106 PHE B O 1
ATOM 3054 N N . LEU B 1 107 ? 0.894 -16.281 -5.633 1 84.81 107 LEU B N 1
ATOM 3055 C CA . LEU B 1 107 ? -0.16 -16.578 -6.594 1 84.81 107 LEU B CA 1
ATOM 3056 C C . LEU B 1 107 ? 0.28 -17.688 -7.555 1 84.81 107 LEU B C 1
ATOM 3058 O O . LEU B 1 107 ? -0.524 -18.531 -7.938 1 84.81 107 LEU B O 1
ATOM 3062 N N . ARG B 1 108 ? 1.5 -17.641 -7.906 1 82 108 ARG B N 1
ATOM 3063 C CA . ARG B 1 108 ? 2.035 -18.688 -8.758 1 82 108 ARG B CA 1
ATOM 3064 C C . ARG B 1 108 ? 1.977 -20.047 -8.062 1 82 108 ARG B C 1
ATOM 3066 O O . ARG B 1 108 ? 1.666 -21.062 -8.688 1 82 108 ARG B O 1
ATOM 3073 N N . GLY B 1 109 ? 2.318 -19.984 -6.855 1 78.62 109 GLY B N 1
ATOM 3074 C CA . GLY B 1 109 ? 2.293 -21.203 -6.062 1 78.62 109 GLY B CA 1
ATOM 3075 C C . GLY B 1 109 ? 0.91 -21.812 -5.953 1 78.62 109 GLY B C 1
ATOM 3076 O O . GLY B 1 109 ? 0.774 -23.016 -5.684 1 78.62 109 GLY B O 1
ATOM 3077 N N . CYS B 1 110 ? -0.092 -21 -6.152 1 76.25 110 CYS B N 1
ATOM 3078 C CA . CYS B 1 110 ? -1.472 -21.453 -6.062 1 76.25 110 CYS B CA 1
ATOM 3079 C C . CYS B 1 110 ? -1.98 -21.922 -7.422 1 76.25 110 CYS B C 1
ATOM 3081 O O . CYS B 1 110 ? -3.117 -22.391 -7.539 1 76.25 110 CYS B O 1
ATOM 3083 N N . ASP B 1 111 ? -1.2 -21.875 -8.5 1 70.88 111 ASP B N 1
ATOM 3084 C CA . ASP B 1 111 ? -1.517 -22.312 -9.852 1 70.88 111 ASP B CA 1
ATOM 3085 C C . ASP B 1 111 ? -2.803 -21.656 -10.352 1 70.88 111 ASP B C 1
ATOM 3087 O O . ASP B 1 111 ? -3.707 -22.344 -10.836 1 70.88 111 ASP B O 1
ATOM 3091 N N . VAL B 1 112 ? -2.893 -20.391 -10.266 1 68.38 112 VAL B N 1
ATOM 3092 C CA . VAL B 1 112 ? -4.125 -19.641 -10.531 1 68.38 112 VAL B CA 1
ATOM 3093 C C . VAL B 1 112 ? -4.293 -19.438 -12.031 1 68.38 112 VAL B C 1
ATOM 3095 O O . VAL B 1 112 ? -5.41 -19.25 -12.516 1 68.38 112 VAL B O 1
ATOM 3098 N N . SER B 1 113 ? -3.242 -19.312 -12.773 1 62.75 113 SER B N 1
ATOM 3099 C CA . SER B 1 113 ? -3.322 -18.906 -14.172 1 62.75 113 SER B CA 1
ATOM 3100 C C . SER B 1 113 ? -4.012 -19.969 -15.023 1 62.75 113 SER B C 1
ATOM 3102 O O . SER B 1 113 ? -4.504 -19.672 -16.109 1 62.75 113 SER B O 1
ATOM 3104 N N . SER B 1 114 ? -4.121 -21.062 -14.617 1 61.94 114 SER B N 1
ATOM 3105 C CA . SER B 1 114 ? -4.637 -22.125 -15.469 1 61.94 114 SER B CA 1
ATOM 3106 C C . SER B 1 114 ? -6.062 -22.5 -15.086 1 61.94 114 SER B C 1
ATOM 3108 O O . SER B 1 114 ? -6.609 -23.484 -15.594 1 61.94 114 SER B O 1
ATOM 3110 N N . ARG B 1 115 ? -6.578 -21.562 -14.234 1 72.88 115 ARG B N 1
ATOM 3111 C CA . ARG B 1 115 ? -7.875 -22.047 -13.781 1 72.88 115 ARG B CA 1
ATOM 3112 C C . ARG B 1 115 ? -8.867 -20.906 -13.633 1 72.88 115 ARG B C 1
ATOM 3114 O O . ARG B 1 115 ? -8.469 -19.734 -13.562 1 72.88 115 ARG B O 1
ATOM 3121 N N . ARG B 1 116 ? -10.117 -21.359 -13.781 1 80.88 116 ARG B N 1
ATOM 3122 C CA . ARG B 1 116 ? -11.234 -20.516 -13.359 1 80.88 116 ARG B CA 1
ATOM 3123 C C . ARG B 1 116 ? -11.328 -20.438 -11.844 1 80.88 116 ARG B C 1
ATOM 3125 O O . ARG B 1 116 ? -11.133 -21.453 -11.148 1 80.88 116 ARG B O 1
ATOM 3132 N N . VAL B 1 117 ? -11.367 -19.281 -11.352 1 86.94 117 VAL B N 1
ATOM 3133 C CA . VAL B 1 117 ? -11.531 -19.078 -9.914 1 86.94 117 VAL B CA 1
ATOM 3134 C C . VAL B 1 117 ? -12.969 -18.641 -9.609 1 86.94 117 VAL B C 1
ATOM 3136 O O . VAL B 1 117 ? -13.336 -17.484 -9.82 1 86.94 117 VAL B O 1
ATOM 3139 N N . PRO B 1 118 ? -13.766 -19.578 -9.133 1 88.12 118 PRO B N 1
ATOM 3140 C CA . PRO B 1 118 ? -15.141 -19.188 -8.797 1 88.12 118 PRO B CA 1
ATOM 3141 C C . PRO B 1 118 ? -15.219 -18.281 -7.574 1 88.12 118 PRO B C 1
ATOM 3143 O O . PRO B 1 118 ? -14.633 -18.594 -6.531 1 88.12 118 PRO B O 1
ATOM 3146 N N . VAL B 1 119 ? -15.891 -17.203 -7.711 1 87.12 119 VAL B N 1
ATOM 3147 C CA . VAL B 1 119 ? -16.141 -16.312 -6.582 1 87.12 119 VAL B CA 1
ATOM 3148 C C . VAL B 1 119 ? -17.406 -16.75 -5.844 1 87.12 119 VAL B C 1
ATOM 3150 O O . VAL B 1 119 ? -18.453 -16.906 -6.453 1 87.12 119 VAL B O 1
ATOM 3153 N N . GLN B 1 120 ? -17.219 -16.953 -4.578 1 87.25 120 GLN B N 1
ATOM 3154 C CA . GLN B 1 120 ? -18.391 -17.281 -3.771 1 87.25 120 GLN B CA 1
ATOM 3155 C C . GLN B 1 120 ? -19.453 -16.188 -3.855 1 87.25 120 GLN B C 1
ATOM 3157 O O . GLN B 1 120 ? -19.109 -15 -3.895 1 87.25 120 GLN B O 1
ATOM 3162 N N . CYS B 1 121 ? -20.703 -16.594 -3.809 1 85.5 121 CYS B N 1
ATOM 3163 C CA . CYS B 1 121 ? -21.828 -15.68 -3.99 1 85.5 121 CYS B CA 1
ATOM 3164 C C . CYS B 1 121 ? -21.766 -14.531 -2.996 1 85.5 121 CYS B C 1
ATOM 3166 O O . CYS B 1 121 ? -21.969 -13.375 -3.367 1 85.5 121 CYS B O 1
ATOM 3168 N N . ALA B 1 122 ? -21.406 -14.859 -1.78 1 84.62 122 ALA B N 1
ATOM 3169 C CA . ALA B 1 122 ? -21.406 -13.875 -0.699 1 84.62 122 ALA B CA 1
ATOM 3170 C C . ALA B 1 122 ? -20.328 -12.82 -0.917 1 84.62 122 ALA B C 1
ATOM 3172 O O . ALA B 1 122 ? -20.375 -11.742 -0.316 1 84.62 122 ALA B O 1
ATOM 3173 N N . ARG B 1 123 ? -19.422 -13.148 -1.828 1 90.94 123 ARG B N 1
ATOM 3174 C CA . ARG B 1 123 ? -18.297 -12.234 -2.006 1 90.94 123 ARG B CA 1
ATOM 3175 C C . ARG B 1 123 ? -18.375 -11.523 -3.35 1 90.94 123 ARG B C 1
ATOM 3177 O O . ARG B 1 123 ? -17.594 -10.609 -3.623 1 90.94 123 ARG B O 1
ATOM 3184 N N . ARG B 1 124 ? -19.312 -11.844 -4.199 1 93 124 ARG B N 1
ATOM 3185 C CA . ARG B 1 124 ? -19.406 -11.273 -5.543 1 93 124 ARG B CA 1
ATOM 3186 C C . ARG B 1 124 ? -19.625 -9.766 -5.484 1 93 124 ARG B C 1
ATOM 3188 O O . ARG B 1 124 ? -19.047 -9.023 -6.27 1 93 124 ARG B O 1
ATOM 3195 N N . ASP B 1 125 ? -20.438 -9.398 -4.512 1 91.88 125 ASP B N 1
ATOM 3196 C CA . ASP B 1 125 ? -20.688 -7.969 -4.375 1 91.88 125 ASP B CA 1
ATOM 3197 C C . ASP B 1 125 ? -19.422 -7.211 -4.016 1 91.88 125 ASP B C 1
ATOM 3199 O O . ASP B 1 125 ? -19.188 -6.105 -4.516 1 91.88 125 ASP B O 1
ATOM 3203 N N . VAL B 1 126 ? -18.672 -7.773 -3.172 1 91.62 126 VAL B N 1
ATOM 3204 C CA . VAL B 1 126 ? -17.438 -7.141 -2.723 1 91.62 126 VAL B CA 1
ATOM 3205 C C . VAL B 1 126 ? -16.469 -7.012 -3.893 1 91.62 126 VAL B C 1
ATOM 3207 O O . VAL B 1 126 ? -15.883 -5.945 -4.109 1 91.62 126 VAL B O 1
ATOM 3210 N N . ILE B 1 127 ? -16.281 -8.016 -4.68 1 95.31 127 ILE B N 1
ATOM 3211 C CA . ILE B 1 127 ? -15.359 -8.031 -5.82 1 95.31 127 ILE B CA 1
ATOM 3212 C C . ILE B 1 127 ? -15.805 -6.988 -6.844 1 95.31 127 ILE B C 1
ATOM 3214 O O . ILE B 1 127 ? -15 -6.156 -7.277 1 95.31 127 ILE B O 1
ATOM 3218 N N . GLU B 1 128 ? -17.047 -7.02 -7.152 1 94.94 128 GLU B N 1
ATOM 3219 C CA . GLU B 1 128 ? -17.562 -6.105 -8.164 1 94.94 128 GLU B CA 1
ATOM 3220 C C . GLU B 1 128 ? -17.453 -4.656 -7.711 1 94.94 128 GLU B C 1
ATOM 3222 O O . GLU B 1 128 ? -17.078 -3.779 -8.492 1 94.94 128 GLU B O 1
ATOM 3227 N N . ARG B 1 129 ? -17.812 -4.445 -6.512 1 94.44 129 ARG B N 1
ATOM 3228 C CA . ARG B 1 129 ? -17.719 -3.094 -5.973 1 94.44 129 ARG B CA 1
ATOM 3229 C C . ARG B 1 129 ? -16.266 -2.611 -5.984 1 94.44 129 ARG B C 1
ATOM 3231 O O . ARG B 1 129 ? -15.992 -1.46 -6.328 1 94.44 129 ARG B O 1
ATOM 3238 N N . THR B 1 130 ? -15.328 -3.471 -5.566 1 96.88 130 THR B N 1
ATOM 3239 C CA . THR B 1 130 ? -13.914 -3.109 -5.535 1 96.88 130 THR B CA 1
ATOM 3240 C C . THR B 1 130 ? -13.406 -2.775 -6.934 1 96.88 130 THR B C 1
ATOM 3242 O O . THR B 1 130 ? -12.68 -1.797 -7.121 1 96.88 130 THR B O 1
ATOM 3245 N N . ILE B 1 131 ? -13.82 -3.551 -7.938 1 97.5 131 ILE B N 1
ATOM 3246 C CA . ILE B 1 131 ? -13.422 -3.293 -9.32 1 97.5 131 ILE B CA 1
ATOM 3247 C C . ILE B 1 131 ? -14 -1.956 -9.781 1 97.5 131 ILE B C 1
ATOM 3249 O O . ILE B 1 131 ? -13.297 -1.149 -10.398 1 97.5 131 ILE B O 1
ATOM 3253 N N . ARG B 1 132 ? -15.281 -1.717 -9.453 1 96.75 132 ARG B N 1
ATOM 3254 C CA . ARG B 1 132 ? -15.93 -0.47 -9.844 1 96.75 132 ARG B CA 1
ATOM 3255 C C . ARG B 1 132 ? -15.258 0.729 -9.188 1 96.75 132 ARG B C 1
ATOM 3257 O O . ARG B 1 132 ? -15.062 1.766 -9.828 1 96.75 132 ARG B O 1
ATOM 3264 N N . ASP B 1 133 ? -14.945 0.6 -7.926 1 96.75 133 ASP B N 1
ATOM 3265 C CA . ASP B 1 133 ? -14.258 1.676 -7.219 1 96.75 133 ASP B CA 1
ATOM 3266 C C . ASP B 1 133 ? -12.883 1.939 -7.828 1 96.75 133 ASP B C 1
ATOM 3268 O O . ASP B 1 133 ? -12.469 3.094 -7.98 1 96.75 133 ASP B O 1
ATOM 3272 N N . LEU B 1 134 ? -12.148 0.875 -8.133 1 97.69 134 LEU B N 1
ATOM 3273 C CA . LEU B 1 134 ? -10.859 0.997 -8.805 1 97.69 134 LEU B CA 1
ATOM 3274 C C . LEU B 1 134 ? -11.008 1.734 -10.133 1 97.69 134 LEU B C 1
ATOM 3276 O O . LEU B 1 134 ? -10.266 2.68 -10.406 1 97.69 134 LEU B O 1
ATOM 3280 N N . ALA B 1 135 ? -11.984 1.371 -10.906 1 96.75 135 ALA B N 1
ATOM 3281 C CA . ALA B 1 135 ? -12.258 2.014 -12.188 1 96.75 135 ALA B CA 1
ATOM 3282 C C . ALA B 1 135 ? -12.578 3.494 -12.008 1 96.75 135 ALA B C 1
ATOM 3284 O O . ALA B 1 135 ? -12.094 4.344 -12.758 1 96.75 135 ALA B O 1
ATOM 3285 N N . ARG B 1 136 ? -13.375 3.736 -11.047 1 96.12 136 ARG B N 1
ATOM 3286 C CA . ARG B 1 136 ? -13.773 5.113 -10.773 1 96.12 136 ARG B CA 1
ATOM 3287 C C . ARG B 1 136 ? -12.562 5.973 -10.43 1 96.12 136 ARG B C 1
ATOM 3289 O O . ARG B 1 136 ? -12.453 7.109 -10.898 1 96.12 136 ARG B O 1
ATOM 3296 N N . GLU B 1 137 ? -11.688 5.473 -9.555 1 95.94 137 GLU B N 1
ATOM 3297 C CA . GLU B 1 137 ? -10.484 6.207 -9.195 1 95.94 137 GLU B CA 1
ATOM 3298 C C . GLU B 1 137 ? -9.648 6.543 -10.438 1 95.94 137 GLU B C 1
ATOM 3300 O O . GLU B 1 137 ? -9.164 7.664 -10.57 1 95.94 137 GLU B O 1
ATOM 3305 N N . LEU B 1 138 ? -9.508 5.578 -11.289 1 94.62 138 LEU B N 1
ATOM 3306 C CA . LEU B 1 138 ? -8.672 5.746 -12.477 1 94.62 138 LEU B CA 1
ATOM 3307 C C . LEU B 1 138 ? -9.32 6.695 -13.469 1 94.62 138 LEU B C 1
ATOM 3309 O O . LEU B 1 138 ? -8.633 7.473 -14.133 1 94.62 138 LEU B O 1
ATOM 3313 N N . ASP B 1 139 ? -10.625 6.738 -13.586 1 94.38 139 ASP B N 1
ATOM 3314 C CA . ASP B 1 139 ? -11.359 7.562 -14.539 1 94.38 139 ASP B CA 1
ATOM 3315 C C . ASP B 1 139 ? -11.445 9.008 -14.07 1 94.38 139 ASP B C 1
ATOM 3317 O O . ASP B 1 139 ? -11.258 9.938 -14.859 1 94.38 139 ASP B O 1
ATOM 3321 N N . GLU B 1 140 ? -11.727 9.195 -12.805 1 93.62 140 GLU B N 1
ATOM 3322 C CA . GLU B 1 140 ? -12 10.531 -12.273 1 93.62 140 GLU B CA 1
ATOM 3323 C C . GLU B 1 140 ? -10.711 11.273 -11.961 1 93.62 140 GLU B C 1
ATOM 3325 O O . GLU B 1 140 ? -10.664 12.508 -12.031 1 93.62 140 GLU B O 1
ATOM 3330 N N . GLY B 1 141 ? -9.711 10.516 -11.57 1 92.69 141 GLY B N 1
ATOM 3331 C CA . GLY B 1 141 ? -8.453 11.156 -11.242 1 92.69 141 GLY B CA 1
ATOM 3332 C C . GLY B 1 141 ? -8.555 12.125 -10.086 1 92.69 141 GLY B C 1
ATOM 3333 O O . GLY B 1 141 ? -7.965 13.211 -10.117 1 92.69 141 GLY B O 1
ATOM 3334 N N . ALA B 1 142 ? -9.383 11.852 -9.117 1 92.31 142 ALA B N 1
ATOM 3335 C CA . ALA B 1 142 ? -9.578 12.703 -7.945 1 92.31 142 ALA B CA 1
ATOM 3336 C C . ALA B 1 142 ? -8.297 12.773 -7.109 1 92.31 142 ALA B C 1
ATOM 3338 O O . ALA B 1 142 ? -7.336 12.047 -7.375 1 92.31 142 ALA B O 1
ATOM 3339 N N . LEU B 1 143 ? -8.258 13.664 -6.117 1 91.94 143 LEU B N 1
ATOM 3340 C CA . LEU B 1 143 ? -7.125 13.82 -5.211 1 91.94 143 LEU B CA 1
ATOM 3341 C C . LEU B 1 143 ? -6.715 12.469 -4.621 1 91.94 143 LEU B C 1
ATOM 3343 O O . LEU B 1 143 ? -7.551 11.75 -4.082 1 91.94 143 LEU B O 1
ATOM 3347 N N . ALA B 1 144 ? -5.438 12.148 -4.75 1 92.06 144 ALA B N 1
ATOM 3348 C CA . ALA B 1 144 ? -4.852 10.93 -4.207 1 92.06 144 ALA B CA 1
ATOM 3349 C C . ALA B 1 144 ? -5.457 9.688 -4.863 1 92.06 144 ALA B C 1
ATOM 3351 O O . ALA B 1 144 ? -5.605 8.648 -4.223 1 92.06 144 ALA B O 1
ATOM 3352 N N . HIS B 1 145 ? -5.898 9.805 -6.117 1 93.38 145 HIS B N 1
ATOM 3353 C CA . HIS B 1 145 ? -6.496 8.688 -6.828 1 93.38 145 HIS B CA 1
ATOM 3354 C C . HIS B 1 145 ? -5.5 7.539 -6.988 1 93.38 145 HIS B C 1
ATOM 3356 O O . HIS B 1 145 ? -5.895 6.371 -7.008 1 93.38 145 HIS B O 1
ATOM 3362 N N . ARG B 1 146 ? -4.207 7.824 -7.09 1 90.62 146 ARG B N 1
ATOM 3363 C CA . ARG B 1 146 ? -3.203 6.777 -7.25 1 90.62 146 ARG B CA 1
ATOM 3364 C C . ARG B 1 146 ? -3.139 5.883 -6.016 1 90.62 146 ARG B C 1
ATOM 3366 O O . ARG B 1 146 ? -3.105 4.656 -6.129 1 90.62 146 ARG B O 1
ATOM 3373 N N . GLU B 1 147 ? -3.125 6.492 -4.871 1 91.38 147 GLU B N 1
ATOM 3374 C CA . GLU B 1 147 ? -3.105 5.754 -3.613 1 91.38 147 GLU B CA 1
ATOM 3375 C C . GLU B 1 147 ? -4.367 4.91 -3.447 1 91.38 147 GLU B C 1
ATOM 3377 O O . GLU B 1 147 ? -4.297 3.764 -3.002 1 91.38 147 GLU B O 1
ATOM 3382 N N . ALA B 1 148 ? -5.48 5.527 -3.768 1 95.38 148 ALA B N 1
ATOM 3383 C CA . ALA B 1 148 ? -6.746 4.801 -3.66 1 95.38 148 ALA B CA 1
ATOM 3384 C C . ALA B 1 148 ? -6.789 3.629 -4.637 1 95.38 148 ALA B C 1
ATOM 3386 O O . ALA B 1 148 ? -7.215 2.529 -4.277 1 95.38 148 ALA B O 1
ATOM 3387 N N . ALA B 1 149 ? -6.352 3.865 -5.867 1 95.38 149 ALA B N 1
ATOM 3388 C CA . ALA B 1 149 ? -6.328 2.807 -6.875 1 95.38 149 ALA B CA 1
ATOM 3389 C C . ALA B 1 149 ? -5.445 1.646 -6.43 1 95.38 149 ALA B C 1
ATOM 3391 O O . ALA B 1 149 ? -5.832 0.48 -6.555 1 95.38 149 ALA B O 1
ATOM 3392 N N . ARG B 1 150 ? -4.309 1.933 -5.914 1 92.75 150 ARG B N 1
ATOM 3393 C CA . ARG B 1 150 ? -3.412 0.901 -5.406 1 92.75 150 ARG B CA 1
ATOM 3394 C C . ARG B 1 150 ? -4.074 0.102 -4.289 1 92.75 150 ARG B C 1
ATOM 3396 O O . ARG B 1 150 ? -3.945 -1.122 -4.234 1 92.75 150 ARG B O 1
ATOM 3403 N N . ALA B 1 151 ? -4.695 0.806 -3.398 1 94.69 151 ALA B N 1
ATOM 3404 C CA . ALA B 1 151 ? -5.367 0.143 -2.285 1 94.69 151 ALA B CA 1
ATOM 3405 C C . ALA B 1 151 ? -6.469 -0.789 -2.785 1 94.69 151 ALA B C 1
ATOM 3407 O O . ALA B 1 151 ? -6.605 -1.914 -2.301 1 94.69 151 ALA B O 1
ATOM 3408 N N . HIS B 1 152 ? -7.266 -0.295 -3.73 1 97.5 152 HIS B N 1
ATOM 3409 C CA . HIS B 1 152 ? -8.32 -1.131 -4.289 1 97.5 152 HIS B CA 1
ATOM 3410 C C . HIS B 1 152 ? -7.742 -2.354 -4.992 1 97.5 152 HIS B C 1
ATOM 3412 O O . HIS B 1 152 ? -8.281 -3.457 -4.875 1 97.5 152 HIS B O 1
ATOM 3418 N N . LEU B 1 153 ? -6.688 -2.166 -5.754 1 96.38 153 LEU B N 1
ATOM 3419 C CA . LEU B 1 153 ? -6.047 -3.299 -6.41 1 96.38 153 LEU B CA 1
ATOM 3420 C C . LEU B 1 153 ? -5.539 -4.305 -5.379 1 96.38 153 LEU B C 1
ATOM 3422 O O . LEU B 1 153 ? -5.695 -5.512 -5.555 1 96.38 153 LEU B O 1
ATOM 3426 N N . GLN B 1 154 ? -4.902 -3.799 -4.363 1 94.31 154 GLN B N 1
ATOM 3427 C CA . GLN B 1 154 ? -4.422 -4.684 -3.307 1 94.31 154 GLN B CA 1
ATOM 3428 C C . GLN B 1 154 ? -5.562 -5.496 -2.703 1 94.31 154 GLN B C 1
ATOM 3430 O O . GLN B 1 154 ? -5.418 -6.695 -2.463 1 94.31 154 GLN B O 1
ATOM 3435 N N . LEU B 1 155 ? -6.656 -4.863 -2.373 1 96.81 155 LEU B N 1
ATOM 3436 C CA . LEU B 1 155 ? -7.816 -5.559 -1.82 1 96.81 155 LEU B CA 1
ATOM 3437 C C . LEU B 1 155 ? -8.312 -6.633 -2.779 1 96.81 155 LEU B C 1
ATOM 3439 O O . LEU B 1 155 ? -8.68 -7.73 -2.354 1 96.81 155 LEU B O 1
ATOM 3443 N N . LEU B 1 156 ? -8.328 -6.312 -4.055 1 96.06 156 LEU B N 1
ATOM 3444 C CA . LEU B 1 156 ? -8.742 -7.285 -5.062 1 96.06 156 LEU B CA 1
ATOM 3445 C C . LEU B 1 156 ? -7.82 -8.5 -5.051 1 96.06 156 LEU B C 1
ATOM 3447 O O . LEU B 1 156 ? -8.289 -9.641 -5.059 1 96.06 156 LEU B O 1
ATOM 3451 N N . LEU B 1 157 ? -6.551 -8.305 -5.031 1 94.06 157 LEU B N 1
ATOM 3452 C CA . LEU B 1 157 ? -5.578 -9.391 -5.062 1 94.06 157 LEU B CA 1
ATOM 3453 C C . LEU B 1 157 ? -5.637 -10.211 -3.779 1 94.06 157 LEU B C 1
ATOM 3455 O O . LEU B 1 157 ? -5.414 -11.422 -3.803 1 94.06 157 LEU B O 1
ATOM 3459 N N . VAL B 1 158 ? -5.898 -9.578 -2.65 1 94.31 158 VAL B N 1
ATOM 3460 C CA . VAL B 1 158 ? -6.105 -10.305 -1.399 1 94.31 158 VAL B CA 1
ATOM 3461 C C . VAL B 1 158 ? -7.277 -11.266 -1.546 1 94.31 158 VAL B C 1
ATOM 3463 O O . VAL B 1 158 ? -7.191 -12.43 -1.139 1 94.31 158 VAL B O 1
ATOM 3466 N N . GLU B 1 159 ? -8.375 -10.789 -2.141 1 93.38 159 GLU B N 1
ATOM 3467 C CA . GLU B 1 159 ? -9.531 -11.648 -2.363 1 93.38 159 GLU B CA 1
ATOM 3468 C C . GLU B 1 159 ? -9.172 -12.836 -3.256 1 93.38 159 GLU B C 1
ATOM 3470 O O . GLU B 1 159 ? -9.594 -13.969 -2.992 1 93.38 159 GLU B O 1
ATOM 3475 N N . VAL B 1 160 ? -8.43 -12.586 -4.297 1 91.38 160 VAL B N 1
ATOM 3476 C CA . VAL B 1 160 ? -8.008 -13.656 -5.191 1 91.38 160 VAL B CA 1
ATOM 3477 C C . VAL B 1 160 ? -7.18 -14.68 -4.418 1 91.38 160 VAL B C 1
ATOM 3479 O O . VAL B 1 160 ? -7.426 -15.883 -4.512 1 91.38 160 VAL B O 1
ATOM 3482 N N . LEU B 1 161 ? -6.262 -14.164 -3.678 1 90.62 161 LEU B N 1
ATOM 3483 C CA . LEU B 1 161 ? -5.406 -15.047 -2.891 1 90.62 161 LEU B CA 1
ATOM 3484 C C . LEU B 1 161 ? -6.238 -15.922 -1.957 1 90.62 161 LEU B C 1
ATOM 3486 O O . LEU B 1 161 ? -5.996 -17.125 -1.844 1 90.62 161 LEU B O 1
ATOM 3490 N N . ARG B 1 162 ? -7.188 -15.32 -1.294 1 90.44 162 ARG B N 1
ATOM 3491 C CA . ARG B 1 162 ? -8.039 -16.047 -0.35 1 90.44 162 ARG B CA 1
ATOM 3492 C C . ARG B 1 162 ? -8.82 -17.141 -1.053 1 90.44 162 ARG B C 1
ATOM 3494 O O . ARG B 1 162 ? -9.109 -18.188 -0.457 1 90.44 162 ARG B O 1
ATOM 3501 N N . MET B 1 163 ? -9.172 -16.953 -2.268 1 88.62 163 MET B N 1
ATOM 3502 C CA . MET B 1 163 ? -9.969 -17.922 -3.018 1 88.62 163 MET B CA 1
ATOM 3503 C C . MET B 1 163 ? -9.109 -19.062 -3.527 1 88.62 163 MET B C 1
ATOM 3505 O O . MET B 1 163 ? -9.586 -20.203 -3.664 1 88.62 163 MET B O 1
ATOM 3509 N N . VAL B 1 164 ? -7.871 -18.812 -3.809 1 87.81 164 VAL B N 1
ATOM 3510 C CA . VAL B 1 164 ? -7.078 -19.812 -4.523 1 87.81 164 VAL B CA 1
ATOM 3511 C C . VAL B 1 164 ? -6.129 -20.516 -3.553 1 87.81 164 VAL B C 1
ATOM 3513 O O . VAL B 1 164 ? -5.609 -21.594 -3.85 1 87.81 164 VAL B O 1
ATOM 3516 N N . ALA B 1 165 ? -5.848 -19.875 -2.451 1 86.56 165 ALA B N 1
ATOM 3517 C CA . ALA B 1 165 ? -4.906 -20.453 -1.496 1 86.56 165 ALA B CA 1
ATOM 3518 C C . ALA B 1 165 ? -5.457 -21.734 -0.886 1 86.56 165 ALA B C 1
ATOM 3520 O O . ALA B 1 165 ? -6.656 -21.828 -0.614 1 86.56 165 ALA B O 1
ATOM 3521 N N . PRO B 1 166 ? -4.504 -22.672 -0.7 1 82.81 166 PRO B N 1
ATOM 3522 C CA . PRO B 1 166 ? -4.938 -23.875 0.019 1 82.81 166 PRO B CA 1
ATOM 3523 C C . PRO B 1 166 ? -5.527 -23.562 1.392 1 82.81 166 PRO B C 1
ATOM 3525 O O . PRO B 1 166 ? -5.152 -22.562 2.016 1 82.81 166 PRO B O 1
ATOM 3528 N N . ALA B 1 167 ? -6.426 -24.375 1.848 1 80.19 167 ALA B N 1
ATOM 3529 C CA . ALA B 1 167 ? -7.148 -24.172 3.102 1 80.19 167 ALA B CA 1
ATOM 3530 C C . ALA B 1 167 ? -6.18 -24.062 4.277 1 80.19 167 ALA B C 1
ATOM 3532 O O . ALA B 1 167 ? -6.461 -23.359 5.254 1 80.19 167 ALA B O 1
ATOM 3533 N N . GLN B 1 168 ? -5.016 -24.656 4.199 1 82.38 168 GLN B N 1
ATOM 3534 C CA . GLN B 1 168 ? -4.094 -24.719 5.328 1 82.38 168 GLN B CA 1
ATOM 3535 C C . GLN B 1 168 ? -3.109 -23.547 5.293 1 82.38 168 GLN B C 1
ATOM 3537 O O . GLN B 1 168 ? -2.244 -23.438 6.164 1 82.38 168 GLN B O 1
ATOM 3542 N N . THR B 1 169 ? -3.352 -22.719 4.32 1 85.56 169 THR B N 1
ATOM 3543 C CA . THR B 1 169 ? -2.459 -21.562 4.254 1 85.56 169 THR B CA 1
ATOM 3544 C C . THR B 1 169 ? -2.656 -20.656 5.469 1 85.56 169 THR B C 1
ATOM 3546 O O . THR B 1 169 ? -3.785 -20.281 5.797 1 85.56 169 THR B O 1
ATOM 3549 N N . PRO B 1 170 ? -1.529 -20.359 6.148 1 86.69 170 PRO B N 1
ATOM 3550 C CA . PRO B 1 170 ? -1.674 -19.562 7.363 1 86.69 170 PRO B CA 1
ATOM 3551 C C . PRO B 1 170 ? -2.08 -18.109 7.066 1 86.69 170 PRO B C 1
ATOM 3553 O O . PRO B 1 170 ? -1.806 -17.609 5.977 1 86.69 170 PRO B O 1
ATOM 3556 N N . ALA B 1 171 ? -2.701 -17.562 8.086 1 85.5 171 ALA B N 1
ATOM 3557 C CA . ALA B 1 171 ? -3.148 -16.172 7.965 1 85.5 171 ALA B CA 1
ATOM 3558 C C . ALA B 1 171 ? -1.964 -15.234 7.766 1 85.5 171 ALA B C 1
ATOM 3560 O O . ALA B 1 171 ? -2.072 -14.227 7.059 1 85.5 171 ALA B O 1
ATOM 3561 N N . ALA B 1 172 ? -0.894 -15.562 8.438 1 85.94 172 ALA B N 1
ATOM 3562 C CA . ALA B 1 172 ? 0.364 -14.828 8.312 1 85.94 172 ALA B CA 1
ATOM 3563 C C . ALA B 1 172 ? 1.541 -15.781 8.148 1 85.94 172 ALA B C 1
ATOM 3565 O O . ALA B 1 172 ? 1.527 -16.891 8.688 1 85.94 172 ALA B O 1
ATOM 3566 N N . LEU B 1 173 ? 2.521 -15.312 7.387 1 88 173 LEU B N 1
ATOM 3567 C CA . LEU B 1 173 ? 3.719 -16.125 7.191 1 88 173 LEU B CA 1
ATOM 3568 C C . LEU B 1 173 ? 4.469 -16.312 8.508 1 88 173 LEU B C 1
ATOM 3570 O O . LEU B 1 173 ? 4.555 -15.383 9.312 1 88 173 LEU B O 1
ATOM 3574 N N . SER B 1 174 ? 5.004 -17.516 8.695 1 89.75 174 SER B N 1
ATOM 3575 C CA . SER B 1 174 ? 5.828 -17.75 9.883 1 89.75 174 SER B CA 1
ATOM 3576 C C . SER B 1 174 ? 7.121 -16.938 9.82 1 89.75 174 SER B C 1
ATOM 3578 O O . SER B 1 174 ? 7.602 -16.609 8.734 1 89.75 174 SER B O 1
ATOM 3580 N N . PRO B 1 175 ? 7.641 -16.672 10.992 1 90.88 175 PRO B N 1
ATOM 3581 C CA . PRO B 1 175 ? 8.922 -15.969 11.016 1 90.88 175 PRO B CA 1
ATOM 3582 C C . PRO B 1 175 ? 10.008 -16.672 10.203 1 90.88 175 PRO B C 1
ATOM 3584 O O . PRO B 1 175 ? 10.828 -16.016 9.562 1 90.88 175 PRO B O 1
ATOM 3587 N N . LEU B 1 176 ? 9.977 -17.969 10.227 1 94.25 176 LEU B N 1
ATOM 3588 C CA . LEU B 1 176 ? 10.969 -18.734 9.469 1 94.25 176 LEU B CA 1
ATOM 3589 C C . LEU B 1 176 ? 10.836 -18.453 7.977 1 94.25 176 LEU B C 1
ATOM 3591 O O . LEU B 1 176 ? 11.836 -18.172 7.305 1 94.25 176 LEU B O 1
ATOM 3595 N N . VAL B 1 177 ? 9.672 -18.531 7.469 1 92.81 177 VAL B N 1
ATOM 3596 C CA . VAL B 1 177 ? 9.461 -18.312 6.043 1 92.81 177 VAL B CA 1
ATOM 3597 C C . VAL B 1 177 ? 9.836 -16.875 5.68 1 92.81 177 VAL B C 1
ATOM 3599 O O . VAL B 1 177 ? 10.461 -16.641 4.645 1 92.81 177 VAL B O 1
ATOM 3602 N N . GLU B 1 178 ? 9.438 -15.984 6.551 1 90.69 178 GLU B N 1
ATOM 3603 C CA . GLU B 1 178 ? 9.828 -14.594 6.332 1 90.69 178 GLU B CA 1
ATOM 3604 C C . GLU B 1 178 ? 11.344 -14.461 6.23 1 90.69 178 GLU B C 1
ATOM 3606 O O . GLU B 1 178 ? 11.852 -13.758 5.352 1 90.69 178 GLU B O 1
ATOM 3611 N N . GLU B 1 179 ? 12.023 -15.062 7.086 1 93.19 179 GLU B N 1
ATOM 3612 C CA . GLU B 1 179 ? 13.484 -15.016 7.094 1 93.19 179 GLU B CA 1
ATOM 3613 C C . GLU B 1 179 ? 14.062 -15.656 5.836 1 93.19 179 GLU B C 1
ATOM 3615 O O . GLU B 1 179 ? 15.023 -15.141 5.262 1 93.19 179 GLU B O 1
ATOM 3620 N N . VAL B 1 180 ? 13.516 -16.766 5.484 1 94.5 180 VAL B N 1
ATOM 3621 C CA . VAL B 1 180 ? 13.969 -17.469 4.289 1 94.5 180 VAL B CA 1
ATOM 3622 C C . VAL B 1 180 ? 13.82 -16.562 3.068 1 94.5 180 VAL B C 1
ATOM 3624 O O . VAL B 1 180 ? 14.766 -16.406 2.287 1 94.5 180 VAL B O 1
ATOM 3627 N N . LEU B 1 181 ? 12.695 -15.953 2.936 1 91.5 181 LEU B N 1
ATOM 3628 C CA . LEU B 1 181 ? 12.43 -15.078 1.792 1 91.5 181 LEU B CA 1
ATOM 3629 C C . LEU B 1 181 ? 13.328 -13.852 1.83 1 91.5 181 LEU B C 1
ATOM 3631 O O . LEU B 1 181 ? 13.766 -13.359 0.784 1 91.5 181 LEU B O 1
ATOM 3635 N N . ALA B 1 182 ? 13.586 -13.367 3.006 1 90.31 182 ALA B N 1
ATOM 3636 C CA . ALA B 1 182 ? 14.492 -12.234 3.15 1 90.31 182 ALA B CA 1
ATOM 3637 C C . ALA B 1 182 ? 15.898 -12.602 2.688 1 90.31 182 ALA B C 1
ATOM 3639 O O . ALA B 1 182 ? 16.578 -11.797 2.039 1 90.31 182 ALA B O 1
ATOM 3640 N N . VAL B 1 183 ? 16.359 -13.773 3.031 1 93.31 183 VAL B N 1
ATOM 3641 C CA . VAL B 1 183 ? 17.656 -14.258 2.613 1 93.31 183 VAL B CA 1
ATOM 3642 C C . VAL B 1 183 ? 17.703 -14.367 1.091 1 93.31 183 VAL B C 1
ATOM 3644 O O . VAL B 1 183 ? 18.688 -13.945 0.461 1 93.31 183 VAL B O 1
ATOM 3647 N N . ILE B 1 184 ? 16.688 -14.93 0.549 1 92.81 184 ILE B N 1
ATOM 3648 C CA . ILE B 1 184 ? 16.609 -15.086 -0.899 1 92.81 184 ILE B CA 1
ATOM 3649 C C . ILE B 1 184 ? 16.672 -13.719 -1.571 1 92.81 184 ILE B C 1
ATOM 3651 O O . ILE B 1 184 ? 17.406 -13.523 -2.535 1 92.81 184 ILE B O 1
ATOM 3655 N N . ASP B 1 185 ? 15.938 -12.797 -1.058 1 89.44 185 ASP B N 1
ATOM 3656 C CA . ASP B 1 185 ? 15.891 -11.445 -1.623 1 89.44 185 ASP B CA 1
ATOM 3657 C C . ASP B 1 185 ? 17.266 -10.789 -1.58 1 89.44 185 ASP B C 1
ATOM 3659 O O . ASP B 1 185 ? 17.656 -10.086 -2.514 1 89.44 185 ASP B O 1
ATOM 3663 N N . ALA B 1 186 ? 17.953 -11.023 -0.546 1 89.38 186 ALA B N 1
ATOM 3664 C CA . ALA B 1 186 ? 19.234 -10.375 -0.315 1 89.38 186 ALA B CA 1
ATOM 3665 C C . ALA B 1 186 ? 20.344 -11.031 -1.137 1 89.38 186 ALA B C 1
ATOM 3667 O O . ALA B 1 186 ? 21.328 -10.383 -1.499 1 89.38 186 ALA B O 1
ATOM 3668 N N . ARG B 1 187 ? 20.109 -12.344 -1.494 1 94.06 187 ARG B N 1
ATOM 3669 C CA . ARG B 1 187 ? 21.281 -13.078 -1.979 1 94.06 187 ARG B CA 1
ATOM 3670 C C . ARG B 1 187 ? 20.984 -13.742 -3.32 1 94.06 187 ARG B C 1
ATOM 3672 O O . ARG B 1 187 ? 21.781 -14.547 -3.812 1 94.06 187 ARG B O 1
ATOM 3679 N N . TYR B 1 188 ? 19.906 -13.5 -3.932 1 93 188 TYR B N 1
ATOM 3680 C CA . TYR B 1 188 ? 19.453 -14.203 -5.125 1 93 188 TYR B CA 1
ATOM 3681 C C . TYR B 1 188 ? 20.5 -14.148 -6.23 1 93 188 TYR B C 1
ATOM 3683 O O . TYR B 1 188 ? 20.547 -15.023 -7.102 1 93 188 TYR B O 1
ATOM 3691 N N . ALA B 1 189 ? 21.312 -13.141 -6.23 1 94.88 189 ALA B N 1
ATOM 3692 C CA . ALA B 1 189 ? 22.266 -12.93 -7.32 1 94.88 189 ALA B CA 1
ATOM 3693 C C . ALA B 1 189 ? 23.547 -13.75 -7.102 1 94.88 189 ALA B C 1
ATOM 3695 O O . ALA B 1 189 ? 24.406 -13.797 -7.977 1 94.88 189 ALA B O 1
ATOM 3696 N N . GLU B 1 190 ? 23.656 -14.375 -6.004 1 94.88 190 GLU B N 1
ATOM 3697 C CA . GLU B 1 190 ? 24.781 -15.258 -5.684 1 94.88 190 GLU B CA 1
ATOM 3698 C C . GLU B 1 190 ? 24.469 -16.703 -6.039 1 94.88 190 GLU B C 1
ATOM 3700 O O . GLU B 1 190 ? 23.391 -17 -6.566 1 94.88 190 GLU B O 1
ATOM 3705 N N . SER B 1 191 ? 25.578 -17.547 -5.855 1 91.75 191 SER B N 1
ATOM 3706 C CA . SER B 1 191 ? 25.328 -18.984 -5.969 1 91.75 191 SER B CA 1
ATOM 3707 C C . SER B 1 191 ? 24.641 -19.531 -4.73 1 91.75 191 SER B C 1
ATOM 3709 O O . SER B 1 191 ? 25.25 -20.234 -3.922 1 91.75 191 SER B O 1
ATOM 3711 N N . ILE B 1 192 ? 23.391 -19.234 -4.66 1 93.88 192 ILE B N 1
ATOM 3712 C CA . ILE B 1 192 ? 22.594 -19.594 -3.486 1 93.88 192 ILE B CA 1
ATOM 3713 C C . ILE B 1 192 ? 21.859 -20.891 -3.746 1 93.88 192 ILE B C 1
ATOM 3715 O O . ILE B 1 192 ? 21.469 -21.188 -4.883 1 93.88 192 ILE B O 1
ATOM 3719 N N . SER B 1 193 ? 21.766 -21.766 -2.703 1 94.31 193 SER B N 1
ATOM 3720 C CA . SER B 1 193 ? 21.094 -23.062 -2.744 1 94.31 193 SER B CA 1
ATOM 3721 C C . SER B 1 193 ? 20.203 -23.266 -1.521 1 94.31 193 SER B C 1
ATOM 3723 O O . SER B 1 193 ? 20.203 -22.438 -0.602 1 94.31 193 SER B O 1
ATOM 3725 N N . LEU B 1 194 ? 19.375 -24.328 -1.615 1 96 194 LEU B N 1
ATOM 3726 C CA . LEU B 1 194 ? 18.594 -24.719 -0.446 1 96 194 LEU B CA 1
ATOM 3727 C C . LEU B 1 194 ? 19.484 -24.859 0.783 1 96 194 LEU B C 1
ATOM 3729 O O . LEU B 1 194 ? 19.141 -24.375 1.866 1 96 194 LEU B O 1
ATOM 3733 N N . ALA B 1 195 ? 20.625 -25.484 0.568 1 96.19 195 ALA B N 1
ATOM 3734 C CA . ALA B 1 195 ? 21.547 -25.719 1.674 1 96.19 195 ALA B CA 1
ATOM 3735 C C . ALA B 1 195 ? 22.062 -24.406 2.252 1 96.19 195 ALA B C 1
ATOM 3737 O O . ALA B 1 195 ? 22.125 -24.234 3.473 1 96.19 195 ALA B O 1
ATOM 3738 N N . SER B 1 196 ? 22.453 -23.5 1.446 1 95.88 196 SER B N 1
ATOM 3739 C CA . SER B 1 196 ? 22.984 -22.219 1.9 1 95.88 196 SER B CA 1
ATOM 3740 C C . SER B 1 196 ? 21.906 -21.391 2.588 1 95.88 196 SER B C 1
ATOM 3742 O O . SER B 1 196 ? 22.172 -20.703 3.576 1 95.88 196 SER B O 1
ATOM 3744 N N . VAL B 1 197 ? 20.688 -21.422 2.047 1 97.12 197 VAL B N 1
ATOM 3745 C CA . VAL B 1 197 ? 19.578 -20.703 2.658 1 97.12 197 VAL B CA 1
ATOM 3746 C C . VAL B 1 197 ? 19.266 -21.297 4.027 1 97.12 197 VAL B C 1
ATOM 3748 O O . VAL B 1 197 ? 19.078 -20.562 5 1 97.12 197 VAL B O 1
ATOM 3751 N N . ALA B 1 198 ? 19.203 -22.594 4.098 1 97.81 198 ALA B N 1
ATOM 3752 C CA . ALA B 1 198 ? 18.938 -23.281 5.355 1 97.81 198 ALA B CA 1
ATOM 3753 C C . ALA B 1 198 ? 19.969 -22.922 6.414 1 97.81 198 ALA B C 1
ATOM 3755 O O . ALA B 1 198 ? 19.625 -22.656 7.562 1 97.81 198 ALA B O 1
ATOM 3756 N N . ARG B 1 199 ? 21.203 -22.906 6.027 1 97.31 199 ARG B N 1
ATOM 3757 C CA . ARG B 1 199 ? 22.281 -22.531 6.934 1 97.31 199 ARG B CA 1
ATOM 3758 C C . ARG B 1 199 ? 22.109 -21.094 7.438 1 97.31 199 ARG B C 1
ATOM 3760 O O . ARG B 1 199 ? 22.312 -20.828 8.617 1 97.31 199 ARG B O 1
ATOM 3767 N N . ALA B 1 200 ? 21.734 -20.219 6.605 1 96.88 200 ALA B N 1
ATOM 3768 C CA . ALA B 1 200 ? 21.594 -18.812 6.945 1 96.88 200 ALA B CA 1
ATOM 3769 C C . ALA B 1 200 ? 20.5 -18.609 7.996 1 96.88 200 ALA B C 1
ATOM 3771 O O . ALA B 1 200 ? 20.578 -17.688 8.82 1 96.88 200 ALA B O 1
ATOM 3772 N N . VAL B 1 201 ? 19.484 -19.422 7.914 1 97.19 201 VAL B N 1
ATOM 3773 C CA . VAL B 1 201 ? 18.375 -19.234 8.844 1 97.19 201 VAL B CA 1
ATOM 3774 C C . VAL B 1 201 ? 18.5 -20.203 10.016 1 97.19 201 VAL B C 1
ATOM 3776 O O . VAL B 1 201 ? 17.609 -20.266 10.875 1 97.19 201 VAL B O 1
ATOM 3779 N N . GLY B 1 202 ? 19.484 -21 10.039 1 97.62 202 GLY B N 1
ATOM 3780 C CA . GLY B 1 202 ? 19.812 -21.859 11.164 1 97.62 202 GLY B CA 1
ATOM 3781 C C . GLY B 1 202 ? 18.891 -23.062 11.266 1 97.62 202 GLY B C 1
ATOM 3782 O O . GLY B 1 202 ? 18.531 -23.469 12.375 1 97.62 202 GLY B O 1
ATOM 3783 N N . ARG B 1 203 ? 18.438 -23.656 10.211 1 97.62 203 ARG B N 1
ATOM 3784 C CA . ARG B 1 203 ? 17.547 -24.812 10.164 1 97.62 203 ARG B CA 1
ATOM 3785 C C . ARG B 1 203 ? 18.062 -25.859 9.172 1 97.62 203 ARG B C 1
ATOM 3787 O O . ARG B 1 203 ? 18.953 -25.562 8.375 1 97.62 203 ARG B O 1
ATOM 3794 N N . SER B 1 204 ? 17.469 -27.047 9.18 1 97.62 204 SER B N 1
ATOM 3795 C CA . SER B 1 204 ? 17.828 -28.078 8.219 1 97.62 204 SER B CA 1
ATOM 3796 C C . SER B 1 204 ? 17.156 -27.844 6.867 1 97.62 204 SER B C 1
ATOM 3798 O O . SER B 1 204 ? 16.078 -27.266 6.805 1 97.62 204 SER B O 1
ATOM 3800 N N . PRO B 1 205 ? 17.844 -28.281 5.801 1 97.19 205 PRO B N 1
ATOM 3801 C CA . PRO B 1 205 ? 17.219 -28.172 4.484 1 97.19 205 PRO B CA 1
ATOM 3802 C C . PRO B 1 205 ? 15.852 -28.844 4.422 1 97.19 205 PRO B C 1
ATOM 3804 O O . PRO B 1 205 ? 14.93 -28.328 3.787 1 97.19 205 PRO B O 1
ATOM 3807 N N . ALA B 1 206 ? 15.758 -29.953 5.082 1 97.06 206 ALA B N 1
ATOM 3808 C CA . ALA B 1 206 ? 14.492 -30.672 5.082 1 97.06 206 ALA B CA 1
ATOM 3809 C C . ALA B 1 206 ? 13.383 -29.859 5.73 1 97.06 206 ALA B C 1
ATOM 3811 O O . ALA B 1 206 ? 12.273 -29.781 5.203 1 97.06 206 ALA B O 1
ATOM 3812 N N . HIS B 1 207 ? 13.719 -29.312 6.805 1 96.81 207 HIS B N 1
ATOM 3813 C CA . HIS B 1 207 ? 12.734 -28.5 7.523 1 96.81 207 HIS B CA 1
ATOM 3814 C C . HIS B 1 207 ? 12.344 -27.266 6.719 1 96.81 207 HIS B C 1
ATOM 3816 O O . HIS B 1 207 ? 11.164 -26.938 6.613 1 96.81 207 HIS B O 1
ATOM 3822 N N . VAL B 1 208 ? 13.273 -26.562 6.145 1 97.25 208 VAL B N 1
ATOM 3823 C CA . VAL B 1 208 ? 13.031 -25.375 5.336 1 97.25 208 VAL B CA 1
ATOM 3824 C C . VAL B 1 208 ? 12.164 -25.734 4.133 1 97.25 208 VAL 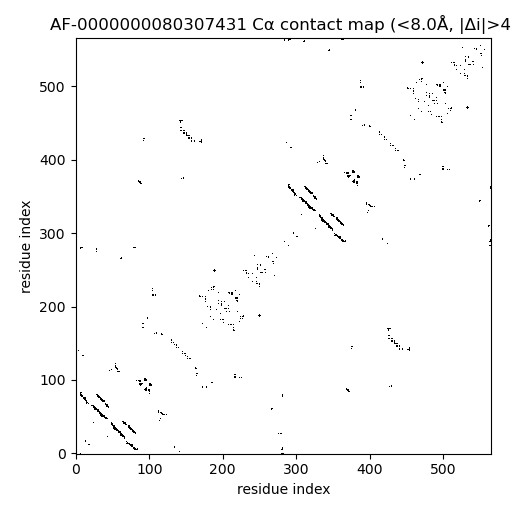B C 1
ATOM 3826 O O . VAL B 1 208 ? 11.195 -25.031 3.824 1 97.25 208 VAL B O 1
ATOM 3829 N N . THR B 1 209 ? 12.523 -26.812 3.504 1 95.44 209 THR B N 1
ATOM 3830 C CA . THR B 1 209 ? 11.766 -27.281 2.346 1 95.44 209 THR B CA 1
ATOM 3831 C C . THR B 1 209 ? 10.305 -27.516 2.711 1 95.44 209 THR B C 1
ATOM 3833 O O . THR B 1 209 ? 9.398 -27.031 2.025 1 95.44 209 THR B O 1
ATOM 3836 N N . HIS B 1 210 ? 10.117 -28.156 3.77 1 94.31 210 HIS B N 1
ATOM 3837 C CA . HIS B 1 210 ? 8.766 -28.516 4.191 1 94.31 210 HIS B CA 1
ATOM 3838 C C . HIS B 1 210 ? 7.941 -27.281 4.535 1 94.31 210 HIS B C 1
ATOM 3840 O O . HIS B 1 210 ? 6.832 -27.109 4.023 1 94.31 210 HIS B O 1
ATOM 3846 N N . VAL B 1 211 ? 8.477 -26.438 5.332 1 94 211 VAL B N 1
ATOM 3847 C CA . VAL B 1 211 ? 7.746 -25.281 5.844 1 94 211 VAL B CA 1
ATOM 3848 C C . VAL B 1 211 ? 7.473 -24.297 4.711 1 94 211 VAL B C 1
ATOM 3850 O O . VAL B 1 211 ? 6.363 -23.766 4.594 1 94 211 VAL B O 1
ATOM 3853 N N . VAL B 1 212 ? 8.422 -24.078 3.854 1 93.5 212 VAL B N 1
ATOM 3854 C CA . VAL B 1 212 ? 8.281 -23.125 2.756 1 93.5 212 VAL B CA 1
ATOM 3855 C C . VAL B 1 212 ? 7.238 -23.641 1.764 1 93.5 212 VAL B C 1
ATOM 3857 O O . VAL B 1 212 ? 6.34 -22.891 1.358 1 93.5 212 VAL B O 1
ATOM 3860 N N . ARG B 1 213 ? 7.344 -24.859 1.471 1 90.31 213 ARG B N 1
ATOM 3861 C CA . ARG B 1 213 ? 6.387 -25.438 0.529 1 90.31 213 ARG B CA 1
ATOM 3862 C C . ARG B 1 213 ? 4.977 -25.438 1.113 1 90.31 213 ARG B C 1
ATOM 3864 O O . ARG B 1 213 ? 4.012 -25.094 0.424 1 90.31 213 ARG B O 1
ATOM 3871 N N . GLN B 1 214 ? 4.922 -25.797 2.322 1 88.06 214 GLN B N 1
ATOM 3872 C CA . GLN B 1 214 ? 3.623 -25.859 2.988 1 88.06 214 GLN B CA 1
ATOM 3873 C C . GLN B 1 214 ? 2.957 -24.484 3.031 1 88.06 214 GLN B C 1
ATOM 3875 O O . GLN B 1 214 ? 1.751 -24.375 2.805 1 88.06 214 GLN B O 1
ATOM 3880 N N . GLN B 1 215 ? 3.701 -23.484 3.246 1 87.69 215 GLN B N 1
ATOM 3881 C CA . GLN B 1 215 ? 3.109 -22.172 3.49 1 87.69 215 GLN B CA 1
ATOM 3882 C C . GLN B 1 215 ? 3.002 -21.375 2.197 1 87.69 215 GLN B C 1
ATOM 3884 O O . GLN B 1 215 ? 2.186 -20.453 2.1 1 87.69 215 GLN B O 1
ATOM 3889 N N . THR B 1 216 ? 3.857 -21.672 1.191 1 87.12 216 THR B N 1
ATOM 3890 C CA . THR B 1 216 ? 3.891 -20.781 0.04 1 87.12 216 THR B CA 1
ATOM 3891 C C . THR B 1 216 ? 3.52 -21.516 -1.237 1 87.12 216 THR B C 1
ATOM 3893 O O . THR B 1 216 ? 3.24 -20.906 -2.268 1 87.12 216 THR B O 1
ATOM 3896 N N . GLY B 1 217 ? 3.549 -22.797 -1.211 1 85.44 217 GLY B N 1
ATOM 3897 C CA . GLY B 1 217 ? 3.273 -23.609 -2.385 1 85.44 217 GLY B CA 1
ATOM 3898 C C . GLY B 1 217 ? 4.473 -23.75 -3.305 1 85.44 217 GLY B C 1
ATOM 3899 O O . GLY B 1 217 ? 4.441 -24.547 -4.25 1 85.44 217 GLY B O 1
ATOM 3900 N N . LEU B 1 218 ? 5.523 -23.047 -3.029 1 89.56 218 LEU B N 1
ATOM 3901 C CA . LEU B 1 218 ? 6.727 -23.109 -3.852 1 89.56 218 LEU B CA 1
ATOM 3902 C C . LEU B 1 218 ? 7.91 -23.641 -3.045 1 89.56 218 LEU B C 1
ATOM 3904 O O . LEU B 1 218 ? 7.934 -23.516 -1.819 1 89.56 218 LEU B O 1
ATOM 3908 N N . THR B 1 219 ? 8.797 -24.234 -3.738 1 93.5 219 THR B N 1
ATOM 3909 C CA . THR B 1 219 ? 10.055 -24.625 -3.117 1 93.5 219 THR B CA 1
ATOM 3910 C C . THR B 1 219 ? 11 -23.438 -3.006 1 93.5 219 THR B C 1
ATOM 3912 O O . THR B 1 219 ? 10.773 -22.391 -3.627 1 93.5 219 THR B O 1
ATOM 3915 N N . VAL B 1 220 ? 12.016 -23.625 -2.195 1 95.38 220 VAL B N 1
ATOM 3916 C CA . VAL B 1 220 ? 13.039 -22.594 -2.049 1 95.38 220 VAL B CA 1
ATOM 3917 C C . VAL B 1 220 ? 13.656 -22.281 -3.41 1 95.38 220 VAL B C 1
ATOM 3919 O O . VAL B 1 220 ? 13.828 -21.109 -3.764 1 95.38 220 VAL B O 1
ATOM 3922 N N . VAL B 1 221 ? 13.93 -23.281 -4.168 1 94 221 VAL B N 1
ATOM 3923 C CA . VAL B 1 221 ? 14.547 -23.109 -5.477 1 94 221 VAL B CA 1
ATOM 3924 C C . VAL B 1 221 ? 13.609 -22.328 -6.391 1 94 221 VAL B C 1
ATOM 3926 O O . VAL B 1 221 ? 14.047 -21.453 -7.141 1 94 221 VAL B O 1
ATOM 3929 N N . GLU B 1 222 ? 12.367 -22.656 -6.332 1 92.25 222 GLU B N 1
ATOM 3930 C CA . GLU B 1 222 ? 11.383 -21.938 -7.133 1 92.25 222 GLU B CA 1
ATOM 3931 C C . GLU B 1 222 ? 11.297 -20.469 -6.719 1 92.25 222 GLU B C 1
ATOM 3933 O O . GLU B 1 222 ? 11.141 -19.594 -7.566 1 92.25 222 GLU B O 1
ATOM 3938 N N . TRP B 1 223 ? 11.391 -20.234 -5.422 1 92.5 223 TRP B N 1
ATOM 3939 C CA . TRP B 1 223 ? 11.398 -18.844 -4.945 1 92.5 223 TRP B CA 1
ATOM 3940 C C . TRP B 1 223 ? 12.641 -18.109 -5.434 1 92.5 223 TRP B C 1
ATOM 3942 O O . TRP B 1 223 ? 12.57 -16.938 -5.809 1 92.5 223 TRP B O 1
ATOM 3952 N N . ILE B 1 224 ? 13.773 -18.734 -5.41 1 93.75 224 ILE B N 1
ATOM 3953 C CA . ILE B 1 224 ? 15 -18.156 -5.938 1 93.75 224 ILE B CA 1
ATOM 3954 C C . ILE B 1 224 ? 14.812 -17.797 -7.414 1 93.75 224 ILE B C 1
ATOM 3956 O O . ILE B 1 224 ? 15.133 -16.688 -7.84 1 93.75 224 ILE B O 1
ATOM 3960 N N . THR B 1 225 ? 14.312 -18.75 -8.125 1 92.56 225 THR B N 1
ATOM 3961 C CA . THR B 1 225 ? 14.086 -18.547 -9.555 1 92.56 225 THR B CA 1
ATOM 3962 C C . THR B 1 225 ? 13.125 -17.391 -9.797 1 92.56 225 THR B C 1
ATOM 3964 O O . THR B 1 225 ? 13.367 -16.547 -10.664 1 92.56 225 THR B O 1
ATOM 3967 N N . GLU B 1 226 ? 12.047 -17.359 -9.016 1 89.5 226 GLU B N 1
ATOM 3968 C CA . GLU B 1 226 ? 11.07 -16.281 -9.133 1 89.5 226 GLU B CA 1
ATOM 3969 C C . GLU B 1 226 ? 11.727 -14.914 -8.922 1 89.5 226 GLU B C 1
ATOM 3971 O O . GLU B 1 226 ? 11.453 -13.969 -9.656 1 89.5 226 GLU B O 1
ATOM 3976 N N . ARG B 1 227 ? 12.5 -14.82 -7.934 1 90.19 227 ARG B N 1
ATOM 3977 C CA . ARG B 1 227 ? 13.188 -13.57 -7.621 1 90.19 227 ARG B CA 1
ATOM 3978 C C . ARG B 1 227 ? 14.133 -13.172 -8.75 1 90.19 227 ARG B C 1
ATOM 3980 O O . ARG B 1 227 ? 14.211 -11.992 -9.109 1 90.19 227 ARG B O 1
ATOM 3987 N N . ARG B 1 228 ? 14.82 -14.117 -9.234 1 92.56 228 ARG B N 1
ATOM 3988 C CA . ARG B 1 228 ? 15.742 -13.859 -10.336 1 92.56 228 ARG B CA 1
ATOM 3989 C C . ARG B 1 228 ? 14.992 -13.422 -11.594 1 92.56 228 ARG B C 1
ATOM 3991 O O . ARG B 1 228 ? 15.43 -12.508 -12.297 1 92.56 228 ARG B O 1
ATOM 3998 N N . MET B 1 229 ? 13.898 -14.062 -11.867 1 89.69 229 MET B N 1
ATOM 3999 C CA . MET B 1 229 ? 13.094 -13.711 -13.039 1 89.69 229 MET B CA 1
ATOM 4000 C C . MET B 1 229 ? 12.531 -12.305 -12.906 1 89.69 229 MET B C 1
ATOM 4002 O O . MET B 1 229 ? 12.453 -11.57 -13.898 1 89.69 229 MET B O 1
ATOM 4006 N N . GLU B 1 230 ? 12.109 -11.961 -11.734 1 85.56 230 GLU B N 1
ATOM 4007 C CA . GLU B 1 230 ? 11.633 -10.602 -11.492 1 85.56 230 GLU B CA 1
ATOM 4008 C C . GLU B 1 230 ? 12.711 -9.57 -11.805 1 85.56 230 GLU B C 1
ATOM 4010 O O . GLU B 1 230 ? 12.445 -8.562 -12.461 1 85.56 230 GLU B O 1
ATOM 4015 N N . GLU B 1 231 ? 13.828 -9.836 -11.344 1 89.38 231 GLU B N 1
ATOM 4016 C CA . GLU B 1 231 ? 14.945 -8.93 -11.594 1 89.38 231 GLU B CA 1
ATOM 4017 C C . GLU B 1 231 ? 15.312 -8.906 -13.078 1 89.38 231 GLU B C 1
ATOM 4019 O O . GLU B 1 231 ? 15.664 -7.859 -13.617 1 89.38 231 GLU B O 1
ATOM 4024 N N . ALA B 1 232 ? 15.258 -10.031 -13.625 1 91.62 232 ALA B N 1
ATOM 4025 C CA . ALA B 1 232 ? 15.539 -10.109 -15.055 1 91.62 232 ALA B CA 1
ATOM 4026 C C . ALA B 1 232 ? 14.586 -9.219 -15.852 1 91.62 232 ALA B C 1
ATOM 4028 O O . ALA B 1 232 ? 15.023 -8.438 -16.688 1 91.62 232 ALA B O 1
ATOM 4029 N N . ARG B 1 233 ? 13.336 -9.336 -15.57 1 83.75 233 ARG B N 1
ATOM 4030 C CA . ARG B 1 233 ? 12.344 -8.523 -16.266 1 83.75 233 ARG B CA 1
ATOM 4031 C C . ARG B 1 233 ? 12.617 -7.031 -16.062 1 83.75 233 ARG B C 1
ATOM 4033 O O . ARG B 1 233 ? 12.5 -6.246 -17 1 83.75 233 ARG B O 1
ATOM 4040 N N . ARG B 1 234 ? 12.914 -6.688 -14.875 1 83.12 234 ARG B N 1
ATOM 4041 C CA . ARG B 1 234 ? 13.203 -5.293 -14.57 1 83.12 234 ARG B CA 1
ATOM 4042 C C . ARG B 1 234 ? 14.391 -4.793 -15.375 1 83.12 234 ARG B C 1
ATOM 4044 O O . ARG B 1 234 ? 14.328 -3.727 -15.992 1 83.12 234 ARG B O 1
ATOM 4051 N N . ARG B 1 235 ? 15.414 -5.539 -15.414 1 89.81 235 ARG B N 1
ATOM 4052 C CA . ARG B 1 235 ? 16.625 -5.133 -16.125 1 89.81 235 ARG B CA 1
ATOM 4053 C C . ARG B 1 235 ? 16.406 -5.094 -17.625 1 89.81 235 ARG B C 1
ATOM 4055 O O . ARG B 1 235 ? 16.875 -4.184 -18.312 1 89.81 235 ARG B O 1
ATOM 4062 N N . LEU B 1 236 ? 15.711 -6.098 -18.109 1 88.19 236 LEU B N 1
ATOM 4063 C CA . LEU B 1 236 ? 15.43 -6.148 -19.531 1 88.19 236 LEU B CA 1
ATOM 4064 C C . LEU B 1 236 ? 14.562 -4.961 -19.953 1 88.19 236 LEU B C 1
ATOM 4066 O O 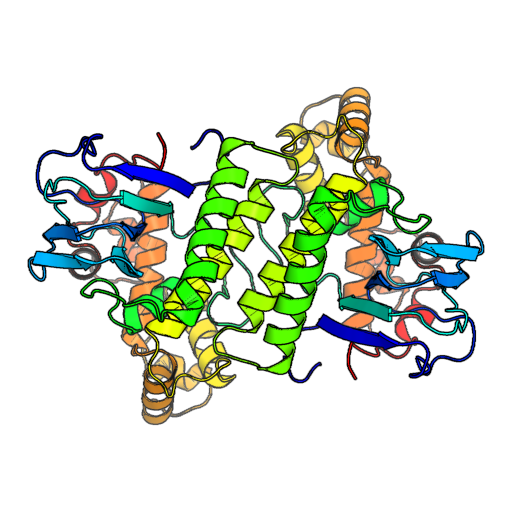. LEU B 1 236 ? 14.695 -4.465 -21.078 1 88.19 236 LEU B O 1
ATOM 4070 N N . ARG B 1 237 ? 13.727 -4.57 -19.078 1 79.69 237 ARG B N 1
ATOM 4071 C CA . ARG B 1 237 ? 12.836 -3.449 -19.344 1 79.69 237 ARG B CA 1
ATOM 4072 C C . ARG B 1 237 ? 13.57 -2.121 -19.234 1 79.69 237 ARG B C 1
ATOM 4074 O O . ARG B 1 237 ? 13.367 -1.216 -20.047 1 79.69 237 ARG B O 1
ATOM 4081 N N . ASP B 1 238 ? 14.406 -1.996 -18.234 1 82.81 238 ASP B N 1
ATOM 4082 C CA . ASP B 1 238 ? 14.875 -0.682 -17.797 1 82.81 238 ASP B CA 1
ATOM 4083 C C . ASP B 1 238 ? 16.281 -0.405 -18.312 1 82.81 238 ASP B C 1
ATOM 4085 O O . ASP B 1 238 ? 16.781 0.718 -18.203 1 82.81 238 ASP B O 1
ATOM 4089 N N . THR B 1 239 ? 16.922 -1.41 -18.859 1 90.62 239 THR B N 1
ATOM 4090 C CA . THR B 1 239 ? 18.297 -1.227 -19.328 1 90.62 239 THR B CA 1
ATOM 4091 C C . THR B 1 239 ? 18.469 -1.815 -20.734 1 90.62 239 THR B C 1
ATOM 4093 O O . THR B 1 239 ? 17.578 -2.514 -21.234 1 90.62 239 THR B O 1
ATOM 4096 N N . ASP B 1 240 ? 19.609 -1.464 -21.297 1 92 240 ASP B N 1
ATOM 4097 C CA . ASP B 1 240 ? 19.969 -2.041 -22.594 1 92 240 ASP B CA 1
ATOM 4098 C C . ASP B 1 240 ? 21.047 -3.105 -22.438 1 92 240 ASP B C 1
ATOM 4100 O O . ASP B 1 240 ? 21.812 -3.375 -23.375 1 92 240 ASP B O 1
ATOM 4104 N N . GLU B 1 241 ? 21.141 -3.635 -21.297 1 95.12 241 GLU B N 1
ATOM 4105 C CA . GLU B 1 241 ? 22.141 -4.664 -21.031 1 95.12 241 GLU B CA 1
ATOM 4106 C C . GLU B 1 241 ? 21.922 -5.879 -21.938 1 95.12 241 GLU B C 1
ATOM 4108 O O . GLU B 1 241 ? 20.797 -6.281 -22.188 1 95.12 241 GLU B O 1
ATOM 4113 N N . ASP B 1 242 ? 23.109 -6.387 -22.328 1 96.44 242 ASP B N 1
ATOM 4114 C CA . ASP B 1 242 ? 23.031 -7.652 -23.047 1 96.44 242 ASP B CA 1
ATOM 4115 C C . ASP B 1 242 ? 22.453 -8.75 -22.172 1 96.44 242 ASP B C 1
ATOM 4117 O O . ASP B 1 242 ? 22.641 -8.75 -20.953 1 96.44 242 ASP B O 1
ATOM 4121 N N . VAL B 1 243 ? 21.828 -9.711 -22.875 1 96.56 243 VAL B N 1
ATOM 4122 C CA . VAL B 1 243 ? 21.172 -10.805 -22.172 1 96.56 243 VAL B CA 1
ATOM 4123 C C . VAL B 1 243 ? 22.188 -11.539 -21.297 1 96.56 243 VAL B C 1
ATOM 4125 O O . VAL B 1 243 ? 21.859 -11.961 -20.188 1 96.56 243 VAL B O 1
ATOM 4128 N N . ALA B 1 244 ? 23.391 -11.656 -21.812 1 97 244 ALA B N 1
ATOM 4129 C CA . ALA B 1 244 ? 24.438 -12.344 -21.062 1 97 244 ALA B CA 1
ATOM 4130 C C . ALA B 1 244 ? 24.781 -11.594 -19.781 1 97 244 ALA B C 1
ATOM 4132 O O . ALA B 1 244 ? 25.062 -12.203 -18.75 1 97 244 ALA B O 1
ATOM 4133 N N . ILE B 1 245 ? 24.797 -10.344 -19.859 1 97.19 245 ILE B N 1
ATOM 4134 C CA . ILE B 1 245 ? 25.094 -9.508 -18.703 1 97.19 245 ILE B CA 1
ATOM 4135 C C . ILE B 1 245 ? 23.969 -9.602 -17.688 1 97.19 245 ILE B C 1
ATOM 4137 O O . ILE B 1 245 ? 24.203 -9.711 -16.484 1 97.19 245 ILE B O 1
ATOM 4141 N N . VAL B 1 246 ? 22.734 -9.555 -18.156 1 97 246 VAL B N 1
ATOM 4142 C CA . VAL B 1 246 ? 21.578 -9.719 -17.281 1 97 246 VAL B CA 1
ATOM 4143 C C . VAL B 1 246 ? 21.688 -11.047 -16.531 1 97 246 VAL B C 1
ATOM 4145 O O . VAL B 1 246 ? 21.5 -11.102 -15.32 1 97 246 VAL B O 1
ATOM 4148 N N . ALA B 1 247 ? 22.031 -12.094 -17.266 1 97.12 247 ALA B N 1
ATOM 4149 C CA . ALA B 1 247 ? 22.156 -13.422 -16.672 1 97.12 247 ALA B CA 1
ATOM 4150 C C . ALA B 1 247 ? 23.156 -13.422 -15.523 1 97.12 247 ALA B C 1
ATOM 4152 O O . ALA B 1 247 ? 22.859 -13.914 -14.438 1 97.12 247 ALA B O 1
ATOM 4153 N N . GLU B 1 248 ? 24.266 -12.82 -15.766 1 96 248 GLU B N 1
ATOM 4154 C CA . GLU B 1 248 ? 25.328 -12.758 -14.773 1 96 248 GLU B CA 1
ATOM 4155 C C . GLU B 1 248 ? 24.906 -11.953 -13.547 1 96 248 GLU B C 1
ATOM 4157 O O . GLU B 1 248 ? 25.156 -12.352 -12.414 1 96 248 GLU B O 1
ATOM 4162 N N . ARG B 1 249 ? 24.234 -10.922 -13.734 1 95.62 249 ARG B N 1
ATOM 4163 C CA . ARG B 1 249 ? 23.859 -10 -12.672 1 95.62 249 ARG B CA 1
ATOM 4164 C C . ARG B 1 249 ? 22.812 -10.625 -11.758 1 95.62 249 ARG B C 1
ATOM 4166 O O . ARG B 1 249 ? 22.703 -10.266 -10.578 1 95.62 249 ARG B O 1
ATOM 4173 N N . ILE B 1 250 ? 22.109 -11.555 -12.367 1 95.38 250 ILE B N 1
ATOM 4174 C CA . ILE B 1 250 ? 21.031 -12.086 -11.555 1 95.38 250 ILE B CA 1
ATOM 4175 C C . ILE B 1 250 ? 21.391 -13.477 -11.039 1 95.38 250 ILE B C 1
ATOM 4177 O O . ILE B 1 250 ? 20.547 -14.188 -10.508 1 95.38 250 ILE B O 1
ATOM 4181 N N . GLY B 1 251 ? 22.609 -13.875 -11.234 1 95.38 251 GLY B N 1
ATOM 4182 C CA . GLY B 1 251 ? 23.141 -15.016 -10.492 1 95.38 251 GLY B CA 1
ATOM 4183 C C . GLY B 1 251 ? 23.266 -16.266 -11.336 1 95.38 251 GLY B C 1
ATOM 4184 O O . GLY B 1 251 ? 23.484 -17.359 -10.805 1 95.38 251 GLY B O 1
ATOM 4185 N N . TYR B 1 252 ? 23.125 -16.203 -12.617 1 95.81 252 TYR B N 1
ATOM 4186 C CA . TYR B 1 252 ? 23.328 -17.375 -13.469 1 95.81 252 TYR B CA 1
ATOM 4187 C C . TYR B 1 252 ? 24.75 -17.422 -14 1 95.81 252 TYR B C 1
ATOM 4189 O O . TYR B 1 252 ? 25.297 -16.391 -14.422 1 95.81 252 TYR B O 1
ATOM 4197 N N . ARG B 1 253 ? 25.297 -18.562 -13.969 1 93.12 253 ARG B N 1
ATOM 4198 C CA . ARG B 1 253 ? 26.641 -18.781 -14.516 1 93.12 253 ARG B CA 1
ATOM 4199 C C . ARG B 1 253 ? 26.578 -19.094 -16 1 93.12 253 ARG B C 1
ATOM 4201 O O . ARG B 1 253 ? 27.547 -18.844 -16.734 1 93.12 253 ARG B O 1
ATOM 4208 N N . SER B 1 254 ? 25.469 -19.609 -16.391 1 95.25 254 SER B N 1
ATOM 4209 C CA . SER B 1 254 ? 25.266 -19.984 -17.781 1 95.25 254 SER B CA 1
ATOM 4210 C C . SER B 1 254 ? 24.141 -19.156 -18.406 1 95.25 254 SER B C 1
ATOM 4212 O O . SER B 1 254 ? 22.984 -19.25 -17.984 1 95.25 254 SER B O 1
ATOM 4214 N N . THR B 1 255 ? 24.516 -18.438 -19.438 1 96.69 255 THR B N 1
ATOM 4215 C CA . THR B 1 255 ? 23.531 -17.656 -20.172 1 96.69 255 THR B CA 1
ATOM 4216 C C . THR B 1 255 ? 22.453 -18.578 -20.766 1 96.69 255 THR B C 1
ATOM 4218 O O . THR B 1 255 ? 21.266 -18.234 -20.75 1 96.69 255 THR B O 1
ATOM 4221 N N . ASN B 1 256 ? 22.891 -19.688 -21.188 1 96.81 256 ASN B N 1
ATOM 4222 C CA . ASN B 1 256 ? 21.953 -20.641 -21.766 1 96.81 256 ASN B CA 1
ATOM 4223 C C . ASN B 1 256 ? 20.953 -21.141 -20.734 1 96.81 256 ASN B C 1
ATOM 4225 O O . ASN B 1 256 ? 19.766 -21.281 -21.031 1 96.81 256 ASN B O 1
ATOM 4229 N N . HIS B 1 257 ? 21.484 -21.438 -19.625 1 95.94 257 HIS B N 1
ATOM 4230 C CA . HIS B 1 257 ? 20.594 -21.859 -18.547 1 95.94 257 HIS B CA 1
ATOM 4231 C C . HIS B 1 257 ? 19.609 -20.766 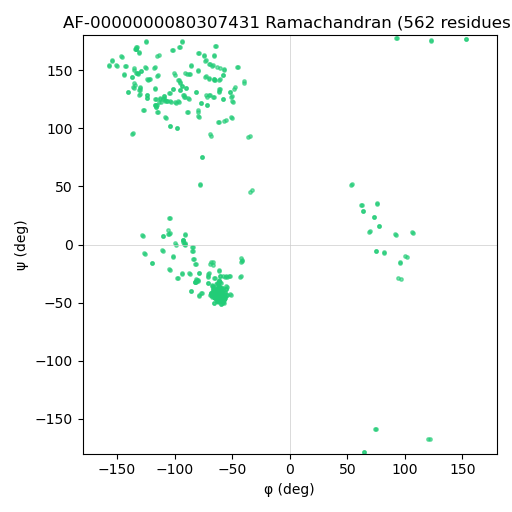-18.188 1 95.94 257 HIS B C 1
ATOM 4233 O O . HIS B 1 257 ? 18.422 -21.047 -17.953 1 95.94 257 HIS B O 1
ATOM 4239 N N . PHE B 1 258 ? 20.078 -19.578 -18.125 1 96.94 258 PHE B N 1
ATOM 4240 C CA . PHE B 1 258 ? 19.203 -18.438 -17.891 1 96.94 258 PHE B CA 1
ATOM 4241 C C . PHE B 1 258 ? 18.109 -18.359 -18.953 1 96.94 258 PHE B C 1
ATOM 4243 O O . PHE B 1 258 ? 16.922 -18.234 -18.625 1 96.94 258 PHE B O 1
ATOM 4250 N N . ILE B 1 259 ? 18.484 -18.422 -20.156 1 96.38 259 ILE B N 1
ATOM 4251 C CA . ILE B 1 259 ? 17.547 -18.297 -21.281 1 96.38 259 ILE B CA 1
ATOM 4252 C C . ILE B 1 259 ? 16.484 -19.391 -21.188 1 96.38 259 ILE B C 1
ATOM 4254 O O . ILE B 1 259 ? 15.297 -19.125 -21.375 1 96.38 259 ILE B O 1
ATOM 4258 N N . ARG B 1 260 ? 16.891 -20.578 -20.828 1 95.69 260 ARG B N 1
ATOM 4259 C CA . ARG B 1 260 ? 15.953 -21.703 -20.688 1 95.69 260 ARG B CA 1
ATOM 4260 C C . ARG B 1 260 ? 14.969 -21.453 -19.547 1 95.69 260 ARG B C 1
ATOM 4262 O O . ARG B 1 260 ? 13.766 -21.672 -19.703 1 95.69 260 ARG B O 1
ATOM 4269 N N . GLN B 1 261 ? 15.492 -21.016 -18.469 1 94.25 261 GLN B N 1
ATOM 4270 C CA . GLN B 1 261 ? 14.641 -20.75 -17.312 1 94.25 261 GLN B CA 1
ATOM 4271 C C . GLN B 1 261 ? 13.664 -19.609 -17.594 1 94.25 261 GLN B C 1
ATOM 4273 O O . GLN B 1 261 ? 12.5 -19.672 -17.188 1 94.25 261 GLN B O 1
ATOM 4278 N N . PHE B 1 262 ? 14.148 -18.578 -18.234 1 93.62 262 PHE B N 1
ATOM 4279 C CA . PHE B 1 262 ? 13.305 -17.438 -18.578 1 93.62 262 PHE B CA 1
ATOM 4280 C C . PHE B 1 262 ? 12.172 -17.875 -19.516 1 93.62 262 PHE B C 1
ATOM 4282 O O . PHE B 1 262 ? 11.023 -17.484 -19.312 1 93.62 262 PHE B O 1
ATOM 4289 N N . ARG B 1 263 ? 12.547 -18.688 -20.438 1 90.31 263 ARG B N 1
ATOM 4290 C CA . ARG B 1 263 ? 11.547 -19.172 -21.375 1 90.31 263 ARG B CA 1
ATOM 4291 C C . ARG B 1 263 ? 10.516 -20.047 -20.672 1 90.31 263 ARG B C 1
ATOM 4293 O O . ARG B 1 263 ? 9.32 -19.984 -20.969 1 90.31 263 ARG B O 1
ATOM 4300 N N . ARG B 1 264 ? 10.961 -20.859 -19.828 1 87.19 264 ARG B N 1
ATOM 4301 C CA . ARG B 1 264 ? 10.055 -21.703 -19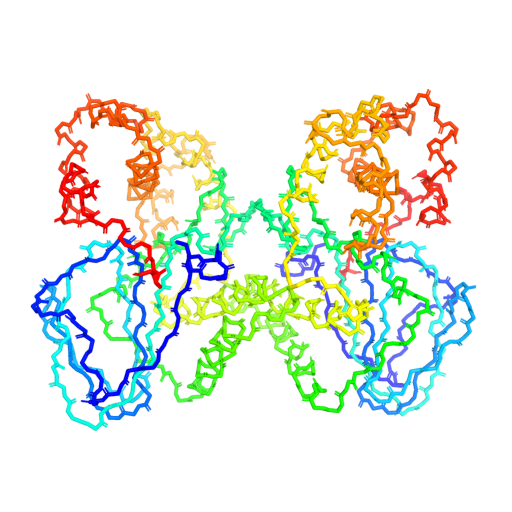.062 1 87.19 264 ARG B CA 1
ATOM 4302 C C . ARG B 1 264 ? 9.07 -20.859 -18.266 1 87.19 264 ARG B C 1
ATOM 4304 O O . ARG B 1 264 ? 7.887 -21.203 -18.156 1 87.19 264 ARG B O 1
ATOM 4311 N N . ALA B 1 265 ? 9.57 -19.781 -17.75 1 82 265 ALA B N 1
ATOM 4312 C CA . ALA B 1 265 ? 8.773 -18.938 -16.859 1 82 265 ALA B CA 1
ATOM 4313 C C . ALA B 1 265 ? 7.848 -18.031 -17.641 1 82 265 ALA B C 1
ATOM 4315 O O . ALA B 1 265 ? 6.758 -17.672 -17.188 1 82 265 ALA B O 1
ATOM 4316 N N . HIS B 1 266 ? 8.266 -17.609 -18.891 1 79.44 266 HIS B N 1
ATOM 4317 C CA . HIS B 1 266 ? 7.547 -16.531 -19.562 1 79.44 266 HIS B CA 1
ATOM 4318 C C . HIS B 1 266 ? 7.105 -16.953 -20.969 1 79.44 266 HIS B C 1
ATOM 4320 O O . HIS B 1 266 ? 6.441 -16.188 -21.672 1 79.44 266 HIS B O 1
ATOM 4326 N N . ASP B 1 267 ? 7.551 -18.078 -21.359 1 79.19 267 ASP B N 1
ATOM 4327 C CA . ASP B 1 267 ? 7.246 -18.641 -22.656 1 79.19 267 ASP B CA 1
ATOM 4328 C C . ASP B 1 267 ? 7.906 -17.844 -23.781 1 79.19 267 ASP B C 1
ATOM 4330 O O . ASP B 1 267 ? 7.504 -17.953 -24.938 1 79.19 267 ASP B O 1
ATOM 4334 N N . LEU B 1 268 ? 8.773 -16.969 -23.5 1 83 268 LEU B N 1
ATOM 4335 C CA . LEU B 1 268 ? 9.578 -16.172 -24.406 1 83 268 LEU B CA 1
ATOM 4336 C C . LEU B 1 268 ? 11.039 -16.125 -23.953 1 83 268 LEU B C 1
ATOM 4338 O O . LEU B 1 268 ? 11.312 -16.188 -22.75 1 83 268 LEU B O 1
ATOM 4342 N N . THR B 1 269 ? 11.859 -15.992 -24.938 1 91.19 269 THR B N 1
ATOM 4343 C CA . THR B 1 269 ? 13.242 -15.727 -24.578 1 91.19 269 THR B CA 1
ATOM 4344 C C . THR B 1 269 ? 13.406 -14.305 -24.078 1 91.19 269 THR B C 1
ATOM 4346 O O . THR B 1 269 ? 12.562 -13.445 -24.328 1 91.19 269 THR B O 1
ATOM 4349 N N . PRO B 1 270 ? 14.477 -14.07 -23.312 1 92.38 270 PRO B N 1
ATOM 4350 C CA . PRO B 1 270 ? 14.703 -12.703 -22.844 1 92.38 270 PRO B CA 1
ATOM 4351 C C . PRO B 1 270 ? 14.742 -11.688 -23.984 1 92.38 270 PRO B C 1
ATOM 4353 O O . PRO B 1 270 ? 14.172 -10.602 -23.875 1 92.38 270 PRO B O 1
ATOM 4356 N N . GLY B 1 271 ? 15.398 -12.023 -25.016 1 89.75 271 GLY B N 1
ATOM 4357 C CA . GLY B 1 271 ? 15.453 -11.141 -26.172 1 89.75 271 GLY B CA 1
ATOM 4358 C C . GLY B 1 271 ? 14.094 -10.844 -26.766 1 89.75 271 GLY B C 1
ATOM 4359 O O . GLY B 1 271 ? 13.781 -9.688 -27.062 1 89.75 271 GLY B O 1
ATOM 4360 N N . ALA B 1 272 ? 13.359 -11.898 -27.016 1 85.5 272 ALA B N 1
ATOM 4361 C CA . ALA B 1 272 ? 12.008 -11.742 -27.547 1 85.5 272 ALA B CA 1
ATOM 4362 C C . ALA B 1 272 ? 11.141 -10.914 -26.609 1 85.5 272 ALA B C 1
ATOM 4364 O O . ALA B 1 272 ? 10.344 -10.086 -27.062 1 85.5 272 ALA B O 1
ATOM 4365 N N . TRP B 1 273 ? 11.312 -11.203 -25.344 1 83.44 273 TRP B N 1
ATOM 4366 C CA . TRP B 1 273 ? 10.562 -10.477 -24.312 1 83.44 273 TRP B CA 1
ATOM 4367 C C . TRP B 1 273 ? 10.859 -8.984 -24.391 1 83.44 273 TRP B C 1
ATOM 4369 O O . TRP B 1 273 ? 9.953 -8.156 -24.312 1 83.44 273 TRP B O 1
ATOM 4379 N N . ARG B 1 274 ? 12.039 -8.648 -24.516 1 84.12 274 ARG B N 1
ATOM 4380 C CA . ARG B 1 274 ? 12.461 -7.254 -24.625 1 84.12 274 ARG B CA 1
ATOM 4381 C C . ARG B 1 274 ? 11.828 -6.574 -25.828 1 84.12 274 ARG B C 1
ATOM 4383 O O . ARG B 1 274 ? 11.469 -5.398 -25.766 1 84.12 274 ARG B O 1
ATOM 4390 N N . ARG B 1 275 ? 11.633 -7.309 -26.844 1 79.38 275 ARG B N 1
ATOM 4391 C CA . ARG B 1 275 ? 11.117 -6.762 -28.094 1 79.38 275 ARG B CA 1
ATOM 4392 C C . ARG B 1 275 ? 9.602 -6.617 -28.047 1 79.38 275 ARG B C 1
ATOM 4394 O O . ARG B 1 275 ? 9.016 -5.875 -28.828 1 79.38 275 ARG B O 1
ATOM 4401 N N . THR B 1 276 ? 9.125 -7.527 -27.312 1 67.12 276 THR B N 1
ATOM 4402 C CA . THR B 1 276 ? 7.672 -7.445 -27.25 1 67.12 276 THR B CA 1
ATOM 4403 C C . THR B 1 276 ? 7.23 -6.066 -26.75 1 67.12 276 THR B C 1
ATOM 4405 O O . THR B 1 276 ? 7.871 -5.484 -25.875 1 67.12 276 THR B O 1
ATOM 4408 N N . ARG B 1 277 ? 6.715 -5.273 -27.688 1 55 277 ARG B N 1
ATOM 4409 C CA . ARG B 1 277 ? 6.242 -3.898 -27.562 1 55 277 ARG B CA 1
ATOM 4410 C C . ARG B 1 277 ? 5.594 -3.67 -26.203 1 55 277 ARG B C 1
ATOM 4412 O O . ARG B 1 277 ? 4.699 -4.418 -25.797 1 55 277 ARG B O 1
ATOM 4419 N N . SER B 1 278 ? 6.449 -3.193 -25.297 1 54.06 278 SER B N 1
ATOM 4420 C CA . SER B 1 278 ? 6.137 -2.65 -23.984 1 54.06 278 SER B CA 1
ATOM 4421 C C . SER B 1 278 ? 4.785 -1.944 -23.984 1 54.06 278 SER B C 1
ATOM 4423 O O . SER B 1 278 ? 4.711 -0.732 -24.203 1 54.06 278 SER B O 1
ATOM 4425 N N . GLU B 1 279 ? 3.764 -2.633 -24.578 1 56.41 279 GLU B N 1
ATOM 4426 C CA . GLU B 1 279 ? 2.625 -1.733 -24.422 1 56.41 279 GLU B CA 1
ATOM 4427 C C . GLU B 1 279 ? 2.221 -1.617 -22.953 1 56.41 279 GLU B C 1
ATOM 4429 O O . GLU B 1 279 ? 1.978 -2.627 -22.281 1 56.41 279 GLU B O 1
ATOM 4434 N N . PRO B 1 280 ? 2.732 -0.661 -22.312 1 56.75 280 PRO B N 1
ATOM 4435 C CA . PRO B 1 280 ? 2.176 -0.447 -20.969 1 56.75 280 PRO B CA 1
ATOM 4436 C C . PRO B 1 280 ? 0.661 -0.629 -20.938 1 56.75 280 PRO B C 1
ATOM 4438 O O . PRO B 1 280 ? -0.013 -0.48 -21.953 1 56.75 280 PRO B O 1
ATOM 4441 N N . PRO B 1 281 ? 0.162 -1.249 -19.844 1 55.31 281 PRO B N 1
ATOM 4442 C CA . PRO B 1 281 ? -1.302 -1.262 -19.781 1 55.31 281 PRO B CA 1
ATOM 4443 C C . PRO B 1 281 ? -1.916 0.11 -20.047 1 55.31 281 PRO B C 1
ATOM 4445 O O . PRO B 1 281 ? -1.382 1.129 -19.609 1 55.31 281 PRO B O 1
ATOM 4448 N N . GLY B 1 282 ? -3.055 0.31 -20.953 1 48.5 282 GLY B N 1
ATOM 4449 C CA . GLY B 1 282 ? -3.801 1.521 -21.25 1 48.5 282 GLY B CA 1
ATOM 4450 C C . GLY B 1 282 ? -3.328 2.221 -22.5 1 48.5 282 GLY B C 1
ATOM 4451 O O . GLY B 1 282 ? -3.943 3.191 -22.953 1 48.5 282 GLY B O 1
ATOM 4452 N N . VAL B 1 283 ? -1.957 2.127 -22.906 1 38.06 283 VAL B N 1
ATOM 4453 C CA . VAL B 1 283 ? -1.64 2.898 -24.109 1 38.06 283 VAL B CA 1
ATOM 4454 C C . VAL B 1 283 ? -2.039 2.109 -25.359 1 38.06 283 VAL B C 1
ATOM 4456 O O . VAL B 1 283 ? -1.875 0.888 -25.406 1 38.06 283 VAL B O 1
#

Secondary structure (DSSP, 8-state):
--TTSSSEEEEEEETTS--S--SSB--SSEEEEEEEESEEEEEETTEEEEEETTEEEEEPTT--EEEEP-SS-EEEEEEE-GGGG--BBBSSTT-EETTEETHHHHHHHTT-TTS-EEPPHHHHHHHHHHHHHHHHHHHH--TTHHHHHHHHHHHHHHHHHHHHS-TT--SS--HHHHHHHHHHHHHTTS---HHHHHHHHTS-HHHHHHHHHHHHSS-HHHHHHHHHHHHHHHHHHH----HHHHHHHTT-S-HHHHHHHHHHHHSS-HHHHHHS----TT-/--TTSSSEEEEEEETTS--S--SSB--SSEEEEEEEESEEEEEETTEEEEEETTEEEEEPTT--EEEEP-SS-EEEEEEE-GGGG--BBBSSTT-EETTEETHHHHHHHTT-TTS-EEPPHHHHHHHHHHHHHHHHHHHH--TTHHHHHHHHHHHHHHHHHHHHS-TT--SS--HHHHHHHHHHHHHTTS---HHHHHHHHTS-HHHHHHHHHHHHSS-HHHHHHHHHHHHHHHHHHH----HHHHHHHTT-S-HHHHHHHHHHHHSS-HHHHHHS----TT-

Foldseek 3Di:
DAPLPFLKDKDKDALVDPPPDDDKDFAQWKKKKAWQADWWWKQWPLGIDIDHHQKMAMAHGQTIMDTDRDHPTMMMMMIHHQCNLWAADDFWCQHDDPTGGNVVLLVVLLVRNNDIQGHDPVCSVVLVVLSVLLNCLSVVVPVPSSVSNSVSVVVNSVSVSVRRPDPQADPGQDPLLRQLLNCLLVDLLEPDDLCNSCVVSVHDSVVQQVSNCRHRSDGSVVSSLVNLLVQLLVCLAPHPDDLVVSCNRRHHPDSVVVQVSNCVVNVDGSVVSSPPPNPRPND/DAPLPFLKDKDKDALVDPPPDDDKDFAQWKKKKAWQADWWWKQWPLGIDIHHHQKMAMAHGQTIMDTDRDHPTMMMMMIHHQCNLWAADDFWCQHDDPTGGNVVLLVVLLVRNNDIQGHDPVCSVVLVVLSVLLNCLSVVVPVPSSVSNSVSVVVNSVSVSVRRPDPQADPGQDPLLRQLLNCLLVDLLEPDDLCNSCVVSVHDSVVQQVSNCRHRSDGSVVSSLVNLLVQLLVCLAPHPDDLVVSCNRRHHPDSVVVQVSNCVVNVDGSVVSSPPPNPRPPD

Solvent-accessible surface area (backbone atoms only — not comparable to full-atom values): 29601 Å² total; per-residue (Å²): 103,18,98,75,67,42,41,53,30,62,49,78,42,36,50,80,54,75,73,82,70,84,60,74,44,60,43,88,32,29,39,34,39,35,23,67,33,47,49,45,39,34,35,39,92,88,41,76,45,77,34,40,57,43,18,31,37,44,40,53,45,33,50,48,36,26,78,45,91,40,73,73,19,32,29,42,39,41,29,32,39,86,65,45,70,44,22,30,62,48,80,59,62,62,14,7,54,94,63,40,56,41,40,61,57,43,46,55,35,43,58,42,61,80,36,79,42,74,48,54,76,91,46,42,63,58,54,51,49,39,51,49,51,30,37,46,28,63,72,66,49,44,58,44,19,65,61,42,28,32,25,32,49,49,43,52,50,41,52,50,46,60,69,52,45,60,88,81,44,57,39,62,74,50,70,65,51,51,50,50,52,46,50,40,58,75,39,41,46,42,96,70,47,60,62,57,50,15,58,74,72,72,50,51,48,67,56,49,43,51,52,35,27,65,59,41,53,35,45,63,65,53,49,39,49,50,54,30,50,53,50,46,52,49,45,52,71,75,43,86,66,51,68,58,54,49,23,47,67,40,33,37,92,41,49,66,59,40,41,52,52,40,22,73,71,29,74,35,41,64,70,58,53,57,61,46,75,77,60,47,40,73,98,105,22,96,74,67,40,42,55,31,61,52,76,43,36,50,80,54,74,72,80,70,85,60,73,44,60,43,87,32,30,41,35,40,35,23,69,34,47,48,45,38,34,36,40,92,88,40,77,43,75,34,40,56,46,18,31,37,44,40,52,45,32,50,47,35,25,77,44,91,39,74,74,20,32,29,42,38,42,30,31,39,86,64,46,72,42,22,30,61,48,81,60,62,62,12,9,55,93,64,41,56,42,40,61,57,43,46,55,34,45,57,43,61,80,35,78,42,74,48,54,77,90,46,43,63,57,54,52,49,40,52,51,51,28,36,47,27,63,71,67,49,46,58,44,20,65,61,42,29,31,25,33,50,49,44,52,50,42,54,51,45,60,69,52,44,62,88,79,42,57,38,62,73,49,70,65,51,50,50,52,53,46,50,40,60,74,38,41,45,43,94,70,45,60,62,57,51,17,56,74,71,70,50,51,48,68,56,50,42,51,55,34,28,64,60,39,51,34,45,63,65,54,49,39,50,50,54,31,50,52,50,46,53,50,44,50,71,75,42,87,66,51,68,59,54,50,23,47,67,38,31,37,91,42,49,66,58,39,40,51,52,41,21,72,70,31,73,36,41,62,69,57,52,56,61,47,75,78,61,45,38,78,102

Organism: NCBI:txid927083

pLDDT: mean 85.97, std 11.8, range [35.47, 97.81]

Radius of gyration: 24.9 Å; Cα contacts (8 Å, |Δi|>4): 1041; chains: 2; bounding box: 53×63×66 Å

InterPro domains:
  IPR003313 AraC-type arabinose-binding/dimerisation domain [PF02311] (21-157)
  IPR009057 Homedomain-like superfamily [SSF46689] (175-225)
  IPR009057 Homedomain-like superfamily [SSF46689] (227-276)
  IPR014710 RmlC-like jelly roll fold [G3DSA:2.60.120.10] (3-85)
  IPR018060 AraC-like, DNA binding HTH domain [PF12833] (197-275)
  IPR018060 AraC-like, DNA binding HTH domain [PS01124] (178-276)
  IPR018060 AraC-like, DNA binding HTH domain [SM00342] (191-274)
  IPR018062 HTH domain AraC-type, conserved site [PS00041] (228-270)
  IPR037923 Transcription regulator HTH-like [SSF51215] (20-162)
  IPR050204 AraC/XylS family transcriptional regulators [PTHR46796] (15-277)

Nearest PDB structures (foldseek):
  6swi-assembly1_A  TM=9.353E-01  e=2.373E-07  Geobacillus stearothermophilus
  3lsg-assembly1_A  TM=9.736E-01  e=2.156E-06  Fusobacterium nucleatum subsp. nucleatum
  3oio-assembly1_A  TM=9.121E-01  e=1.854E-05  Chromobacterium violaceum
  4fe7-assembly1_A-2  TM=6.970E-01  e=2.040E-06  Escherichia coli
  3w6v-assembly1_A  TM=9.354E-01  e=7.782E-05  Streptomyces griseus